Protein AF-A0A7S3THS6-F1 (afdb_monomer_lite)

Organism: Emiliania huxleyi (NCBI:txid2903)

InterPro domains:
  IPR011989 Armadillo-like helical [G3DSA:1.25.10.10] (5-386)
  IPR016024 Armadillo-type fold [SSF48371] (37-385)
  IPR051345 Importin beta-like nuclear transport receptors [PTHR12363] (35-373)

Foldseek 3Di:
DLVVLQVVQDDPVLVVCVVVLLVLLVVLLPQDPPDDLVSVLVSLVSLLVCLSNCLHPVNVVSLVSNLVSLLVCCLPLSRNLSSLSSLLSNLVRPSSLLVCLEPVNLVVNLVSLLVSLPRPSNVVVLVSSLSNLLSNLSSLLSHDLVCSLVSLCVQLVVLLVVQQVLLVQLVPDDDPVSVAVSLQVLLSSLSSLLSNLQCQLVHDFHADPPGDTHRVLLSSCVVNPVRLLSSLQSNLSYLSNNLSSLSSLLSSLVSVVLVNCVVVVVSSLVSVLVSCVVVVNLQLLLQLCVLLVVLVVVLVVCCVPPNLVVSPPPSLCVSLVSSLVVSLVSSCVRVVHDSVVRNSVSSSVSSVSSSLSSSLSVCVVPPDPVVSVVSVVSVVVSSPDD

Radius of gyration: 23.61 Å; chains: 1; bounding box: 52×50×62 Å

Structure (mmCIF, N/CA/C/O backbone):
data_AF-A0A7S3THS6-F1
#
_entry.id   AF-A0A7S3THS6-F1
#
loop_
_atom_site.group_PDB
_atom_site.id
_atom_site.type_symbol
_atom_site.label_atom_id
_atom_site.label_alt_id
_atom_site.label_comp_id
_atom_site.label_asym_id
_atom_site.label_entity_id
_atom_site.label_seq_id
_atom_site.pdbx_PDB_ins_code
_atom_site.Cartn_x
_atom_site.Cartn_y
_atom_site.Cartn_z
_atom_site.occupancy
_atom_site.B_iso_or_equiv
_atom_site.auth_seq_id
_atom_site.auth_comp_id
_atom_site.auth_asym_id
_atom_site.auth_atom_id
_atom_site.pdbx_PDB_model_num
ATOM 1 N N . ALA A 1 1 ? -12.840 18.775 11.635 1.00 40.59 1 ALA A N 1
ATOM 2 C CA . ALA A 1 1 ? -12.818 17.427 11.023 1.00 40.59 1 ALA A CA 1
ATOM 3 C C . ALA A 1 1 ? -12.944 16.326 12.082 1.00 40.59 1 ALA A C 1
ATOM 5 O O . ALA A 1 1 ? -13.942 15.617 12.053 1.00 40.59 1 ALA A O 1
ATOM 6 N N . ALA A 1 2 ? -12.011 16.213 13.040 1.00 41.16 2 ALA A N 1
ATOM 7 C CA . ALA A 1 2 ? -12.152 15.304 14.190 1.00 41.16 2 ALA A CA 1
ATOM 8 C C . ALA A 1 2 ? -13.335 15.698 15.102 1.00 41.16 2 ALA A C 1
ATOM 10 O O . ALA A 1 2 ? -14.251 14.906 15.268 1.00 41.16 2 ALA A O 1
ATOM 11 N N . GLU A 1 3 ? -13.424 16.966 15.523 1.00 40.19 3 GLU A N 1
ATOM 12 C CA . GLU A 1 3 ? -14.548 17.475 16.342 1.00 40.19 3 GLU A CA 1
ATOM 13 C C . GLU A 1 3 ? -15.926 17.320 15.665 1.00 40.19 3 GLU A C 1
ATOM 15 O O . GLU A 1 3 ? -16.939 17.060 16.306 1.00 40.19 3 GLU A O 1
ATOM 20 N N . THR A 1 4 ? -15.970 17.424 14.334 1.00 45.97 4 THR A N 1
ATOM 21 C CA . THR A 1 4 ? -17.179 17.197 13.524 1.00 45.97 4 THR A CA 1
ATOM 22 C C . THR A 1 4 ? -17.504 15.709 13.340 1.00 45.97 4 THR A C 1
ATOM 24 O O . THR A 1 4 ? -18.665 15.369 13.146 1.00 45.97 4 THR A O 1
ATOM 27 N N . SER A 1 5 ? -16.503 14.822 13.402 1.00 50.38 5 SER A N 1
ATOM 28 C CA . SER A 1 5 ? -16.689 13.362 13.414 1.00 50.38 5 SER A CA 1
ATOM 29 C C . SER A 1 5 ? -17.219 12.891 14.767 1.00 50.38 5 SER A C 1
ATOM 31 O O . SER A 1 5 ? -18.053 11.991 14.803 1.00 50.38 5 SER A O 1
ATOM 33 N N . ASP A 1 6 ? -16.767 13.510 15.858 1.00 46.94 6 ASP A N 1
ATOM 34 C CA . ASP A 1 6 ? -17.224 13.213 17.218 1.00 46.94 6 ASP A CA 1
ATOM 35 C C . ASP A 1 6 ? -18.694 13.622 17.415 1.00 46.94 6 ASP A C 1
ATOM 37 O O . ASP A 1 6 ? -19.483 12.857 17.965 1.00 46.94 6 ASP A O 1
ATOM 41 N N . ALA A 1 7 ? -19.112 14.764 16.854 1.00 49.19 7 ALA A N 1
ATOM 42 C CA . ALA A 1 7 ? -20.495 15.243 16.940 1.00 49.19 7 ALA A CA 1
ATOM 43 C C . ALA A 1 7 ? -21.532 14.352 16.216 1.00 49.19 7 ALA A C 1
ATOM 45 O O . ALA A 1 7 ? -22.700 14.339 16.601 1.00 49.19 7 ALA A O 1
ATOM 46 N N . PHE A 1 8 ? -21.130 13.596 15.186 1.00 50.94 8 PHE A N 1
ATOM 47 C CA . PHE A 1 8 ? -22.009 12.655 14.471 1.00 50.94 8 PHE A CA 1
ATOM 48 C C . PHE A 1 8 ? -21.995 11.228 15.059 1.00 50.94 8 PHE A C 1
ATOM 50 O O . PHE A 1 8 ? -22.830 10.411 14.669 1.00 50.94 8 PHE A O 1
ATOM 57 N N . ALA A 1 9 ? -21.068 10.917 15.975 1.00 55.44 9 ALA A N 1
ATOM 58 C CA . ALA A 1 9 ? -20.796 9.559 16.465 1.00 55.44 9 ALA A CA 1
ATOM 59 C C . ALA A 1 9 ? -21.159 9.311 17.948 1.00 55.44 9 ALA A C 1
ATOM 61 O O . ALA A 1 9 ? -20.878 8.223 18.472 1.00 55.44 9 ALA A O 1
ATOM 62 N N . ASP A 1 10 ? -21.815 10.276 18.603 1.00 66.62 10 ASP A N 1
ATOM 63 C CA . ASP A 1 10 ? -22.411 10.109 19.936 1.00 66.62 10 ASP A CA 1
ATOM 64 C C . ASP A 1 10 ? -23.907 10.481 19.982 1.00 66.62 10 ASP A C 1
ATOM 66 O O . ASP A 1 10 ? -24.370 11.351 20.730 1.00 66.62 10 ASP A O 1
ATOM 70 N N . THR A 1 11 ? -24.701 9.809 19.149 1.00 76.31 11 THR A N 1
ATOM 71 C CA . THR A 1 11 ? -26.162 9.937 19.195 1.00 76.31 11 THR A CA 1
ATOM 72 C C . THR A 1 11 ? -26.748 9.237 20.429 1.00 76.31 11 THR A C 1
ATOM 74 O O . THR A 1 11 ? -26.160 8.311 20.995 1.00 76.31 11 THR A O 1
ATOM 77 N N . ALA A 1 12 ? -27.956 9.633 20.847 1.00 77.69 12 ALA A N 1
ATOM 78 C CA . ALA A 1 12 ? -28.661 8.973 21.952 1.00 77.69 12 ALA A CA 1
ATOM 79 C C . ALA A 1 12 ? -28.869 7.462 21.704 1.00 77.69 12 ALA A C 1
ATOM 81 O O . ALA A 1 12 ? -28.775 6.662 22.635 1.00 77.69 12 ALA A O 1
ATOM 82 N N . GLU A 1 13 ? -29.084 7.064 20.446 1.00 79.06 13 GLU A N 1
ATOM 83 C CA . GLU A 1 13 ? -29.181 5.658 20.035 1.00 79.06 13 GLU A CA 1
ATOM 84 C C . GLU A 1 13 ? -27.852 4.909 20.216 1.00 79.06 13 GLU A C 1
ATOM 86 O O . GLU A 1 13 ? -27.835 3.786 20.719 1.00 79.06 13 GLU A O 1
ATOM 91 N N . GLN A 1 14 ? -26.719 5.534 19.882 1.00 79.00 14 GLN A N 1
ATOM 92 C CA . GLN A 1 14 ? -25.398 4.929 20.081 1.00 79.00 14 GLN A CA 1
ATOM 93 C C . GLN A 1 14 ? -25.047 4.762 21.561 1.00 79.00 14 GLN A C 1
ATOM 95 O O . GLN A 1 14 ? -24.420 3.763 21.917 1.00 79.00 14 GLN A O 1
ATOM 100 N N . ARG A 1 15 ? -25.486 5.682 22.431 1.00 79.56 15 ARG A N 1
ATOM 101 C CA . ARG A 1 15 ? -25.347 5.521 23.888 1.00 79.56 15 ARG A CA 1
ATOM 102 C C . ARG A 1 15 ? -26.207 4.385 24.430 1.00 79.56 15 ARG A C 1
ATOM 104 O O . ARG A 1 15 ? -25.739 3.633 25.277 1.00 79.56 15 ARG A O 1
ATOM 111 N N . ALA A 1 16 ? -27.426 4.217 23.919 1.00 84.06 16 ALA A N 1
ATOM 112 C CA . ALA A 1 16 ? -28.295 3.110 24.316 1.00 84.06 16 ALA A CA 1
ATOM 113 C C . ALA A 1 16 ? -27.714 1.738 23.921 1.00 84.06 16 ALA A C 1
ATOM 115 O O . ALA A 1 16 ? -27.847 0.773 24.671 1.00 84.06 16 ALA A O 1
ATOM 116 N N . LEU A 1 17 ? -27.037 1.656 22.770 1.00 85.38 17 LEU A N 1
ATOM 117 C CA . LEU A 1 17 ? -26.396 0.430 22.278 1.00 85.38 17 LEU A CA 1
ATOM 118 C C . LEU A 1 17 ? -25.001 0.172 22.870 1.00 85.38 17 LEU A C 1
ATOM 120 O O . LEU A 1 17 ? -24.489 -0.941 22.735 1.00 85.38 17 LEU A O 1
ATOM 124 N N . ALA A 1 18 ? -24.386 1.162 23.528 1.00 86.12 18 ALA A N 1
ATOM 125 C CA . ALA A 1 18 ? -23.007 1.088 24.012 1.00 86.12 18 ALA A CA 1
ATOM 126 C C . ALA A 1 18 ? -22.696 -0.171 24.846 1.00 86.12 18 ALA A C 1
ATOM 128 O O . ALA A 1 18 ? -21.722 -0.839 24.507 1.00 86.12 18 ALA A O 1
ATOM 129 N N . PRO A 1 19 ? -23.523 -0.600 25.826 1.00 88.81 19 PRO A N 1
ATOM 130 C CA . PRO A 1 19 ? -23.210 -1.784 26.631 1.00 88.81 19 PRO A CA 1
ATOM 131 C C . PRO A 1 19 ? -23.114 -3.067 25.796 1.00 88.81 19 PRO A C 1
ATOM 133 O O . PRO A 1 19 ? -22.255 -3.917 26.030 1.00 88.81 19 PRO A O 1
ATOM 136 N N . SER A 1 20 ? -23.987 -3.214 24.795 1.00 90.75 20 SER A N 1
ATOM 137 C CA . SER A 1 20 ? -23.994 -4.378 23.905 1.00 90.75 20 SER A CA 1
ATOM 138 C C . SER A 1 20 ? -22.802 -4.369 22.951 1.00 90.75 20 SER A C 1
ATOM 140 O O . SER A 1 20 ? -22.197 -5.415 22.719 1.00 90.75 20 SER A O 1
ATOM 142 N N . VAL A 1 21 ? -22.445 -3.196 22.420 1.00 91.38 21 VAL A N 1
ATOM 143 C CA . VAL A 1 21 ? -21.286 -3.044 21.530 1.00 91.38 21 VAL A CA 1
ATOM 144 C C . VAL A 1 21 ? -19.980 -3.264 22.293 1.00 91.38 21 VAL A C 1
ATOM 146 O O . VAL A 1 21 ? -19.114 -3.994 21.817 1.00 91.38 21 VAL A O 1
ATOM 149 N N . GLU A 1 22 ? -19.854 -2.720 23.503 1.00 91.62 22 GLU A N 1
ATOM 150 C CA . GLU A 1 22 ? -18.695 -2.931 24.377 1.00 91.62 22 GLU A CA 1
ATOM 151 C C . GLU A 1 22 ? -18.517 -4.401 24.740 1.00 91.62 22 GLU A C 1
ATOM 153 O O . GLU A 1 22 ? -17.405 -4.921 24.648 1.00 91.62 22 GLU A O 1
ATOM 158 N N . ALA A 1 23 ? -19.602 -5.099 25.084 1.00 91.81 23 ALA A N 1
ATOM 159 C CA . ALA A 1 23 ? -19.555 -6.531 25.354 1.00 91.81 23 ALA A CA 1
ATOM 160 C C . ALA A 1 23 ? -19.104 -7.328 24.118 1.00 91.81 23 ALA A C 1
ATOM 162 O O . ALA A 1 23 ? -18.249 -8.208 24.230 1.00 91.81 23 ALA A O 1
ATOM 163 N N . ALA A 1 24 ? -19.628 -6.998 22.932 1.00 93.44 24 ALA A N 1
ATOM 164 C CA . ALA A 1 24 ? -19.246 -7.653 21.683 1.00 93.44 24 ALA A CA 1
ATOM 165 C C . ALA A 1 24 ? -17.771 -7.407 21.320 1.00 93.44 24 ALA A C 1
ATOM 167 O O . ALA A 1 24 ? -17.065 -8.343 20.941 1.00 93.44 24 ALA A O 1
ATOM 168 N N . LEU A 1 25 ? -17.287 -6.172 21.473 1.00 94.62 25 LEU A N 1
ATOM 169 C CA . LEU A 1 25 ? -15.891 -5.810 21.227 1.00 94.62 25 LEU A CA 1
ATOM 170 C C . LEU A 1 25 ? -14.947 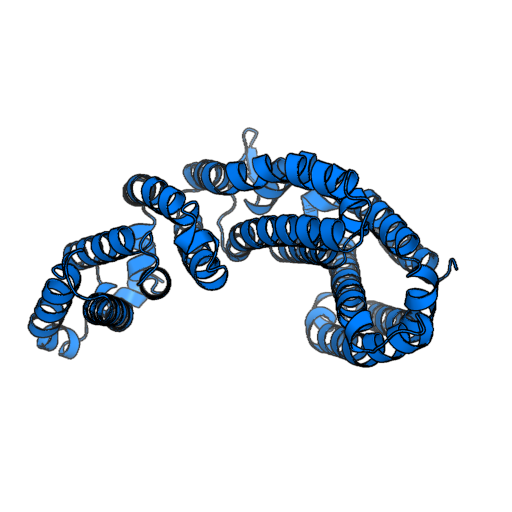-6.427 22.258 1.00 94.62 25 LEU A C 1
ATOM 172 O O . LEU A 1 25 ? -13.895 -6.937 21.889 1.00 94.62 25 LEU A O 1
ATOM 176 N N . SER A 1 26 ? -15.328 -6.439 23.535 1.00 94.25 26 SER A N 1
ATOM 177 C CA . SER A 1 26 ? -14.565 -7.103 24.593 1.00 94.25 26 SER A CA 1
ATOM 178 C C . SER A 1 26 ? -14.428 -8.601 24.310 1.00 94.25 26 SER A C 1
ATOM 180 O O . SER A 1 26 ? -13.318 -9.134 24.342 1.00 94.25 26 SER A O 1
ATOM 182 N N . ALA A 1 27 ? -15.524 -9.262 23.919 1.00 93.94 27 ALA A N 1
ATOM 183 C CA . ALA A 1 27 ? -15.505 -10.662 23.512 1.00 93.94 27 ALA A CA 1
ATOM 184 C C . ALA A 1 27 ? -14.618 -10.892 22.278 1.00 93.94 27 ALA A C 1
ATOM 186 O O . ALA A 1 27 ? -13.822 -11.828 22.271 1.00 93.94 27 ALA A O 1
ATOM 187 N N . ALA A 1 28 ? -14.708 -10.026 21.262 1.00 94.50 28 ALA A N 1
ATOM 188 C CA . ALA A 1 28 ? -13.880 -10.108 20.060 1.00 94.50 28 ALA A CA 1
ATOM 189 C C . ALA A 1 28 ? -12.380 -9.943 20.372 1.00 94.50 28 ALA A C 1
ATOM 191 O O . ALA A 1 28 ? -11.566 -10.748 19.925 1.00 94.50 28 ALA A O 1
ATOM 192 N N . CYS A 1 29 ? -12.010 -8.951 21.184 1.00 94.19 29 CYS A N 1
ATOM 193 C CA . CYS A 1 29 ? -10.630 -8.721 21.624 1.00 94.19 29 CYS A CA 1
ATOM 194 C C . CYS A 1 29 ? -10.094 -9.841 22.532 1.00 94.19 29 CYS A C 1
ATOM 196 O O . CYS A 1 29 ? -8.884 -10.089 22.569 1.00 94.19 29 CYS A O 1
ATOM 198 N N . GLY A 1 30 ? -10.994 -10.503 23.265 1.00 92.88 30 GLY A N 1
ATOM 199 C CA . GLY A 1 30 ? -10.707 -11.624 24.156 1.00 92.88 30 GLY A CA 1
ATOM 200 C C . GLY A 1 30 ? -10.529 -12.970 23.451 1.00 92.88 30 GLY A C 1
ATOM 201 O O . GLY A 1 30 ? -10.118 -13.931 24.102 1.00 92.88 30 GLY A O 1
ATOM 202 N N . VAL A 1 31 ? -10.797 -13.068 22.142 1.00 92.50 31 VAL A N 1
ATOM 203 C CA . VAL A 1 31 ? -10.511 -14.291 21.380 1.00 92.50 31 VAL A CA 1
ATOM 204 C C . VAL A 1 31 ? -8.995 -14.491 21.323 1.00 92.50 31 VAL A C 1
ATOM 206 O O . VAL A 1 31 ? -8.281 -13.782 20.617 1.00 92.50 31 VAL A O 1
ATOM 209 N N . GLY A 1 32 ? -8.503 -15.445 22.113 1.00 86.81 32 GLY A N 1
ATOM 210 C CA . GLY A 1 32 ? -7.079 -15.753 22.216 1.00 86.81 32 GLY A CA 1
ATOM 211 C C . GLY A 1 32 ? -6.513 -16.469 20.989 1.00 86.81 32 GLY A C 1
ATOM 212 O O . GLY A 1 32 ? -7.247 -17.007 20.159 1.00 86.81 32 GLY A O 1
ATOM 213 N N . ASP A 1 33 ? -5.184 -16.536 20.924 1.00 85.19 33 ASP A N 1
ATOM 214 C CA . ASP A 1 33 ? -4.453 -17.078 19.771 1.00 85.19 33 ASP A CA 1
ATOM 215 C C . ASP A 1 33 ? -4.710 -18.579 19.548 1.00 85.19 33 ASP A C 1
ATOM 217 O O . ASP A 1 33 ? -4.661 -19.054 18.416 1.00 85.19 3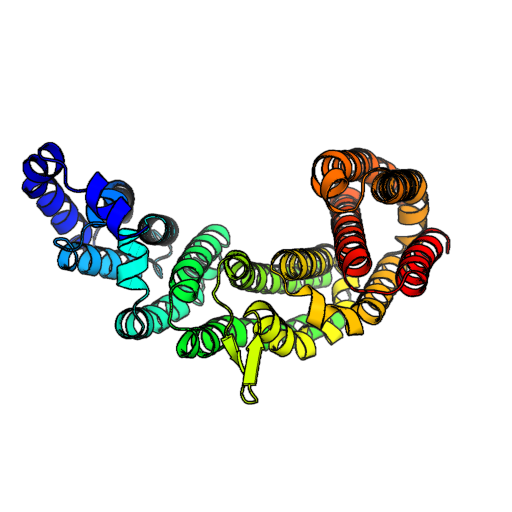3 ASP A O 1
ATOM 221 N N . GLY A 1 34 ? -5.070 -19.311 20.611 1.00 86.31 34 GLY A N 1
ATOM 222 C CA . GLY A 1 34 ? -5.443 -20.730 20.559 1.00 86.31 34 GLY A CA 1
ATOM 223 C C . GLY A 1 34 ? -6.867 -21.015 20.068 1.00 86.31 34 GLY A C 1
ATOM 224 O O . GLY A 1 34 ? -7.260 -22.178 19.994 1.00 86.31 34 GLY A O 1
ATOM 225 N N . ALA A 1 35 ? -7.667 -19.988 19.765 1.00 92.19 35 ALA A N 1
ATOM 226 C CA . ALA A 1 35 ? -9.011 -20.190 19.240 1.00 92.19 35 ALA A CA 1
ATOM 227 C C . ALA A 1 35 ? -8.984 -20.571 17.744 1.00 92.19 35 ALA A C 1
ATOM 229 O O . ALA A 1 35 ? -8.046 -20.208 17.028 1.00 92.19 35 ALA A O 1
ATOM 230 N N . PRO A 1 36 ? -10.026 -21.250 17.226 1.00 95.12 36 PRO A N 1
ATOM 231 C CA . PRO A 1 36 ? -10.078 -21.627 15.819 1.00 95.12 36 PRO A CA 1
ATOM 232 C C . PRO A 1 36 ? -9.969 -20.413 14.873 1.00 95.12 36 PRO A C 1
ATOM 234 O O . PRO A 1 36 ? -10.588 -19.376 15.149 1.00 95.12 36 PRO A O 1
ATOM 237 N N . PRO A 1 37 ? -9.288 -20.535 13.714 1.00 93.88 37 PRO A N 1
ATOM 238 C CA . PRO A 1 37 ? -9.085 -19.418 12.786 1.00 93.88 37 PRO A CA 1
ATOM 239 C C . PRO A 1 37 ? -10.376 -18.728 12.334 1.00 93.88 37 PRO A C 1
ATOM 241 O O . PRO A 1 37 ? -10.422 -17.506 12.232 1.00 93.88 37 PRO A O 1
ATOM 244 N N . TYR A 1 38 ? -11.463 -19.482 12.124 1.00 95.19 38 TYR A N 1
ATOM 245 C CA . TYR A 1 38 ? -12.753 -18.909 11.720 1.00 95.19 38 TYR A CA 1
ATOM 246 C C . TYR A 1 38 ? -13.350 -17.981 12.790 1.00 95.19 38 TYR A C 1
ATOM 248 O O . TYR A 1 38 ? -13.991 -16.984 12.451 1.00 95.19 38 TYR A O 1
ATOM 256 N N . LEU A 1 39 ? -13.132 -18.287 14.075 1.00 95.88 39 LEU A N 1
ATOM 257 C CA . LEU A 1 39 ? -13.627 -17.488 15.192 1.00 95.88 39 LEU A CA 1
ATOM 258 C C . LEU A 1 39 ? -12.802 -16.209 15.334 1.00 95.88 39 LEU A C 1
ATOM 260 O O . LEU A 1 39 ? -13.368 -15.129 15.479 1.00 95.88 39 LEU A O 1
ATOM 264 N N . ARG A 1 40 ? -11.475 -16.312 15.199 1.00 95.69 40 ARG A N 1
ATOM 265 C CA . ARG A 1 40 ? -10.568 -15.154 15.163 1.00 95.69 40 ARG A CA 1
ATOM 266 C C . ARG A 1 40 ? -10.864 -14.242 13.969 1.00 95.69 40 ARG A C 1
ATOM 268 O O . ARG A 1 40 ? -10.987 -13.033 14.136 1.00 95.69 40 ARG A O 1
ATOM 275 N N . ALA A 1 41 ? -11.099 -14.806 12.785 1.00 96.06 41 ALA A N 1
ATOM 276 C CA . ALA A 1 41 ? -11.528 -14.046 11.610 1.00 96.06 41 ALA A CA 1
ATOM 277 C C . ALA A 1 41 ? -12.888 -13.351 11.823 1.00 96.06 41 ALA A C 1
ATOM 279 O O . ALA A 1 41 ? -13.077 -12.209 11.405 1.00 96.06 41 ALA A O 1
ATOM 280 N N . ALA A 1 42 ? -13.848 -14.008 12.484 1.00 96.88 42 ALA A N 1
ATOM 281 C CA . ALA A 1 42 ? -15.126 -13.392 12.843 1.00 96.88 42 ALA A CA 1
ATOM 282 C C . ALA A 1 42 ? -14.952 -12.237 13.844 1.00 96.88 42 ALA A C 1
ATOM 284 O O . ALA A 1 42 ? -15.548 -11.179 13.646 1.00 96.88 42 ALA A O 1
ATOM 285 N N . ALA A 1 43 ? -14.093 -12.401 14.853 1.00 96.56 43 ALA A N 1
ATOM 286 C CA . ALA A 1 43 ? -13.758 -11.349 15.809 1.00 96.56 43 ALA A CA 1
ATOM 287 C C . ALA A 1 43 ? -13.129 -10.124 15.126 1.00 96.56 43 ALA A C 1
ATOM 289 O O . ALA A 1 43 ? -13.557 -8.999 15.365 1.00 96.56 43 ALA A O 1
ATOM 290 N N . LEU A 1 44 ? -12.185 -10.327 14.203 1.00 97.62 44 LEU A N 1
ATOM 291 C CA . LEU A 1 44 ? -11.557 -9.235 13.450 1.00 97.62 44 LEU A CA 1
ATOM 292 C C . LEU A 1 44 ? -12.556 -8.509 12.536 1.00 97.62 44 LEU A C 1
ATOM 294 O O . LEU A 1 44 ? -12.548 -7.282 12.469 1.00 97.62 44 LEU A O 1
ATOM 298 N N . ARG A 1 45 ? -13.472 -9.238 11.884 1.00 97.25 45 ARG A N 1
ATOM 299 C CA . ARG A 1 45 ? -14.565 -8.622 11.106 1.00 97.25 45 ARG A CA 1
ATOM 300 C C . ARG A 1 45 ? -15.534 -7.833 11.985 1.00 97.25 45 ARG A C 1
ATOM 302 O O . ARG A 1 45 ? -15.991 -6.775 11.568 1.00 97.25 45 ARG A O 1
ATOM 309 N N . CYS A 1 46 ? -15.816 -8.320 13.194 1.00 96.81 46 CYS A N 1
ATOM 310 C CA . CYS A 1 46 ? -16.605 -7.598 14.192 1.00 96.81 46 CYS A CA 1
ATOM 311 C C . CYS A 1 46 ? -15.924 -6.271 14.566 1.00 96.81 46 CYS A C 1
ATOM 313 O O . CYS A 1 46 ? -16.543 -5.214 14.465 1.00 96.81 46 CYS A O 1
ATOM 315 N N . ILE A 1 47 ? -14.624 -6.307 14.883 1.00 96.88 47 ILE A N 1
ATOM 316 C CA . ILE A 1 47 ? -13.823 -5.106 15.166 1.00 96.88 47 ILE A CA 1
ATOM 317 C C . ILE A 1 47 ? -13.872 -4.123 13.986 1.00 96.88 47 ILE A C 1
ATOM 319 O O . ILE A 1 47 ? -14.120 -2.936 14.188 1.00 96.88 47 ILE A O 1
ATOM 323 N N . ALA A 1 48 ? -13.692 -4.610 12.754 1.00 96.06 48 ALA A N 1
ATOM 324 C CA . ALA A 1 48 ? -13.754 -3.780 11.552 1.00 96.06 48 ALA A CA 1
ATOM 325 C C . ALA A 1 48 ? -15.121 -3.088 11.390 1.00 96.06 48 ALA A C 1
ATOM 327 O O . ALA A 1 48 ? -15.179 -1.894 11.102 1.00 96.06 48 ALA A O 1
ATOM 328 N N . ALA A 1 49 ? -16.218 -3.819 11.614 1.00 94.50 49 ALA A N 1
ATOM 329 C CA . ALA A 1 49 ? -17.581 -3.300 11.491 1.00 94.50 49 ALA A CA 1
ATOM 330 C C . ALA A 1 49 ? -17.911 -2.223 12.539 1.00 94.50 49 ALA A C 1
ATOM 332 O O . ALA A 1 49 ? -18.672 -1.300 12.256 1.00 94.50 49 ALA A O 1
ATOM 333 N N . PHE A 1 50 ? -17.315 -2.312 13.730 1.00 94.00 50 PHE A N 1
ATOM 334 C CA . PHE A 1 50 ? -17.506 -1.346 14.814 1.00 94.00 50 PHE A CA 1
ATOM 335 C C . PHE A 1 50 ? -16.453 -0.228 14.853 1.00 94.00 50 PHE A C 1
ATOM 337 O O . PHE A 1 50 ? -16.497 0.620 15.743 1.00 94.00 50 PHE A O 1
ATOM 344 N N . ALA A 1 51 ? -15.561 -0.142 13.862 1.00 91.81 51 ALA A N 1
ATOM 345 C CA . ALA A 1 51 ? -14.605 0.956 13.737 1.00 91.81 51 ALA A CA 1
ATOM 346 C C . ALA A 1 51 ? -15.225 2.378 13.798 1.00 91.81 51 ALA A C 1
ATOM 348 O O . ALA A 1 51 ? -14.638 3.220 14.482 1.00 91.81 51 ALA A O 1
ATOM 349 N N . PRO A 1 52 ? -16.403 2.679 13.198 1.00 89.00 52 PRO A N 1
ATOM 350 C CA . PRO A 1 52 ? -17.032 3.989 13.382 1.00 89.00 52 PRO A CA 1
ATOM 351 C C . PRO A 1 52 ? -17.527 4.219 14.813 1.00 89.00 52 PRO A C 1
ATOM 353 O O . PRO A 1 52 ? -17.441 5.335 15.318 1.00 89.00 52 PRO A O 1
ATOM 356 N N . TRP A 1 53 ? -18.012 3.172 15.492 1.00 89.75 53 TRP A N 1
ATOM 357 C CA . TRP A 1 53 ? -18.417 3.277 16.896 1.00 89.75 53 TRP A CA 1
ATOM 358 C C . TRP A 1 53 ? -17.212 3.546 17.796 1.00 89.75 53 TRP A C 1
ATOM 360 O O . TRP A 1 53 ? -17.346 4.244 18.789 1.00 89.75 53 TRP A O 1
ATOM 370 N N . LEU A 1 54 ? -16.017 3.071 17.449 1.00 90.94 54 LEU A N 1
ATOM 371 C CA . LEU A 1 54 ? -14.819 3.350 18.235 1.00 90.94 54 LEU A CA 1
ATOM 372 C C . LEU A 1 54 ? -14.400 4.824 18.204 1.00 90.94 54 LEU A C 1
ATOM 374 O O . LEU A 1 54 ? -13.691 5.219 19.120 1.00 90.94 54 LEU A O 1
ATOM 378 N N . ALA A 1 55 ? -14.814 5.623 17.208 1.00 86.94 55 ALA A N 1
ATOM 379 C CA . ALA A 1 55 ? -14.286 6.964 16.914 1.00 86.94 55 ALA A CA 1
ATOM 380 C C . ALA A 1 55 ? -14.338 8.012 18.055 1.00 86.94 55 ALA A C 1
ATOM 382 O O . ALA A 1 55 ? -13.341 8.724 18.183 1.00 86.94 55 ALA A O 1
ATOM 383 N N . PRO A 1 56 ? -15.389 8.089 18.896 1.00 85.38 56 PRO A N 1
ATOM 384 C CA . PRO A 1 56 ? -15.466 9.049 20.004 1.00 85.38 56 PRO A CA 1
ATOM 385 C C . PRO A 1 56 ? -14.415 8.832 21.098 1.00 85.38 56 PRO A C 1
ATOM 387 O O . PRO A 1 56 ? -14.031 7.692 21.391 1.00 85.38 56 PRO A O 1
ATOM 390 N N . ALA A 1 57 ? -13.971 9.920 21.734 1.00 82.94 57 ALA A N 1
ATOM 391 C CA . ALA A 1 57 ? -12.871 9.945 22.703 1.00 82.94 57 ALA A CA 1
ATOM 392 C C . ALA A 1 57 ? -13.099 9.051 23.935 1.00 82.94 57 ALA A C 1
ATOM 394 O O . ALA A 1 57 ? -12.165 8.390 24.390 1.00 82.94 57 ALA A O 1
ATOM 395 N N . GLU A 1 58 ? -14.337 8.955 24.416 1.00 85.31 58 GLU A N 1
ATOM 396 C CA . GLU A 1 58 ? -14.754 8.168 25.583 1.00 85.31 58 GLU A CA 1
ATOM 397 C C . GLU A 1 58 ? -14.438 6.674 25.417 1.00 85.31 58 GLU A C 1
ATOM 399 O O . GLU A 1 58 ? -14.261 5.948 26.392 1.00 85.31 58 GLU A O 1
ATOM 404 N N . ARG A 1 59 ? -14.312 6.212 24.167 1.00 88.88 59 ARG A N 1
ATOM 405 C CA . ARG A 1 59 ? -14.083 4.807 23.800 1.00 88.88 59 ARG A CA 1
ATOM 406 C C . ARG A 1 59 ? -12.602 4.490 23.556 1.00 88.88 59 ARG A C 1
ATOM 408 O O . ARG A 1 59 ? -12.278 3.460 22.965 1.00 88.88 59 ARG A O 1
ATOM 415 N N . ALA A 1 60 ? -11.682 5.347 24.012 1.00 87.38 60 ALA A N 1
ATOM 416 C CA . ALA A 1 60 ? -10.240 5.190 23.790 1.00 87.38 60 ALA A CA 1
ATOM 417 C C . ALA A 1 60 ? -9.684 3.847 24.299 1.00 87.38 60 ALA A C 1
ATOM 419 O O . ALA A 1 60 ? -8.873 3.218 23.620 1.00 87.38 60 ALA A O 1
ATOM 420 N N . GLN A 1 61 ? -10.155 3.366 25.453 1.00 89.12 61 GLN A N 1
ATOM 421 C CA . GLN A 1 61 ? -9.718 2.079 25.999 1.00 89.12 61 GLN A CA 1
ATOM 422 C C . GLN A 1 61 ? -10.178 0.899 25.127 1.00 89.12 61 GLN A C 1
ATOM 424 O O . GLN A 1 61 ? -9.402 -0.024 24.870 1.00 89.12 61 GLN A O 1
ATOM 429 N N . ALA A 1 62 ? -11.412 0.949 24.614 1.00 91.94 62 ALA A N 1
ATOM 430 C CA . ALA A 1 62 ? -11.929 -0.054 23.685 1.00 91.94 62 ALA A CA 1
ATOM 431 C C . ALA A 1 62 ? -11.142 -0.046 22.365 1.00 91.94 62 ALA A C 1
ATOM 433 O O . ALA A 1 62 ? -10.772 -1.109 21.864 1.00 91.94 62 ALA A O 1
ATOM 434 N N . LEU A 1 63 ? -10.814 1.143 21.843 1.00 93.44 63 LEU A N 1
ATOM 435 C CA . LEU A 1 63 ? -9.966 1.296 20.660 1.00 93.44 63 LEU A CA 1
ATOM 436 C C . LEU A 1 63 ? -8.586 0.661 20.878 1.00 93.44 63 LEU A C 1
ATOM 438 O O . LEU A 1 63 ? -8.130 -0.106 20.031 1.00 93.44 63 LEU A O 1
ATOM 442 N N . GLN A 1 64 ? -7.939 0.927 22.016 1.00 91.44 64 GLN A N 1
ATOM 443 C CA . GLN A 1 64 ? -6.627 0.360 22.329 1.00 91.44 64 GLN A CA 1
ATOM 444 C C . GLN A 1 64 ? -6.668 -1.175 22.385 1.00 91.44 64 GLN A C 1
ATOM 446 O O . GLN A 1 64 ? -5.806 -1.830 21.797 1.00 91.44 64 GLN A O 1
ATOM 451 N N . GLY A 1 65 ? -7.695 -1.753 23.019 1.00 92.75 65 GLY A N 1
ATOM 452 C CA . GLY A 1 65 ? -7.903 -3.205 23.040 1.00 92.75 65 GLY A CA 1
ATOM 453 C C . GLY A 1 65 ? -8.091 -3.798 21.638 1.00 92.75 65 GLY A C 1
ATOM 454 O O . GLY A 1 65 ? -7.471 -4.810 21.307 1.00 92.75 65 GLY A O 1
ATOM 455 N N . CYS A 1 66 ? -8.874 -3.128 20.785 1.00 95.56 66 CYS A N 1
ATOM 456 C CA . CYS A 1 66 ? -9.086 -3.538 19.394 1.00 95.56 66 CYS A CA 1
ATOM 457 C C . CYS A 1 66 ? -7.786 -3.510 18.585 1.00 95.56 66 CYS A C 1
ATOM 459 O O . CYS A 1 66 ? -7.469 -4.476 17.895 1.00 95.56 66 CYS A O 1
ATOM 461 N N . VAL A 1 67 ? -6.999 -2.436 18.700 1.00 93.94 67 VAL A N 1
ATOM 462 C CA . VAL A 1 67 ? -5.715 -2.310 17.997 1.00 93.94 67 VAL A CA 1
ATOM 463 C C . VAL A 1 67 ? -4.733 -3.389 18.451 1.00 93.94 67 VAL A C 1
ATOM 465 O O . VAL A 1 67 ? -4.096 -4.017 17.611 1.00 93.94 67 VAL A O 1
ATOM 468 N N . GLN A 1 68 ? -4.651 -3.684 19.750 1.00 92.00 68 GLN A N 1
ATOM 469 C CA . GLN A 1 68 ? -3.800 -4.768 20.253 1.00 92.00 68 GLN A CA 1
ATOM 470 C C . GLN A 1 68 ? -4.236 -6.149 19.741 1.00 92.00 68 GLN A C 1
ATOM 472 O O . GLN A 1 68 ? -3.389 -6.967 19.384 1.00 92.00 68 GLN A O 1
ATOM 477 N N . ALA A 1 69 ? -5.542 -6.431 19.685 1.00 93.31 69 ALA A N 1
ATOM 478 C CA . ALA A 1 69 ? -6.060 -7.684 19.127 1.00 93.31 69 ALA A CA 1
ATOM 479 C C . ALA A 1 69 ? -5.737 -7.827 17.628 1.00 93.31 69 ALA A C 1
ATOM 481 O O . ALA A 1 69 ? -5.338 -8.902 17.169 1.00 93.31 69 ALA A O 1
ATOM 482 N N . VAL A 1 70 ? -5.850 -6.726 16.884 1.00 94.88 70 VAL A N 1
ATOM 483 C CA . VAL A 1 70 ? -5.496 -6.654 15.466 1.00 94.88 70 VAL A CA 1
ATOM 484 C C . VAL A 1 70 ? -3.996 -6.869 15.256 1.00 94.88 70 VAL A C 1
ATOM 486 O O . VAL A 1 70 ? -3.624 -7.733 14.466 1.00 94.88 70 VAL A O 1
ATOM 489 N N . LEU A 1 71 ? -3.133 -6.161 15.995 1.00 90.62 71 LEU A N 1
ATOM 490 C CA . LEU A 1 71 ? -1.676 -6.285 15.868 1.00 90.62 71 LEU A CA 1
ATOM 491 C C . LEU A 1 71 ? -1.181 -7.705 16.163 1.00 90.62 71 LEU A C 1
ATOM 493 O O . LEU A 1 71 ? -0.365 -8.229 15.409 1.00 90.62 71 LEU A O 1
ATOM 497 N N . ARG A 1 72 ? -1.718 -8.360 17.201 1.00 90.31 72 ARG A N 1
ATOM 498 C CA . ARG A 1 72 ? -1.400 -9.768 17.508 1.00 90.31 72 ARG A CA 1
ATOM 499 C C . ARG A 1 72 ? -1.764 -10.724 16.370 1.00 90.31 72 ARG A C 1
ATOM 501 O O . ARG A 1 72 ? -1.117 -11.749 16.203 1.00 90.31 72 ARG A O 1
ATOM 508 N N . SER A 1 73 ? -2.783 -10.384 15.583 1.00 92.44 73 SER A N 1
ATOM 509 C CA . SER A 1 73 ? -3.299 -11.236 14.509 1.00 92.44 73 SER A CA 1
ATOM 510 C C . SER A 1 73 ? -2.693 -10.946 13.133 1.00 92.44 73 SER A C 1
ATOM 512 O O . SER A 1 73 ? -2.927 -11.722 12.210 1.00 92.44 73 SER A O 1
ATOM 514 N N . LEU A 1 74 ? -1.933 -9.857 12.963 1.00 89.50 74 LEU A N 1
ATOM 515 C CA . LEU A 1 74 ? -1.360 -9.478 11.663 1.00 89.50 74 LEU A CA 1
ATOM 516 C C . LEU A 1 74 ? -0.318 -10.477 11.152 1.00 89.50 74 LEU A C 1
ATOM 518 O O . LEU A 1 74 ? -0.292 -10.757 9.958 1.00 89.50 74 LEU A O 1
ATOM 522 N N . GLY A 1 75 ? 0.506 -11.023 12.048 1.00 84.69 75 GLY A N 1
ATOM 523 C CA . GLY A 1 75 ? 1.545 -12.000 11.708 1.00 84.69 75 GLY A CA 1
ATOM 524 C C . GLY A 1 75 ? 1.035 -13.424 11.468 1.00 84.69 75 GLY A C 1
ATOM 525 O O . GLY A 1 75 ? 1.804 -14.310 11.101 1.00 84.69 75 GLY A O 1
ATOM 526 N N . ASP A 1 76 ? -0.255 -13.676 11.695 1.00 88.00 76 ASP A N 1
ATOM 527 C CA . ASP A 1 76 ? -0.823 -15.015 11.591 1.00 88.00 76 ASP A CA 1
ATOM 528 C C . ASP A 1 76 ? -1.277 -15.312 10.149 1.00 88.00 76 ASP A C 1
ATOM 530 O O . ASP A 1 76 ? -2.189 -14.640 9.658 1.00 88.00 76 ASP A O 1
ATOM 534 N N . PRO A 1 77 ? -0.736 -16.342 9.470 1.00 86.81 77 PRO A N 1
ATOM 535 C CA . PRO A 1 77 ? -1.116 -16.672 8.092 1.00 86.81 77 PRO A CA 1
ATOM 536 C C . PRO A 1 77 ? -2.606 -16.982 7.919 1.00 86.81 77 PRO A C 1
ATOM 538 O O . PRO A 1 77 ? -3.162 -16.789 6.842 1.00 86.81 77 PRO A O 1
ATOM 541 N N . SER A 1 78 ? -3.273 -17.473 8.964 1.00 89.75 78 SER A N 1
ATOM 542 C CA . SER A 1 78 ? -4.669 -17.906 8.884 1.00 89.75 78 SER A CA 1
ATOM 543 C C . SER A 1 78 ? -5.670 -16.750 8.959 1.00 89.75 78 SER A C 1
ATOM 545 O O . SER A 1 78 ? -6.798 -16.873 8.474 1.00 89.75 78 SER A O 1
ATOM 547 N N . VAL A 1 79 ? -5.278 -15.617 9.555 1.00 92.81 79 VAL A N 1
ATOM 548 C CA . VAL A 1 79 ? -6.173 -14.473 9.804 1.00 92.81 79 VAL A CA 1
ATOM 549 C C . VAL A 1 79 ? -5.580 -13.109 9.442 1.00 92.81 79 VAL A C 1
ATOM 551 O O . VAL A 1 79 ? -6.302 -12.113 9.507 1.00 92.81 79 VAL A O 1
ATOM 554 N N . GLY A 1 80 ? -4.328 -13.043 8.985 1.00 90.94 80 GLY A N 1
ATOM 555 C CA . GLY A 1 80 ? -3.596 -11.806 8.695 1.00 90.94 80 GLY A CA 1
ATOM 556 C C . GLY A 1 80 ? -4.329 -10.865 7.740 1.00 90.94 80 GLY A C 1
ATOM 557 O O . GLY A 1 80 ? -4.402 -9.665 7.994 1.00 90.94 80 GLY A O 1
ATOM 558 N N . ARG A 1 81 ? -5.008 -11.395 6.713 1.00 92.25 81 ARG A N 1
ATOM 559 C CA . ARG A 1 81 ? -5.862 -10.595 5.814 1.00 92.25 81 ARG A CA 1
ATOM 560 C C . ARG A 1 81 ? -7.021 -9.907 6.539 1.00 92.25 81 ARG A C 1
ATOM 562 O O . ARG A 1 81 ? -7.299 -8.732 6.304 1.00 92.25 81 ARG A O 1
ATOM 569 N N . HIS A 1 82 ? -7.690 -10.621 7.442 1.00 95.06 82 HIS A N 1
ATOM 570 C CA . HIS A 1 82 ? -8.773 -10.056 8.249 1.00 95.06 82 HIS A CA 1
ATOM 571 C C . HIS A 1 82 ? -8.233 -9.022 9.242 1.00 95.06 82 HIS A C 1
ATOM 573 O O . HIS A 1 82 ? -8.881 -8.004 9.470 1.00 95.06 82 HIS A O 1
ATOM 579 N N . ALA A 1 83 ? -7.035 -9.251 9.787 1.00 95.00 83 ALA A N 1
ATOM 580 C CA . ALA A 1 83 ? -6.367 -8.307 10.672 1.00 95.00 83 ALA A CA 1
ATOM 581 C C . ALA A 1 83 ? -5.974 -7.022 9.930 1.00 95.00 83 ALA A C 1
ATOM 583 O O . ALA A 1 83 ? -6.286 -5.933 10.400 1.00 95.00 83 ALA A O 1
ATOM 584 N N . ALA A 1 84 ? -5.392 -7.129 8.733 1.00 94.19 84 ALA A N 1
ATOM 585 C CA . ALA A 1 84 ? -5.066 -5.986 7.885 1.00 94.19 84 ALA A CA 1
ATOM 586 C C . ALA A 1 84 ? -6.316 -5.179 7.504 1.00 94.19 84 ALA A C 1
ATOM 588 O O . ALA A 1 84 ? -6.313 -3.951 7.593 1.00 94.19 84 ALA A O 1
ATOM 589 N N . SER A 1 85 ? -7.407 -5.862 7.145 1.00 94.94 85 SER A N 1
ATOM 590 C CA . SER A 1 85 ? -8.694 -5.225 6.851 1.00 94.94 85 SER A CA 1
ATOM 591 C C . SER A 1 85 ? -9.272 -4.500 8.073 1.00 94.94 85 SER A C 1
ATOM 593 O O . SER A 1 85 ? -9.669 -3.341 7.962 1.00 94.94 85 SER A O 1
ATOM 595 N N . ALA A 1 86 ? -9.251 -5.127 9.253 1.00 96.56 86 ALA A N 1
ATOM 596 C CA . ALA A 1 86 ? -9.701 -4.504 10.497 1.00 96.56 86 ALA A CA 1
ATOM 597 C C . ALA A 1 86 ? -8.835 -3.301 10.896 1.00 96.56 86 ALA A C 1
ATOM 599 O O . ALA A 1 86 ? -9.369 -2.255 11.264 1.00 96.56 86 ALA A O 1
ATOM 600 N N . PHE A 1 87 ? -7.510 -3.414 10.759 1.00 95.81 87 PHE A N 1
ATOM 601 C CA . PHE A 1 87 ? -6.585 -2.306 10.989 1.00 95.81 87 PHE A CA 1
ATOM 602 C C . PHE A 1 87 ? -6.889 -1.128 10.061 1.00 95.81 87 PHE A C 1
ATOM 604 O O . PHE A 1 87 ? -6.986 0.016 10.505 1.00 95.81 87 PHE A O 1
ATOM 611 N N . SER A 1 88 ? -7.095 -1.419 8.775 1.00 94.56 88 SER A N 1
ATOM 612 C CA . SER A 1 88 ? -7.457 -0.419 7.779 1.00 94.56 88 SER A CA 1
ATOM 613 C C . SER A 1 88 ? -8.788 0.245 8.097 1.00 94.56 88 SER A C 1
ATOM 615 O O . SER A 1 88 ? -8.854 1.471 8.085 1.00 94.56 88 SER A O 1
ATOM 617 N N . ALA A 1 89 ? -9.815 -0.523 8.472 1.00 94.12 89 ALA A N 1
ATOM 618 C CA . ALA A 1 89 ? -11.105 0.020 8.880 1.00 94.12 89 ALA A CA 1
ATOM 619 C C . ALA A 1 89 ? -10.949 1.008 10.045 1.00 94.12 89 ALA A C 1
ATOM 621 O O . ALA A 1 89 ? -11.415 2.138 9.939 1.00 94.12 89 ALA A O 1
ATOM 622 N N . ILE A 1 90 ? -10.211 0.640 11.100 1.00 94.69 90 ILE A N 1
ATOM 623 C CA . ILE A 1 90 ? -9.916 1.533 12.232 1.00 94.69 90 ILE A CA 1
ATOM 624 C C . ILE A 1 90 ? -9.220 2.816 11.756 1.00 94.69 90 ILE A C 1
ATOM 626 O O . ILE A 1 90 ? -9.652 3.912 12.104 1.00 94.69 90 ILE A O 1
ATOM 630 N N . CYS A 1 91 ? -8.183 2.704 10.923 1.00 92.06 91 CYS A N 1
ATOM 631 C CA . CYS A 1 91 ? -7.421 3.858 10.431 1.00 92.06 91 CYS A CA 1
ATOM 632 C C . CYS A 1 91 ? -8.175 4.704 9.387 1.00 92.06 91 CYS A C 1
ATOM 634 O O . CYS A 1 91 ? -7.758 5.820 9.085 1.00 92.06 91 CYS A O 1
ATOM 636 N N . CYS A 1 92 ? -9.266 4.201 8.802 1.00 89.31 92 CYS A N 1
ATOM 637 C CA . CYS A 1 92 ? -10.089 4.957 7.856 1.00 89.31 92 CYS A CA 1
ATOM 638 C C . CYS A 1 92 ? -11.032 5.949 8.545 1.00 89.31 92 CYS A C 1
ATOM 640 O O . CYS A 1 92 ? -11.419 6.936 7.919 1.00 89.31 92 CYS A O 1
ATOM 642 N N . TYR A 1 93 ? -11.398 5.719 9.808 1.00 87.94 93 TYR A N 1
ATOM 643 C CA . TYR A 1 93 ? -12.262 6.634 10.550 1.00 87.94 93 TYR A CA 1
ATOM 644 C C . TYR A 1 93 ? -11.436 7.715 11.244 1.00 87.94 93 TYR A C 1
ATOM 646 O O . TYR A 1 93 ? -10.598 7.419 12.094 1.00 87.94 93 TYR A O 1
ATOM 654 N N . GLY A 1 94 ? -11.710 8.980 10.910 1.00 80.62 94 GLY A N 1
ATOM 655 C CA . GLY A 1 94 ? -10.917 10.133 11.351 1.00 80.62 94 GLY A CA 1
ATOM 656 C C . GLY A 1 94 ? -10.718 10.224 12.868 1.00 80.62 94 GLY A C 1
ATOM 657 O O . GLY A 1 94 ? -9.597 10.461 13.304 1.00 80.62 94 GLY A O 1
ATOM 658 N N . GLY A 1 95 ? -11.754 9.968 13.679 1.00 84.25 95 GLY A N 1
ATOM 659 C CA . GLY A 1 95 ? -11.639 9.991 15.149 1.00 84.25 95 GLY A CA 1
ATOM 660 C C . GLY A 1 95 ? -10.755 8.875 15.729 1.00 84.25 95 GLY A C 1
ATOM 661 O O . GLY A 1 95 ? -10.058 9.066 16.727 1.00 84.25 95 GLY A O 1
ATOM 662 N N . CYS A 1 96 ? -10.716 7.703 15.089 1.00 88.81 96 CYS A N 1
ATOM 663 C CA . CYS A 1 96 ? -9.776 6.635 15.439 1.00 88.81 96 CYS A CA 1
ATOM 664 C C . CYS A 1 96 ? -8.356 6.991 14.988 1.00 88.81 96 CYS A C 1
ATOM 666 O O . CYS A 1 96 ? -7.431 6.966 15.797 1.00 88.81 96 CYS A O 1
ATOM 668 N N . ALA A 1 97 ? -8.195 7.381 13.721 1.00 87.25 97 ALA A N 1
ATOM 669 C CA . ALA A 1 97 ? -6.905 7.729 13.137 1.00 87.25 97 ALA A CA 1
ATOM 670 C C . ALA A 1 97 ? -6.215 8.877 13.888 1.00 87.25 97 ALA A C 1
ATOM 672 O O . ALA A 1 97 ? -5.032 8.778 14.188 1.00 87.25 97 ALA A O 1
ATOM 673 N N . TRP A 1 98 ? -6.958 9.918 14.271 1.00 84.81 98 TRP A N 1
ATOM 674 C CA . TRP A 1 98 ? -6.442 11.056 15.036 1.00 84.81 98 TRP A CA 1
ATOM 675 C C . TRP A 1 98 ? -5.846 10.644 16.387 1.00 84.81 98 TRP A C 1
ATOM 677 O O . TRP A 1 98 ? -4.762 11.088 16.753 1.00 84.81 98 TRP A O 1
ATOM 687 N N . ARG A 1 99 ? -6.520 9.752 17.122 1.00 86.38 99 ARG A N 1
ATOM 688 C CA . ARG A 1 99 ? -6.033 9.283 18.430 1.00 86.38 99 ARG A CA 1
ATOM 689 C C . ARG A 1 99 ? -4.834 8.351 18.309 1.00 86.38 99 ARG A C 1
ATOM 691 O O . ARG A 1 99 ? -3.923 8.419 19.130 1.00 86.38 99 ARG A O 1
ATOM 698 N N . LEU A 1 100 ? -4.820 7.502 17.283 1.00 86.56 100 LEU A N 1
ATOM 699 C CA . LEU A 1 100 ? -3.684 6.620 17.008 1.00 86.56 100 LEU A CA 1
ATOM 700 C C . LEU A 1 100 ? -2.485 7.377 16.419 1.00 86.56 100 LEU A C 1
ATOM 702 O O . LEU A 1 100 ? -1.350 6.965 16.632 1.00 86.56 100 LEU A O 1
ATOM 706 N N . GLY A 1 101 ? -2.735 8.484 15.717 1.00 78.75 101 GLY A N 1
ATOM 707 C CA . GLY A 1 101 ? -1.741 9.354 15.086 1.00 78.75 101 GLY A CA 1
ATOM 708 C C . GLY A 1 101 ? -1.050 10.332 16.039 1.00 78.75 101 GLY A C 1
ATOM 709 O O . GLY A 1 101 ? -0.371 11.245 15.577 1.00 78.75 101 GLY A O 1
ATOM 710 N N . THR A 1 102 ? -1.199 10.171 17.358 1.00 81.62 102 THR A N 1
ATOM 711 C CA . THR A 1 102 ? -0.360 10.905 18.314 1.00 81.62 102 THR A CA 1
ATOM 712 C C . THR A 1 102 ? 1.051 10.317 18.331 1.00 81.62 102 THR A C 1
ATOM 714 O O . THR A 1 102 ? 1.228 9.106 18.195 1.00 81.62 102 THR A O 1
ATOM 717 N N . ASP A 1 103 ? 2.064 11.165 18.524 1.00 75.44 103 ASP A N 1
ATOM 718 C CA . ASP A 1 103 ? 3.477 10.761 18.452 1.00 75.44 103 ASP A CA 1
ATOM 719 C C . ASP A 1 103 ? 3.800 9.596 19.409 1.00 75.44 103 ASP A C 1
ATOM 721 O O . ASP A 1 103 ? 4.378 8.590 19.007 1.00 75.44 103 ASP A O 1
ATOM 725 N N . ALA A 1 104 ? 3.313 9.663 20.653 1.00 81.81 104 ALA A N 1
ATOM 726 C CA . ALA A 1 104 ? 3.529 8.616 21.651 1.00 81.81 104 ALA A CA 1
ATOM 727 C C . ALA A 1 104 ? 2.856 7.281 21.288 1.00 81.81 104 ALA A C 1
ATOM 729 O O . ALA A 1 104 ? 3.453 6.218 21.461 1.00 81.81 104 ALA A O 1
ATOM 730 N N . THR A 1 105 ? 1.615 7.312 20.791 1.00 82.19 105 THR A N 1
ATOM 731 C CA . THR A 1 105 ? 0.895 6.089 20.420 1.00 82.19 105 THR A CA 1
ATOM 732 C C . THR A 1 105 ? 1.501 5.464 19.172 1.00 82.19 105 THR A C 1
ATOM 734 O O . THR A 1 105 ? 1.751 4.260 19.157 1.00 82.19 105 THR A O 1
ATOM 737 N N . LEU A 1 106 ? 1.816 6.256 18.148 1.00 80.75 106 LEU A N 1
ATOM 738 C CA . LEU A 1 106 ? 2.384 5.710 16.924 1.00 80.75 106 LEU A CA 1
ATOM 739 C C . LEU A 1 106 ? 3.797 5.158 17.137 1.00 80.75 106 LEU A C 1
ATOM 741 O O . LEU A 1 106 ? 4.102 4.103 16.593 1.00 80.75 106 LEU A O 1
ATOM 745 N N . GLN A 1 107 ? 4.631 5.778 17.979 1.00 80.38 107 GLN A N 1
ATOM 746 C CA . GLN A 1 107 ? 5.944 5.221 18.337 1.00 80.38 107 GLN A CA 1
ATOM 747 C C . GLN A 1 107 ? 5.845 3.835 18.996 1.00 80.38 107 GLN A C 1
ATOM 749 O O . GLN A 1 107 ? 6.738 3.009 18.822 1.00 80.38 107 GLN A O 1
ATOM 754 N N . GLN A 1 108 ? 4.754 3.547 19.712 1.00 84.69 108 GLN A N 1
ATOM 755 C CA . GLN A 1 108 ? 4.498 2.220 20.284 1.00 84.69 108 GLN A CA 1
ATOM 756 C C . GLN A 1 108 ? 3.929 1.231 19.257 1.00 84.69 108 GLN A C 1
ATOM 758 O O . GLN A 1 108 ? 4.204 0.035 19.338 1.00 84.69 108 GLN A O 1
ATOM 763 N N . LEU A 1 109 ? 3.129 1.711 18.299 1.00 85.50 109 LEU A N 1
ATOM 764 C CA . LEU A 1 109 ? 2.466 0.875 17.292 1.00 85.50 109 LEU A CA 1
ATOM 765 C C . LEU A 1 109 ? 3.353 0.560 16.084 1.00 85.50 109 LEU A C 1
ATOM 767 O O . LEU A 1 109 ? 3.209 -0.504 15.486 1.00 85.50 109 LEU A O 1
ATOM 771 N N . LEU A 1 110 ? 4.253 1.469 15.710 1.00 84.44 110 LEU A N 1
ATOM 772 C CA . LEU A 1 110 ? 5.027 1.374 14.479 1.00 84.44 110 LEU A CA 1
ATOM 773 C C . LEU A 1 110 ? 6.010 0.189 14.489 1.00 84.44 110 LEU A C 1
ATOM 775 O O . LEU A 1 110 ? 5.975 -0.578 13.529 1.00 84.44 110 LEU A O 1
ATOM 779 N N . PRO A 1 111 ? 6.818 -0.057 15.543 1.00 87.25 111 PRO A N 1
ATOM 780 C CA . PRO A 1 111 ? 7.720 -1.210 15.568 1.00 87.25 111 PRO A CA 1
ATOM 781 C C . PRO A 1 111 ? 7.020 -2.574 15.409 1.00 87.25 111 PRO A C 1
ATOM 783 O O . PRO A 1 111 ? 7.430 -3.331 14.528 1.00 87.25 111 PRO A O 1
ATOM 786 N N . PRO A 1 112 ? 5.959 -2.921 16.176 1.00 86.75 112 PRO A N 1
ATOM 787 C CA . PRO A 1 112 ? 5.288 -4.209 16.002 1.00 86.75 112 PRO A CA 1
ATOM 788 C C . PRO A 1 112 ? 4.555 -4.312 14.659 1.00 86.75 112 PRO A C 1
ATOM 790 O O . PRO A 1 112 ? 4.478 -5.400 14.092 1.00 86.75 112 PRO A O 1
ATOM 793 N N . LEU A 1 113 ? 4.048 -3.198 14.123 1.00 86.62 113 LEU A N 1
ATOM 794 C CA . LEU A 1 113 ? 3.412 -3.172 12.809 1.00 86.62 113 LEU A CA 1
ATOM 795 C C . LEU A 1 113 ? 4.421 -3.416 11.682 1.00 86.62 113 LEU A C 1
ATOM 797 O O . LEU A 1 113 ? 4.142 -4.206 10.783 1.00 86.62 113 LEU A O 1
ATOM 801 N N . LEU A 1 114 ? 5.594 -2.777 11.735 1.00 84.44 114 LEU A N 1
ATOM 802 C CA . LEU A 1 114 ? 6.661 -3.001 10.758 1.00 84.44 114 LEU A CA 1
ATOM 803 C C . LEU A 1 114 ? 7.194 -4.427 10.838 1.00 84.44 114 LEU A C 1
ATOM 805 O O . LEU A 1 114 ? 7.292 -5.086 9.808 1.00 84.44 114 LEU A O 1
ATOM 809 N N . ALA A 1 115 ? 7.410 -4.940 12.051 1.00 85.31 115 ALA A N 1
ATOM 810 C CA . ALA A 1 115 ? 7.796 -6.331 12.248 1.00 85.31 115 ALA A CA 1
ATOM 811 C C . ALA A 1 115 ? 6.769 -7.299 11.635 1.00 85.31 115 ALA A C 1
ATOM 813 O O . ALA A 1 115 ? 7.154 -8.255 10.971 1.00 85.31 115 ALA A O 1
ATOM 814 N N . ALA A 1 116 ? 5.466 -7.046 11.798 1.00 84.25 116 ALA A N 1
ATOM 815 C CA . ALA A 1 116 ? 4.424 -7.875 11.191 1.00 84.25 116 ALA A CA 1
ATOM 816 C C . ALA A 1 116 ? 4.384 -7.761 9.655 1.00 84.25 116 ALA A C 1
ATOM 818 O O . ALA A 1 116 ? 4.163 -8.758 8.975 1.00 84.25 116 ALA A O 1
ATOM 819 N N . LEU A 1 117 ? 4.625 -6.569 9.094 1.00 81.19 117 LEU A N 1
ATOM 820 C CA . LEU A 1 117 ? 4.693 -6.339 7.643 1.00 81.19 117 LEU A CA 1
ATOM 821 C C . LEU A 1 117 ? 5.890 -7.022 6.967 1.00 81.19 117 LEU A C 1
ATOM 823 O O . LEU A 1 117 ? 5.856 -7.225 5.751 1.00 81.19 117 LEU A O 1
ATOM 827 N N . GLU A 1 118 ? 6.937 -7.336 7.728 1.00 79.88 118 GLU A N 1
ATOM 828 C CA . GLU A 1 118 ? 8.131 -8.048 7.261 1.00 79.88 118 GLU A CA 1
ATOM 829 C C . GLU A 1 118 ? 8.033 -9.571 7.432 1.00 79.88 118 GLU A C 1
ATOM 831 O O . GLU A 1 118 ? 8.837 -10.303 6.860 1.00 79.88 118 GLU A O 1
ATOM 836 N N . GLN A 1 119 ? 7.039 -10.077 8.167 1.00 80.50 119 GLN A N 1
ATOM 837 C CA . GLN A 1 119 ? 6.840 -11.516 8.324 1.00 80.50 119 GLN A CA 1
ATOM 838 C C . GLN A 1 119 ? 6.328 -12.154 7.023 1.00 80.50 119 GLN A C 1
ATOM 840 O O . GLN A 1 119 ? 5.282 -11.769 6.501 1.00 80.50 119 GLN A O 1
ATOM 845 N N . GLU A 1 120 ? 7.030 -13.192 6.556 1.00 68.25 120 GLU A N 1
ATOM 846 C CA . GLU A 1 120 ? 6.724 -14.039 5.383 1.00 68.25 120 GLU A CA 1
ATOM 847 C C . GLU A 1 120 ? 5.227 -14.318 5.110 1.00 68.25 120 GLU A C 1
ATOM 849 O O . GLU A 1 120 ? 4.785 -14.126 3.973 1.00 68.25 120 GLU A O 1
ATOM 854 N N . PRO A 1 121 ? 4.393 -14.727 6.090 1.00 70.00 121 PRO A N 1
ATOM 855 C CA . PRO A 1 121 ? 2.982 -15.016 5.825 1.00 70.00 121 PRO A CA 1
ATOM 856 C C . PRO A 1 121 ? 2.165 -13.791 5.398 1.00 70.00 121 PRO A C 1
ATOM 858 O O . PRO A 1 121 ? 1.276 -13.915 4.561 1.00 70.00 121 PRO A O 1
ATOM 861 N N . LEU A 1 122 ? 2.464 -12.607 5.939 1.00 74.56 122 LEU A N 1
ATOM 862 C CA . LEU A 1 122 ? 1.799 -11.373 5.524 1.00 74.56 122 LEU A CA 1
ATOM 863 C C . LEU A 1 122 ? 2.491 -10.769 4.298 1.00 74.56 122 LEU A C 1
ATOM 865 O O . LEU A 1 122 ? 1.818 -10.257 3.412 1.00 74.56 122 LEU A O 1
ATOM 869 N N . ALA A 1 123 ? 3.819 -10.865 4.217 1.00 70.00 123 ALA A N 1
ATOM 870 C CA . ALA A 1 123 ? 4.606 -10.371 3.091 1.00 70.00 123 ALA A CA 1
ATOM 871 C C . ALA A 1 123 ? 4.260 -11.075 1.764 1.00 70.00 123 ALA A C 1
ATOM 873 O O . ALA A 1 123 ? 4.303 -10.435 0.712 1.00 70.00 123 ALA A O 1
ATOM 874 N N . SER A 1 124 ? 3.887 -12.359 1.815 1.00 73.56 124 SER A N 1
ATOM 875 C CA . SER A 1 124 ? 3.429 -13.135 0.654 1.00 73.56 124 SER A CA 1
ATOM 876 C C . SER A 1 124 ? 1.978 -12.837 0.245 1.00 73.56 124 SER A C 1
ATOM 878 O O . SER A 1 124 ? 1.663 -12.896 -0.945 1.00 73.56 124 SER A O 1
ATOM 880 N N . ASP A 1 125 ? 1.101 -12.437 1.178 1.00 79.31 125 ASP A N 1
ATOM 881 C CA . ASP A 1 125 ? -0.229 -11.892 0.864 1.00 79.31 125 ASP A CA 1
ATOM 882 C C . ASP A 1 125 ? -0.117 -10.390 0.545 1.00 79.31 125 ASP A C 1
ATOM 884 O O . ASP A 1 125 ? -0.374 -9.510 1.374 1.00 79.31 125 ASP A O 1
ATOM 888 N N . GLY A 1 126 ? 0.296 -10.097 -0.692 1.00 77.38 126 GLY A N 1
ATOM 889 C CA . GLY A 1 126 ? 0.567 -8.735 -1.158 1.00 77.38 126 GLY A CA 1
ATOM 890 C C . GLY A 1 126 ? -0.590 -7.749 -0.945 1.00 77.38 126 GLY A C 1
ATOM 891 O O . GLY A 1 126 ? -0.340 -6.585 -0.630 1.00 77.38 126 GLY A O 1
ATOM 892 N N . GLU A 1 127 ? -1.844 -8.203 -1.038 1.00 85.19 127 GLU A N 1
ATOM 893 C CA . GLU A 1 127 ? -3.027 -7.361 -0.815 1.00 85.19 127 GLU A CA 1
ATOM 894 C C . GLU A 1 127 ? -3.188 -7.003 0.669 1.00 85.19 127 GLU A C 1
ATOM 896 O O . GLU A 1 127 ? -3.424 -5.839 1.017 1.00 85.19 127 GLU A O 1
ATOM 901 N N . ALA A 1 128 ? -3.017 -7.981 1.564 1.00 86.62 128 ALA A N 1
ATOM 902 C CA . ALA A 1 128 ? -3.093 -7.759 3.004 1.00 86.62 128 ALA A CA 1
ATOM 903 C C . ALA A 1 128 ? -1.953 -6.851 3.497 1.00 86.62 128 ALA A C 1
ATOM 905 O O . ALA A 1 128 ? -2.199 -5.891 4.236 1.00 86.62 128 ALA A O 1
ATOM 906 N N . ALA A 1 129 ? -0.721 -7.088 3.037 1.00 86.25 129 ALA A N 1
ATOM 907 C CA . ALA A 1 129 ? 0.423 -6.237 3.353 1.00 86.25 129 ALA A CA 1
ATOM 908 C C . ALA A 1 129 ? 0.260 -4.809 2.810 1.00 86.25 129 ALA A C 1
ATOM 910 O O . ALA A 1 129 ? 0.606 -3.846 3.500 1.00 86.25 129 ALA A O 1
ATOM 911 N N . GLU A 1 130 ? -0.263 -4.637 1.589 1.00 86.19 130 GLU A N 1
ATOM 912 C CA . GLU A 1 130 ? -0.570 -3.310 1.039 1.00 86.19 130 GLU A CA 1
ATOM 913 C C . GLU A 1 130 ? -1.650 -2.608 1.867 1.00 86.19 130 GLU A C 1
ATOM 915 O O . GLU A 1 130 ? -1.493 -1.440 2.224 1.00 86.19 130 GLU A O 1
ATOM 920 N N . THR A 1 131 ? -2.712 -3.322 2.239 1.00 90.25 131 THR A N 1
ATOM 921 C CA . THR A 1 131 ? -3.810 -2.787 3.054 1.00 90.25 131 THR A CA 1
ATOM 922 C C . THR A 1 131 ? -3.314 -2.288 4.413 1.00 90.25 131 THR A C 1
ATOM 924 O O . THR A 1 131 ? -3.623 -1.159 4.806 1.00 90.25 131 THR A O 1
ATOM 927 N N . ALA A 1 132 ? -2.494 -3.082 5.107 1.00 90.56 132 ALA A N 1
ATOM 928 C CA . ALA A 1 132 ? -1.923 -2.708 6.399 1.00 90.56 132 ALA A CA 1
ATOM 929 C C . ALA A 1 132 ? -0.914 -1.548 6.286 1.00 90.56 132 ALA A C 1
ATOM 931 O O . ALA A 1 132 ? -0.959 -0.613 7.088 1.00 90.56 132 ALA A O 1
ATOM 932 N N . ARG A 1 133 ? -0.049 -1.539 5.262 1.00 90.06 133 ARG A N 1
ATOM 933 C CA . ARG A 1 133 ? 0.907 -0.441 5.021 1.00 90.06 133 ARG A CA 1
ATOM 934 C C . ARG A 1 133 ? 0.205 0.864 4.646 1.00 90.06 133 ARG A C 1
ATOM 936 O O . ARG A 1 133 ? 0.565 1.923 5.149 1.00 90.06 133 ARG A O 1
ATOM 943 N N . SER A 1 134 ? -0.830 0.791 3.817 1.00 89.06 134 SER A N 1
ATOM 944 C CA . SER A 1 134 ? -1.689 1.925 3.468 1.00 89.06 134 SER A CA 1
ATOM 945 C C . SER A 1 134 ? -2.360 2.519 4.713 1.00 89.06 134 SER A C 1
ATOM 947 O O . SER A 1 134 ? -2.362 3.735 4.891 1.00 89.06 134 SER A O 1
ATOM 949 N N . ALA A 1 135 ? -2.863 1.673 5.617 1.00 90.75 135 ALA A N 1
ATOM 950 C CA . ALA A 1 135 ? -3.418 2.103 6.899 1.00 90.75 135 ALA A CA 1
ATOM 951 C C . ALA A 1 135 ? -2.363 2.760 7.808 1.00 90.75 135 ALA A C 1
ATOM 953 O O . ALA A 1 135 ? -2.623 3.820 8.369 1.00 90.75 135 ALA A O 1
ATOM 954 N N . CYS A 1 136 ? -1.153 2.191 7.884 1.00 90.88 136 CYS A N 1
ATOM 955 C CA . CYS A 1 136 ? -0.021 2.780 8.606 1.00 90.88 136 CYS A CA 1
ATOM 956 C C . CYS A 1 136 ? 0.289 4.196 8.113 1.00 90.8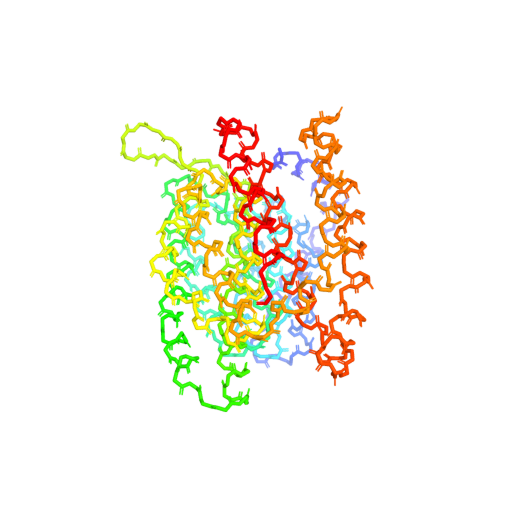8 136 CYS A C 1
ATOM 958 O O . CYS A 1 136 ? 0.403 5.126 8.906 1.00 90.88 136 CYS A O 1
ATOM 960 N N . MET A 1 137 ? 0.392 4.371 6.795 1.00 90.38 137 MET A N 1
ATOM 961 C CA . MET A 1 137 ? 0.718 5.663 6.200 1.00 90.38 137 MET A CA 1
ATOM 962 C C . MET A 1 137 ? -0.324 6.738 6.495 1.00 90.38 137 MET A C 1
ATOM 964 O O . MET A 1 137 ? 0.046 7.890 6.699 1.00 90.38 137 MET A O 1
ATOM 968 N N . ARG A 1 138 ? -1.607 6.372 6.599 1.00 88.56 138 ARG A N 1
ATOM 969 C CA . ARG A 1 138 ? -2.662 7.300 7.033 1.00 88.56 138 ARG A CA 1
ATOM 970 C C . ARG A 1 138 ? -2.459 7.809 8.457 1.00 88.56 138 ARG A C 1
ATOM 972 O O . ARG A 1 138 ? -2.851 8.930 8.741 1.00 88.56 138 ARG A O 1
ATOM 979 N N . LEU A 1 139 ? -1.858 7.011 9.339 1.00 89.25 139 LEU A N 1
ATOM 980 C CA . LEU A 1 139 ? -1.500 7.463 10.685 1.00 89.25 139 LEU A CA 1
ATOM 981 C C . LEU A 1 139 ? -0.247 8.343 10.663 1.00 89.25 139 LEU A C 1
ATOM 983 O O . LEU A 1 139 ? -0.201 9.354 11.354 1.00 89.25 139 LEU A O 1
ATOM 987 N N . VAL A 1 140 ? 0.747 7.989 9.840 1.00 89.00 140 VAL A N 1
ATOM 988 C CA . VAL A 1 140 ? 2.007 8.744 9.722 1.00 89.00 140 VAL A CA 1
ATOM 989 C C . VAL A 1 140 ? 1.761 10.185 9.286 1.00 89.00 140 VAL A C 1
ATOM 991 O O . VAL A 1 140 ? 2.356 11.092 9.853 1.00 89.00 140 VAL A O 1
ATOM 994 N N . VAL A 1 141 ? 0.861 10.426 8.329 1.00 87.31 141 VAL A N 1
ATOM 995 C CA . VAL A 1 141 ? 0.574 11.792 7.844 1.00 87.31 141 VAL A CA 1
ATOM 996 C C . VAL A 1 141 ? -0.169 12.672 8.854 1.00 87.31 141 VAL A C 1
ATOM 998 O O . VAL A 1 141 ? -0.269 13.879 8.648 1.00 87.31 141 VAL A O 1
ATOM 1001 N N . LEU A 1 142 ? -0.670 12.090 9.950 1.00 85.25 142 LEU A N 1
ATOM 1002 C CA . LEU A 1 142 ? -1.291 12.819 11.061 1.00 85.25 142 LEU A CA 1
ATOM 1003 C C . LEU A 1 142 ? -0.284 13.222 12.147 1.00 85.25 142 LEU A C 1
ATOM 1005 O O . LEU A 1 142 ? -0.644 13.967 13.058 1.00 85.25 142 LEU A O 1
ATOM 1009 N N . LEU A 1 143 ? 0.963 12.746 12.065 1.00 84.81 143 LEU A N 1
ATOM 1010 C CA . LEU A 1 143 ? 2.004 13.093 13.024 1.00 84.81 143 LEU A CA 1
ATOM 1011 C C . LEU A 1 143 ? 2.389 14.578 12.950 1.00 84.81 143 LEU A C 1
ATOM 1013 O O . LEU A 1 143 ? 2.266 15.221 11.903 1.00 84.81 143 LEU A O 1
ATOM 1017 N N . PRO A 1 144 ? 2.985 15.115 14.029 1.00 82.25 144 PRO A N 1
ATOM 1018 C CA . PRO A 1 144 ? 3.716 16.368 13.953 1.00 82.25 144 PRO A CA 1
ATOM 1019 C C . PRO A 1 144 ? 4.811 16.304 12.871 1.00 82.25 144 PRO A C 1
ATOM 1021 O O . PRO A 1 144 ? 5.500 15.283 12.769 1.00 82.25 144 PRO A O 1
ATOM 1024 N N . PRO A 1 145 ? 5.068 17.395 12.123 1.00 80.19 145 PRO A N 1
ATOM 1025 C CA . PRO A 1 145 ? 6.082 17.421 11.064 1.00 80.19 145 PRO A CA 1
ATOM 1026 C C . PRO A 1 145 ? 7.472 16.925 11.491 1.00 80.19 145 PRO A C 1
ATOM 1028 O O . PRO A 1 145 ? 8.172 1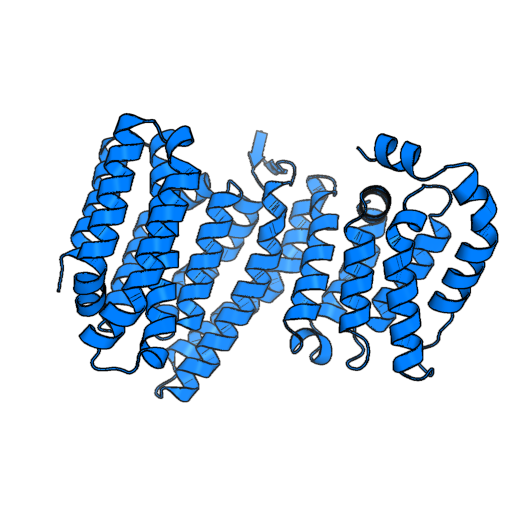6.292 10.708 1.00 80.19 145 PRO A O 1
ATOM 1031 N N . ALA A 1 146 ? 7.868 17.158 12.746 1.00 77.88 146 ALA A N 1
ATOM 1032 C CA . ALA A 1 146 ? 9.147 16.686 13.277 1.00 77.88 146 ALA A CA 1
ATOM 1033 C C . ALA A 1 146 ? 9.273 15.146 13.300 1.00 77.88 146 ALA A C 1
ATOM 1035 O O . ALA A 1 146 ? 10.373 14.627 13.129 1.00 77.88 146 ALA A O 1
ATOM 1036 N N . SER A 1 147 ? 8.161 14.422 13.464 1.00 85.75 147 SER A N 1
ATOM 1037 C CA . SER A 1 147 ? 8.134 12.957 13.576 1.00 85.75 147 SER A CA 1
ATOM 1038 C C . SER A 1 147 ? 7.874 12.253 12.241 1.00 85.75 147 SER A C 1
ATOM 1040 O O . SER A 1 147 ? 8.266 11.099 12.073 1.00 85.75 147 SER A O 1
ATOM 1042 N N . ILE A 1 148 ? 7.256 12.938 11.268 1.00 86.88 148 ILE A N 1
ATOM 1043 C CA . ILE A 1 148 ? 6.957 12.373 9.939 1.00 86.88 148 ILE A CA 1
ATOM 1044 C C . ILE A 1 148 ? 8.233 11.884 9.250 1.00 86.88 148 ILE A C 1
ATOM 1046 O O . ILE A 1 148 ? 8.250 10.780 8.715 1.00 86.88 148 ILE A O 1
ATOM 1050 N N . ALA A 1 149 ? 9.312 12.673 9.279 1.00 85.94 149 ALA A N 1
ATOM 1051 C CA . ALA A 1 149 ? 10.565 12.307 8.617 1.00 85.94 149 ALA A CA 1
ATOM 1052 C C . ALA A 1 149 ? 11.169 11.011 9.187 1.00 85.94 149 ALA A C 1
ATOM 1054 O O . ALA A 1 149 ? 11.549 10.128 8.422 1.00 85.94 149 ALA A O 1
ATOM 1055 N N . ALA A 1 150 ? 11.196 10.869 10.517 1.00 86.44 150 ALA A N 1
ATOM 1056 C CA . ALA A 1 150 ? 11.713 9.675 11.184 1.00 86.44 150 ALA A CA 1
ATOM 1057 C C . ALA A 1 150 ? 10.841 8.438 10.915 1.00 86.44 150 ALA A C 1
ATOM 1059 O O . ALA A 1 150 ? 11.361 7.356 10.652 1.00 86.44 150 ALA A O 1
ATOM 1060 N N . ALA A 1 151 ? 9.513 8.596 10.930 1.00 88.12 151 ALA A N 1
ATOM 1061 C CA . ALA A 1 151 ? 8.593 7.510 10.601 1.00 88.12 151 ALA A CA 1
ATOM 1062 C C . ALA A 1 151 ? 8.721 7.078 9.131 1.00 88.12 151 ALA A C 1
ATOM 1064 O O . ALA A 1 151 ? 8.729 5.885 8.840 1.00 88.12 151 ALA A O 1
ATOM 1065 N N . LEU A 1 152 ? 8.859 8.031 8.203 1.00 89.56 152 LEU A N 1
ATOM 1066 C CA . LEU A 1 152 ? 9.076 7.727 6.789 1.00 89.56 152 LEU A CA 1
ATOM 1067 C C . LEU A 1 152 ? 10.384 6.988 6.554 1.00 89.56 152 LEU A C 1
ATOM 1069 O O . LEU A 1 152 ? 10.382 6.013 5.807 1.00 89.56 152 LEU A O 1
ATOM 1073 N N . ASP A 1 153 ? 11.465 7.419 7.199 1.00 89.25 153 ASP A N 1
ATOM 1074 C CA . ASP A 1 153 ? 12.751 6.735 7.122 1.00 89.25 153 ASP A CA 1
ATOM 1075 C C . ASP A 1 153 ? 12.642 5.294 7.639 1.00 89.25 153 ASP A C 1
ATOM 1077 O O . ASP A 1 153 ? 12.978 4.357 6.918 1.00 89.25 153 ASP A O 1
ATOM 1081 N N . ALA A 1 154 ? 12.046 5.091 8.819 1.00 88.31 154 ALA A N 1
ATOM 1082 C CA . ALA A 1 154 ? 11.860 3.761 9.400 1.00 88.31 154 ALA A CA 1
ATOM 1083 C C . ALA A 1 154 ? 11.065 2.801 8.491 1.00 88.31 154 ALA A C 1
ATOM 1085 O O . ALA A 1 154 ? 11.344 1.604 8.462 1.00 88.31 154 ALA A O 1
ATOM 1086 N N . ILE A 1 155 ? 10.084 3.313 7.739 1.00 89.69 155 ILE A N 1
ATOM 1087 C CA . ILE A 1 155 ? 9.245 2.506 6.839 1.00 89.69 155 ILE A CA 1
ATOM 1088 C C . ILE A 1 155 ? 9.920 2.286 5.476 1.00 89.69 155 ILE A C 1
ATOM 1090 O O . ILE A 1 155 ? 9.823 1.200 4.901 1.00 89.69 155 ILE A O 1
ATOM 1094 N N . ALA A 1 156 ? 10.559 3.317 4.919 1.00 91.44 156 ALA A N 1
ATOM 1095 C CA . ALA A 1 156 ? 11.108 3.284 3.566 1.00 91.44 156 ALA A CA 1
ATOM 1096 C C . ALA A 1 156 ? 12.498 2.640 3.506 1.00 91.44 156 ALA A C 1
ATOM 1098 O O . ALA A 1 156 ? 12.781 1.909 2.556 1.00 91.44 156 ALA A O 1
ATOM 1099 N N . SER A 1 157 ? 13.353 2.866 4.506 1.00 91.75 157 SER A N 1
ATOM 1100 C CA . SER A 1 157 ? 14.753 2.428 4.487 1.00 91.75 157 SER A CA 1
ATOM 1101 C C . SER A 1 157 ? 14.944 0.917 4.307 1.00 91.75 157 SER A C 1
ATOM 1103 O O . SER A 1 157 ? 15.756 0.543 3.458 1.00 91.75 157 SER A O 1
ATOM 1105 N N . PRO A 1 158 ? 14.177 0.019 4.960 1.00 90.19 158 PRO A N 1
ATOM 1106 C CA . PRO A 1 158 ? 14.279 -1.423 4.703 1.00 90.19 158 PRO A CA 1
ATOM 1107 C C . PRO A 1 158 ? 13.936 -1.805 3.254 1.00 90.19 158 PRO A C 1
ATOM 1109 O O . PRO A 1 158 ? 14.586 -2.660 2.648 1.00 90.19 158 PRO A O 1
ATOM 1112 N N . ILE A 1 159 ? 12.941 -1.136 2.657 1.00 91.44 159 ILE A N 1
ATOM 1113 C CA . ILE A 1 159 ? 12.548 -1.358 1.259 1.00 91.44 159 ILE A CA 1
ATOM 1114 C C . ILE A 1 159 ? 13.685 -0.911 0.337 1.00 91.44 159 ILE A C 1
ATOM 1116 O O . ILE A 1 159 ? 14.107 -1.675 -0.533 1.00 91.44 159 ILE A O 1
ATOM 1120 N N . LEU A 1 160 ? 14.209 0.296 0.559 1.00 93.75 160 LEU A N 1
ATOM 1121 C CA . LEU A 1 160 ? 15.299 0.866 -0.231 1.00 93.75 160 LEU A CA 1
ATOM 1122 C C . LEU A 1 160 ? 16.587 0.046 -0.110 1.00 93.75 160 LEU A C 1
ATOM 1124 O O . LEU A 1 160 ? 17.248 -0.181 -1.116 1.00 93.75 160 LEU A O 1
ATOM 1128 N N . ALA A 1 161 ? 16.906 -0.475 1.074 1.00 93.44 161 ALA A N 1
ATOM 1129 C CA . ALA A 1 161 ? 18.078 -1.321 1.294 1.00 93.44 161 ALA A CA 1
ATOM 1130 C C . ALA A 1 161 ? 18.014 -2.655 0.526 1.00 93.44 161 ALA A C 1
ATOM 1132 O O . ALA A 1 161 ? 19.053 -3.192 0.144 1.00 93.44 161 ALA A O 1
ATOM 1133 N N . SER A 1 162 ? 16.812 -3.183 0.263 1.00 92.25 162 SER A N 1
ATOM 1134 C CA . SER A 1 162 ? 16.639 -4.446 -0.475 1.00 92.25 162 SER A CA 1
ATOM 1135 C C . SER A 1 162 ? 16.846 -4.310 -1.989 1.00 92.25 162 SER A C 1
ATOM 1137 O O . SER A 1 162 ? 17.259 -5.255 -2.661 1.00 92.25 162 SER A O 1
ATOM 1139 N N . LEU A 1 163 ? 16.571 -3.127 -2.538 1.00 94.38 163 LEU A N 1
ATOM 1140 C CA . LEU A 1 163 ? 16.502 -2.905 -3.977 1.00 94.38 163 LEU A CA 1
ATOM 1141 C C . LEU A 1 163 ? 17.847 -3.081 -4.720 1.00 94.38 163 LEU A C 1
ATOM 1143 O O . LEU A 1 163 ? 17.825 -3.711 -5.776 1.00 94.38 163 LEU A O 1
ATOM 1147 N N . PRO A 1 164 ? 19.016 -2.615 -4.224 1.00 94.75 164 PRO A N 1
ATOM 1148 C CA . PRO A 1 164 ? 20.292 -2.800 -4.919 1.00 94.75 164 PRO A CA 1
ATOM 1149 C C . PRO A 1 164 ? 20.649 -4.269 -5.159 1.00 94.75 164 PRO A C 1
ATOM 1151 O O . PRO A 1 164 ? 21.104 -4.623 -6.246 1.00 94.75 164 PRO A O 1
ATOM 1154 N N . ALA A 1 165 ? 20.403 -5.133 -4.168 1.00 94.56 165 ALA A N 1
ATOM 1155 C CA . ALA A 1 165 ? 20.652 -6.567 -4.290 1.00 94.56 165 ALA A CA 1
ATOM 1156 C C . ALA A 1 165 ? 19.754 -7.193 -5.367 1.00 94.56 165 ALA A C 1
ATOM 1158 O O . ALA A 1 165 ? 20.249 -7.907 -6.235 1.00 94.56 165 ALA A O 1
ATOM 1159 N N . LEU A 1 166 ? 18.461 -6.846 -5.373 1.00 94.12 166 LEU A N 1
ATOM 1160 C CA . LEU A 1 166 ? 17.520 -7.290 -6.406 1.00 94.12 166 LEU A CA 1
ATOM 1161 C C . LEU A 1 166 ? 17.919 -6.793 -7.805 1.00 94.12 166 LEU A C 1
ATOM 1163 O O . LEU A 1 166 ? 17.821 -7.536 -8.780 1.00 94.12 166 LEU A O 1
ATOM 1167 N N . GLY A 1 167 ? 18.412 -5.556 -7.901 1.00 92.44 167 GLY A N 1
ATOM 1168 C CA . GLY A 1 167 ? 18.956 -4.986 -9.132 1.00 92.44 167 GLY A CA 1
ATOM 1169 C C . GLY A 1 167 ? 20.144 -5.772 -9.676 1.00 92.44 167 GLY A C 1
ATOM 1170 O O . GLY A 1 167 ? 20.190 -6.064 -10.870 1.00 92.44 167 GLY A O 1
ATOM 1171 N N . ALA A 1 168 ? 21.076 -6.161 -8.802 1.00 93.38 168 ALA A N 1
ATOM 1172 C CA . ALA A 1 168 ? 22.207 -7.007 -9.169 1.00 93.38 168 ALA A CA 1
ATOM 1173 C C . ALA A 1 168 ? 21.751 -8.403 -9.625 1.00 93.38 168 ALA A C 1
ATOM 1175 O O . ALA A 1 168 ? 22.263 -8.910 -10.620 1.00 93.38 168 ALA A O 1
ATOM 1176 N N . THR A 1 169 ? 20.749 -8.994 -8.962 1.00 94.25 169 THR A N 1
ATOM 1177 C CA . THR A 1 169 ? 20.144 -10.265 -9.391 1.00 94.25 169 THR A CA 1
ATOM 1178 C C . THR A 1 169 ? 19.525 -10.156 -10.784 1.00 94.25 169 THR A C 1
ATOM 1180 O O . THR A 1 169 ? 19.773 -11.013 -11.625 1.00 94.25 169 THR A O 1
ATOM 1183 N N . LEU A 1 170 ? 18.772 -9.087 -11.069 1.00 90.94 170 LEU A N 1
ATOM 1184 C CA . LEU A 1 170 ? 18.188 -8.865 -12.396 1.00 90.94 170 LEU A CA 1
ATOM 1185 C C . LEU A 1 170 ? 19.258 -8.592 -13.466 1.00 90.94 170 LEU A C 1
ATOM 1187 O O . LEU A 1 170 ? 19.107 -9.002 -14.615 1.00 90.94 170 LEU A O 1
ATOM 1191 N N . ALA A 1 171 ? 20.349 -7.913 -13.110 1.00 88.88 171 ALA A N 1
ATOM 1192 C CA . ALA A 1 171 ? 21.469 -7.685 -14.018 1.00 88.88 171 ALA A CA 1
ATOM 1193 C C . ALA A 1 171 ? 22.220 -8.986 -14.356 1.00 88.88 171 ALA A C 1
ATOM 1195 O O . ALA A 1 171 ? 22.619 -9.164 -15.502 1.00 88.88 171 ALA A O 1
ATOM 1196 N N . ALA A 1 172 ? 22.367 -9.895 -13.390 1.00 91.94 172 ALA A N 1
ATOM 1197 C CA . ALA A 1 172 ? 23.055 -11.177 -13.557 1.00 91.94 172 ALA A CA 1
ATOM 1198 C C . ALA A 1 172 ? 22.173 -12.303 -14.129 1.00 91.94 172 ALA A C 1
ATOM 1200 O O . ALA A 1 172 ? 22.683 -13.378 -14.425 1.00 91.94 172 ALA A O 1
ATOM 1201 N N . ALA A 1 173 ? 20.859 -12.097 -14.248 1.00 91.00 173 ALA A N 1
ATOM 1202 C CA . ALA A 1 173 ? 19.956 -13.088 -14.822 1.00 91.00 173 ALA A CA 1
ATOM 1203 C C . ALA A 1 173 ? 20.197 -13.238 -16.335 1.00 91.00 173 ALA A C 1
ATOM 1205 O O . ALA A 1 173 ? 20.182 -12.240 -17.062 1.00 91.00 173 ALA A O 1
ATOM 1206 N N . ASP A 1 174 ? 20.364 -14.475 -16.805 1.00 89.25 174 ASP A N 1
ATOM 1207 C CA . ASP A 1 174 ? 20.712 -14.780 -18.204 1.00 89.25 174 ASP A CA 1
ATOM 1208 C C . ASP A 1 174 ? 19.560 -15.410 -19.002 1.00 89.25 174 ASP A C 1
ATOM 1210 O O . ASP A 1 174 ? 19.562 -15.384 -20.233 1.00 89.25 174 ASP A O 1
ATOM 1214 N N . ASP A 1 175 ? 18.546 -15.937 -18.317 1.00 88.38 175 ASP A N 1
ATOM 1215 C CA . ASP A 1 175 ? 17.375 -16.568 -18.919 1.00 88.38 175 ASP A CA 1
ATOM 1216 C C . ASP A 1 175 ? 16.071 -15.820 -18.584 1.00 88.38 175 ASP A C 1
ATOM 1218 O O . ASP A 1 175 ? 15.985 -15.038 -17.633 1.00 88.38 175 ASP A O 1
ATOM 1222 N N . ALA A 1 176 ? 15.033 -16.056 -19.390 1.00 77.56 176 ALA A N 1
ATOM 1223 C CA . ALA A 1 176 ? 13.756 -15.355 -19.280 1.00 77.56 176 ALA A CA 1
ATOM 1224 C C . ALA A 1 176 ? 13.017 -15.612 -17.953 1.00 77.56 176 ALA A C 1
ATOM 1226 O O . ALA A 1 176 ? 12.320 -14.717 -17.472 1.00 77.56 176 ALA A O 1
ATOM 1227 N N . GLU A 1 177 ? 13.165 -16.797 -17.353 1.00 86.00 177 GLU A N 1
ATOM 1228 C CA . GLU A 1 177 ? 12.502 -17.157 -16.096 1.00 86.00 177 GLU A CA 1
ATOM 1229 C C . GLU A 1 177 ? 13.153 -16.421 -14.920 1.00 86.00 177 GLU A C 1
ATOM 1231 O O . GLU A 1 177 ? 12.463 -15.755 -14.143 1.00 86.00 177 GLU A O 1
ATOM 1236 N N . SER A 1 178 ? 14.485 -16.429 -14.856 1.00 89.50 178 SER A N 1
ATOM 1237 C CA . SER A 1 178 ? 15.262 -15.678 -13.866 1.00 89.50 178 SER A CA 1
ATOM 1238 C C . SER A 1 178 ? 15.028 -14.165 -13.974 1.00 89.50 178 SER A C 1
ATOM 1240 O O . SER A 1 178 ? 14.861 -13.488 -12.956 1.00 89.50 178 SER A O 1
ATOM 1242 N N . ILE A 1 179 ? 14.951 -13.622 -15.197 1.00 83.38 179 ILE A N 1
ATOM 1243 C CA . ILE A 1 179 ? 14.623 -12.206 -15.447 1.00 83.38 179 ILE A CA 1
ATOM 1244 C C . ILE A 1 179 ? 13.206 -11.876 -14.955 1.00 83.38 179 ILE A C 1
ATOM 1246 O O . ILE A 1 179 ? 12.993 -10.839 -14.318 1.00 83.38 179 ILE A O 1
ATOM 1250 N N . ALA A 1 180 ? 12.230 -12.747 -15.225 1.00 81.62 180 ALA A N 1
ATOM 1251 C CA . ALA A 1 180 ? 10.853 -12.556 -14.781 1.00 81.62 180 ALA A CA 1
ATOM 1252 C C . ALA A 1 180 ? 10.745 -12.589 -13.248 1.00 81.62 180 ALA A C 1
ATOM 1254 O O . ALA A 1 180 ? 10.129 -11.695 -12.665 1.00 81.62 180 ALA A O 1
ATOM 1255 N N . ALA A 1 181 ? 11.392 -13.556 -12.592 1.00 88.69 181 ALA A N 1
ATOM 1256 C CA . ALA A 1 181 ? 11.393 -13.694 -11.137 1.00 88.69 181 ALA A CA 1
ATOM 1257 C C . ALA A 1 181 ? 12.074 -12.503 -10.439 1.00 88.69 181 ALA A C 1
ATOM 1259 O O . ALA A 1 181 ? 11.489 -11.889 -9.542 1.00 88.69 181 ALA A O 1
ATOM 1260 N N . ALA A 1 182 ? 13.275 -12.118 -10.885 1.00 91.12 182 ALA A N 1
ATOM 1261 C CA . ALA A 1 182 ? 13.990 -10.967 -10.335 1.00 91.12 182 ALA A CA 1
ATOM 1262 C C . ALA A 1 182 ? 13.223 -9.655 -10.577 1.00 91.12 182 ALA A C 1
ATOM 1264 O O . ALA A 1 182 ? 13.092 -8.824 -9.675 1.00 91.12 182 ALA A O 1
ATOM 1265 N N . GLY A 1 183 ? 12.641 -9.489 -11.769 1.00 88.12 183 GLY A N 1
ATOM 1266 C CA . GLY A 1 183 ? 11.803 -8.337 -12.092 1.00 88.12 183 GLY A CA 1
ATOM 1267 C C . GLY A 1 183 ? 10.528 -8.257 -11.245 1.00 88.12 183 GLY A C 1
ATOM 1268 O O . GLY A 1 183 ? 10.167 -7.171 -10.791 1.00 88.12 183 GLY A O 1
ATOM 1269 N N . ALA A 1 184 ? 9.875 -9.389 -10.965 1.00 89.06 184 ALA A N 1
ATOM 1270 C CA . ALA A 1 184 ? 8.717 -9.450 -10.074 1.00 89.06 184 ALA A CA 1
ATOM 1271 C C . ALA A 1 184 ? 9.080 -9.072 -8.627 1.00 89.06 184 ALA A C 1
ATOM 1273 O O . ALA A 1 184 ? 8.329 -8.344 -7.976 1.00 89.06 184 ALA A O 1
ATOM 1274 N N . ALA A 1 185 ? 10.252 -9.489 -8.138 1.00 91.38 185 ALA A N 1
ATOM 1275 C CA . ALA A 1 185 ? 10.737 -9.113 -6.811 1.00 91.38 185 ALA A CA 1
ATOM 1276 C C . ALA A 1 185 ? 10.997 -7.598 -6.693 1.00 91.38 185 ALA A C 1
ATOM 1278 O O . ALA A 1 185 ? 10.584 -6.968 -5.713 1.00 91.38 185 ALA A O 1
ATOM 1279 N N . ILE A 1 186 ? 11.610 -6.984 -7.715 1.00 92.38 186 ILE A N 1
ATOM 1280 C CA . ILE A 1 186 ? 11.766 -5.521 -7.792 1.00 92.38 186 ILE A CA 1
ATOM 1281 C C . ILE A 1 186 ? 10.394 -4.841 -7.847 1.00 92.38 186 ILE A C 1
ATOM 1283 O O . ILE A 1 186 ? 10.154 -3.891 -7.102 1.00 92.38 186 ILE A O 1
ATOM 1287 N N . ALA A 1 187 ? 9.470 -5.337 -8.674 1.00 88.50 187 ALA A N 1
ATOM 1288 C CA . ALA A 1 187 ? 8.122 -4.785 -8.779 1.00 88.50 187 ALA A CA 1
ATOM 1289 C C . ALA A 1 187 ? 7.377 -4.823 -7.434 1.00 88.50 187 ALA A C 1
ATOM 1291 O O . ALA A 1 187 ? 6.751 -3.835 -7.052 1.00 88.50 187 ALA A O 1
ATOM 1292 N N . ALA A 1 188 ? 7.506 -5.910 -6.669 1.00 88.62 188 ALA A N 1
ATOM 1293 C CA . ALA A 1 188 ? 6.944 -6.024 -5.326 1.00 88.62 188 ALA A CA 1
ATOM 1294 C C . ALA A 1 188 ? 7.583 -5.027 -4.340 1.00 88.62 188 ALA A C 1
ATOM 1296 O O . ALA A 1 188 ? 6.886 -4.396 -3.544 1.00 88.62 188 ALA A O 1
ATOM 1297 N N . ALA A 1 189 ? 8.904 -4.826 -4.394 1.00 91.19 189 ALA A N 1
ATOM 1298 C CA . ALA A 1 189 ? 9.587 -3.805 -3.595 1.00 91.19 189 ALA A CA 1
ATOM 1299 C C . ALA A 1 189 ? 9.119 -2.379 -3.940 1.00 91.19 189 ALA A C 1
ATOM 1301 O O . ALA A 1 189 ? 8.781 -1.604 -3.044 1.00 91.19 189 ALA A O 1
ATOM 1302 N N . LEU A 1 190 ? 8.997 -2.059 -5.227 1.00 91.31 190 LEU A N 1
ATOM 1303 C CA . LEU A 1 190 ? 8.495 -0.767 -5.695 1.00 91.31 190 LEU A CA 1
ATOM 1304 C C . LEU A 1 190 ? 7.009 -0.566 -5.374 1.00 91.31 190 LEU A C 1
ATOM 1306 O O . LEU A 1 190 ? 6.611 0.540 -5.018 1.00 91.31 190 LEU A O 1
ATOM 1310 N N . ALA A 1 191 ? 6.186 -1.617 -5.400 1.00 87.88 191 ALA A N 1
ATOM 1311 C CA . ALA A 1 191 ? 4.793 -1.553 -4.960 1.00 87.88 191 ALA A CA 1
ATOM 1312 C C . ALA A 1 191 ? 4.682 -1.218 -3.462 1.00 87.88 191 ALA A C 1
ATOM 1314 O O . ALA A 1 191 ? 3.849 -0.391 -3.076 1.00 87.88 191 ALA A O 1
ATOM 1315 N N . ARG A 1 192 ? 5.563 -1.789 -2.623 1.00 89.44 192 ARG A N 1
ATOM 1316 C CA . ARG A 1 192 ? 5.666 -1.425 -1.199 1.00 89.44 192 ARG A CA 1
ATOM 1317 C C . ARG A 1 192 ? 6.034 0.050 -1.038 1.00 89.44 192 ARG A C 1
ATOM 1319 O O . ARG A 1 192 ? 5.350 0.754 -0.298 1.00 89.44 192 ARG A O 1
ATOM 1326 N N . LEU A 1 193 ? 7.033 0.536 -1.776 1.00 91.00 193 LEU A N 1
ATOM 1327 C CA . LEU A 1 193 ? 7.443 1.947 -1.756 1.00 91.00 193 LEU A CA 1
ATOM 1328 C C . LEU A 1 193 ? 6.328 2.885 -2.257 1.00 91.00 193 LEU A C 1
ATOM 1330 O O . LEU A 1 193 ? 6.069 3.935 -1.674 1.00 91.00 193 LEU A O 1
ATOM 1334 N N . ARG A 1 194 ? 5.587 2.476 -3.290 1.00 89.12 194 ARG A N 1
ATOM 1335 C CA . ARG A 1 194 ? 4.415 3.192 -3.809 1.00 89.12 194 ARG A CA 1
ATOM 1336 C C . ARG A 1 194 ? 3.310 3.311 -2.758 1.00 89.12 194 ARG A C 1
ATOM 1338 O O . ARG A 1 194 ? 2.678 4.357 -2.650 1.00 89.12 194 ARG A O 1
ATOM 1345 N N . SER A 1 195 ? 3.087 2.270 -1.956 1.00 86.94 195 SER A N 1
ATOM 1346 C CA . SER A 1 195 ? 2.144 2.336 -0.834 1.00 86.94 195 SER A CA 1
ATOM 1347 C C . SER A 1 195 ? 2.584 3.329 0.246 1.00 86.94 195 SER A C 1
ATOM 1349 O O . SER A 1 195 ? 1.708 3.919 0.877 1.00 86.94 195 SER A O 1
ATOM 1351 N N . VAL A 1 196 ? 3.894 3.523 0.454 1.00 89.19 196 VAL A N 1
ATOM 1352 C CA . VAL A 1 196 ? 4.431 4.577 1.338 1.00 89.19 196 VAL A CA 1
ATOM 1353 C C . VAL A 1 196 ? 4.095 5.954 0.766 1.00 89.19 196 VAL A C 1
ATOM 1355 O O . VAL A 1 196 ? 3.546 6.808 1.452 1.00 89.19 196 VAL A O 1
ATOM 1358 N N . ALA A 1 197 ? 4.346 6.140 -0.529 1.00 88.06 197 ALA A N 1
ATOM 1359 C CA . ALA A 1 197 ? 4.135 7.403 -1.227 1.00 88.06 197 ALA A CA 1
ATOM 1360 C C . ALA A 1 197 ? 2.659 7.835 -1.348 1.00 88.06 197 ALA A C 1
ATOM 1362 O O . ALA A 1 197 ? 2.380 9.031 -1.392 1.00 88.06 197 ALA A O 1
ATOM 1363 N N . ARG A 1 198 ? 1.710 6.888 -1.409 1.00 85.81 198 ARG A N 1
ATOM 1364 C CA . ARG A 1 198 ? 0.315 7.144 -1.826 1.00 85.81 198 ARG A CA 1
ATOM 1365 C C . ARG A 1 198 ? -0.431 8.188 -0.996 1.00 85.81 198 ARG A C 1
ATOM 1367 O O . ARG A 1 198 ? -1.270 8.872 -1.560 1.00 85.81 198 ARG A O 1
ATOM 1374 N N . HIS A 1 199 ? -0.150 8.282 0.300 1.00 85.00 199 HIS A N 1
ATOM 1375 C CA . HIS A 1 199 ? -0.878 9.178 1.214 1.00 85.00 199 HIS A CA 1
ATOM 1376 C C . HIS A 1 199 ? -0.135 10.483 1.497 1.00 85.00 199 HIS A C 1
ATOM 1378 O O . HIS A 1 199 ? -0.632 11.323 2.240 1.00 85.00 199 HIS A O 1
ATOM 1384 N N . LEU A 1 200 ? 1.067 10.652 0.938 1.00 83.50 200 LEU A N 1
ATOM 1385 C CA . LEU A 1 200 ? 1.896 11.820 1.222 1.00 83.50 200 LEU A CA 1
ATOM 1386 C C . LEU A 1 200 ? 1.339 13.111 0.628 1.00 83.50 200 LEU A C 1
ATOM 1388 O O . LEU A 1 200 ? 1.703 14.169 1.120 1.00 83.50 200 LEU A O 1
ATOM 1392 N N . ASP A 1 201 ? 0.463 13.033 -0.375 1.00 77.62 201 ASP A N 1
ATOM 1393 C CA . ASP A 1 201 ? -0.248 14.182 -0.956 1.00 77.62 201 ASP A CA 1
ATOM 1394 C C . ASP A 1 201 ? -1.071 14.970 0.076 1.00 77.62 201 ASP A C 1
ATOM 1396 O O . ASP A 1 201 ? -1.252 16.178 -0.045 1.00 77.62 201 ASP A O 1
ATOM 1400 N N . SER A 1 202 ? -1.539 14.277 1.110 1.00 75.62 202 SER A N 1
ATOM 1401 C CA . SER A 1 202 ? -2.370 14.810 2.184 1.00 75.62 202 SER A CA 1
ATOM 1402 C C . SER A 1 202 ? -1.548 15.237 3.406 1.00 75.62 202 SER A C 1
ATOM 1404 O O . SER A 1 202 ? -2.114 15.630 4.426 1.00 75.62 202 SER A O 1
ATOM 1406 N N . SER A 1 203 ? -0.218 15.121 3.341 1.00 76.69 203 SER A N 1
ATOM 1407 C CA . SER A 1 203 ? 0.671 15.363 4.474 1.00 76.69 203 SER A CA 1
ATOM 1408 C C . SER A 1 203 ? 1.039 16.843 4.609 1.00 76.69 203 SER A C 1
ATOM 1410 O O . SER A 1 203 ? 1.293 17.510 3.604 1.00 76.69 203 SER A O 1
ATOM 1412 N N . PRO A 1 204 ? 1.172 17.372 5.840 1.00 76.00 204 PRO A N 1
ATOM 1413 C CA . PRO A 1 204 ? 1.681 18.721 6.033 1.00 76.00 204 PRO A CA 1
ATOM 1414 C C . PRO A 1 204 ? 3.147 18.836 5.575 1.00 76.00 204 PRO A C 1
ATOM 1416 O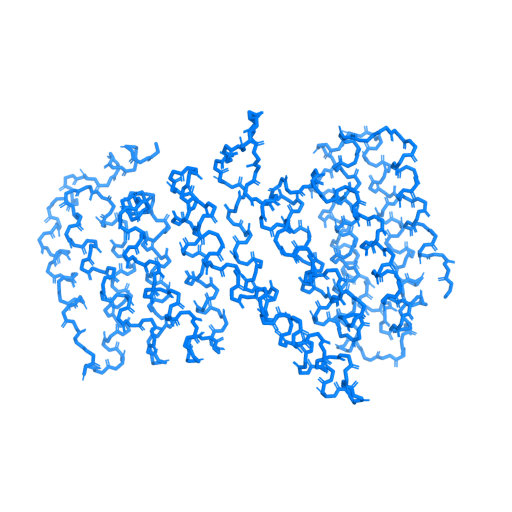 O . PRO A 1 204 ? 3.909 17.864 5.670 1.00 76.00 204 PRO A O 1
ATOM 1419 N N . PRO A 1 205 ? 3.572 20.023 5.108 1.00 78.06 205 PRO A N 1
ATOM 1420 C CA . PRO A 1 205 ? 4.963 20.273 4.765 1.00 78.06 205 PRO A CA 1
ATOM 1421 C C . PRO A 1 205 ? 5.873 20.214 5.999 1.00 78.06 205 PRO A C 1
ATOM 1423 O O . PRO A 1 205 ? 5.503 20.614 7.105 1.00 78.06 205 PRO A O 1
ATOM 1426 N N . LEU A 1 206 ? 7.097 19.736 5.790 1.00 78.94 206 LEU A N 1
ATOM 1427 C CA . LEU A 1 206 ? 8.095 19.508 6.828 1.00 78.94 206 LEU A CA 1
ATOM 1428 C C . LEU A 1 206 ? 9.044 20.703 6.948 1.00 78.94 206 LEU A C 1
ATOM 1430 O O . LEU A 1 206 ? 9.496 21.217 5.922 1.00 78.94 206 LEU A O 1
ATOM 1434 N N . PRO A 1 207 ? 9.389 21.142 8.169 1.00 76.69 207 PRO A N 1
ATOM 1435 C CA . PRO A 1 207 ? 10.363 22.208 8.366 1.00 76.69 207 PRO A CA 1
ATOM 1436 C C . PRO A 1 207 ? 11.764 21.758 7.927 1.00 76.69 207 PRO A C 1
ATOM 1438 O O . PRO A 1 207 ? 12.209 20.661 8.259 1.00 76.69 207 PRO A O 1
ATOM 1441 N N . GLN A 1 208 ? 12.468 22.619 7.192 1.00 73.69 208 GLN A N 1
ATOM 1442 C CA . GLN A 1 208 ? 13.838 22.380 6.729 1.00 73.69 208 GLN A CA 1
ATOM 1443 C C . GLN A 1 208 ? 14.877 23.088 7.620 1.00 73.69 208 GLN A C 1
ATOM 1445 O O . GLN A 1 208 ? 14.646 24.228 8.047 1.00 73.69 208 GLN A O 1
ATOM 1450 N N . PRO A 1 209 ? 16.049 22.465 7.864 1.00 59.62 209 PRO A N 1
ATOM 1451 C CA . PRO A 1 209 ? 17.176 23.114 8.527 1.00 59.62 209 PRO A CA 1
ATOM 1452 C C . PRO A 1 209 ? 17.748 24.204 7.607 1.00 59.62 209 PRO A C 1
ATOM 1454 O O . PRO A 1 209 ? 18.530 23.927 6.705 1.00 59.62 209 PRO A O 1
ATOM 1457 N N . GLY A 1 210 ? 17.303 25.447 7.797 1.00 68.00 210 GLY A N 1
ATOM 1458 C CA . GLY A 1 210 ? 17.666 26.583 6.937 1.00 68.00 210 GLY A CA 1
ATOM 1459 C C . GLY A 1 210 ? 16.560 27.621 6.734 1.00 68.00 210 GLY A C 1
ATOM 1460 O O . GLY A 1 210 ? 16.819 28.661 6.140 1.00 68.00 210 GLY A O 1
ATOM 1461 N N . GLY A 1 211 ? 15.351 27.375 7.252 1.00 63.00 211 GLY A N 1
ATOM 1462 C CA . GLY A 1 211 ? 14.207 28.263 7.047 1.00 63.00 211 GLY A CA 1
ATOM 1463 C C . GLY A 1 211 ? 13.536 27.950 5.715 1.00 63.00 211 GLY A C 1
ATOM 1464 O O . GLY A 1 211 ? 13.898 28.473 4.670 1.00 63.00 211 GLY A O 1
ATOM 1465 N N . GLY A 1 212 ? 12.568 27.042 5.752 1.00 74.75 212 GLY A N 1
ATOM 1466 C CA . GLY A 1 212 ? 11.858 26.580 4.569 1.00 74.75 212 GLY A CA 1
ATOM 1467 C C . GLY A 1 212 ? 10.956 25.404 4.904 1.00 74.75 212 GLY A C 1
ATOM 1468 O O . GLY A 1 212 ? 11.017 24.847 6.004 1.00 74.75 212 GLY A O 1
ATOM 1469 N N . GLN A 1 213 ? 10.115 25.036 3.948 1.00 77.75 213 GLN A N 1
ATOM 1470 C CA . GLN A 1 213 ? 9.191 23.919 4.051 1.00 77.75 213 GLN A CA 1
ATOM 1471 C C . GLN A 1 213 ? 9.401 22.987 2.859 1.00 77.75 213 GLN A C 1
ATOM 1473 O O . GLN A 1 213 ? 9.490 23.448 1.725 1.00 77.75 213 GLN A O 1
ATOM 1478 N N . ALA A 1 214 ? 9.491 21.684 3.112 1.00 77.38 214 ALA A N 1
ATOM 1479 C CA . ALA A 1 214 ? 9.605 20.671 2.072 1.00 77.38 214 ALA A CA 1
ATOM 1480 C C . ALA A 1 214 ? 8.473 19.660 2.191 1.00 77.38 214 ALA A C 1
ATOM 1482 O O . ALA A 1 214 ? 8.157 19.179 3.277 1.00 77.38 214 ALA A O 1
ATOM 1483 N N . HIS A 1 215 ? 7.878 19.307 1.058 1.00 81.62 215 HIS A N 1
ATOM 1484 C CA . HIS A 1 215 ? 6.883 18.250 1.027 1.00 81.62 215 HIS A CA 1
ATOM 1485 C C . HIS A 1 215 ? 7.542 16.900 1.391 1.00 81.62 215 HIS A C 1
ATOM 1487 O O . HIS A 1 215 ? 8.636 16.621 0.895 1.00 81.62 215 HIS A O 1
ATOM 1493 N N . PRO A 1 216 ? 6.923 16.026 2.205 1.00 85.06 216 PRO A N 1
ATOM 1494 C CA . PRO A 1 216 ? 7.518 14.737 2.584 1.00 85.06 216 PRO A CA 1
ATOM 1495 C C . PRO A 1 216 ? 7.883 13.836 1.399 1.00 85.06 216 PRO A C 1
ATOM 1497 O O . PRO A 1 216 ? 8.848 13.078 1.472 1.00 85.06 216 PRO A O 1
ATOM 1500 N N . MET A 1 217 ? 7.162 13.962 0.278 1.00 85.06 217 MET A N 1
ATOM 1501 C CA . MET A 1 217 ? 7.518 13.284 -0.975 1.00 85.06 217 MET A CA 1
ATOM 1502 C C . MET A 1 217 ? 8.931 13.648 -1.451 1.00 85.06 217 MET A C 1
ATOM 1504 O O . MET A 1 217 ? 9.636 12.794 -1.977 1.00 85.06 217 MET A O 1
ATOM 1508 N N . VAL A 1 218 ? 9.372 14.892 -1.234 1.00 81.00 218 VAL A N 1
ATOM 1509 C CA . VAL A 1 218 ? 10.732 15.336 -1.576 1.00 81.00 218 VAL A CA 1
ATOM 1510 C C . VAL A 1 218 ? 11.774 14.579 -0.761 1.00 81.00 218 VAL A C 1
ATOM 1512 O O . VAL A 1 218 ? 12.786 14.160 -1.315 1.00 81.00 218 VAL A O 1
ATOM 1515 N N . LEU A 1 219 ? 11.524 14.364 0.535 1.00 83.62 219 LEU A N 1
ATOM 1516 C CA . LEU A 1 219 ? 12.436 13.601 1.389 1.00 83.62 219 LEU A CA 1
ATOM 1517 C C . LEU A 1 219 ? 12.499 12.133 0.965 1.00 83.62 219 LEU A C 1
ATOM 1519 O O . LEU A 1 219 ? 13.591 11.588 0.815 1.00 83.62 219 LEU A O 1
ATOM 1523 N N . LEU A 1 220 ? 11.336 11.516 0.719 1.00 88.06 220 LEU A N 1
ATOM 1524 C CA . LEU A 1 220 ? 11.262 10.131 0.256 1.00 88.06 220 LEU A CA 1
ATOM 1525 C C . LEU A 1 220 ? 12.016 9.950 -1.066 1.00 88.06 220 LEU A C 1
ATOM 1527 O O . LEU A 1 220 ? 12.795 9.011 -1.204 1.00 88.06 220 LEU A O 1
ATOM 1531 N N . LEU A 1 221 ? 11.820 10.859 -2.022 1.00 84.94 221 LEU A N 1
ATOM 1532 C CA . LEU A 1 221 ? 12.528 10.837 -3.300 1.00 84.94 221 LEU A CA 1
ATOM 1533 C C . LEU A 1 221 ? 14.030 11.069 -3.143 1.00 84.94 221 LEU A C 1
ATOM 1535 O O . LEU A 1 221 ? 14.810 10.373 -3.787 1.00 84.94 221 LEU A O 1
ATOM 1539 N N . GLY A 1 222 ? 14.442 11.999 -2.278 1.00 83.19 222 GLY A N 1
ATOM 1540 C CA . GLY A 1 222 ? 15.854 12.254 -1.996 1.00 83.19 222 GLY A CA 1
ATOM 1541 C C . GLY A 1 222 ? 16.575 11.016 -1.455 1.00 83.19 222 GLY A C 1
ATOM 1542 O O . GLY A 1 222 ? 17.687 10.724 -1.887 1.00 83.19 222 GLY A O 1
ATOM 1543 N N . ALA A 1 223 ? 15.922 10.253 -0.573 1.00 87.00 223 ALA A N 1
ATOM 1544 C CA . ALA A 1 223 ? 16.455 8.999 -0.041 1.00 87.00 223 ALA A CA 1
ATOM 1545 C C . ALA A 1 223 ? 16.380 7.839 -1.049 1.00 87.00 223 ALA A C 1
ATOM 1547 O O . ALA A 1 223 ? 17.307 7.038 -1.149 1.00 87.00 223 ALA A O 1
ATOM 1548 N N . ALA A 1 224 ? 15.288 7.741 -1.812 1.00 88.94 224 ALA A N 1
ATOM 1549 C CA . ALA A 1 224 ? 15.088 6.662 -2.774 1.00 88.94 224 ALA A CA 1
ATOM 1550 C C . ALA A 1 224 ? 15.991 6.792 -4.005 1.00 88.94 224 ALA A C 1
ATOM 1552 O O . ALA A 1 224 ? 16.359 5.793 -4.622 1.00 88.94 224 ALA A O 1
ATOM 1553 N N . TRP A 1 225 ? 16.361 8.012 -4.380 1.00 84.12 225 TRP A N 1
ATOM 1554 C CA . TRP A 1 225 ? 17.021 8.270 -5.651 1.00 84.12 225 TRP A CA 1
ATOM 1555 C C . TRP A 1 225 ? 18.342 7.538 -5.892 1.00 84.12 225 TRP A C 1
ATOM 1557 O O . TRP A 1 225 ? 18.446 6.904 -6.946 1.00 84.12 225 TRP A O 1
ATOM 1567 N N . PRO A 1 226 ? 19.327 7.554 -4.968 1.00 86.19 226 PRO A N 1
ATOM 1568 C CA . PRO A 1 226 ? 20.607 6.877 -5.188 1.00 86.19 226 PRO A CA 1
ATOM 1569 C C . PRO A 1 226 ? 20.447 5.376 -5.457 1.00 86.19 226 PRO A C 1
ATOM 1571 O O . PRO A 1 226 ? 21.339 4.743 -6.014 1.00 86.19 226 PRO A O 1
ATOM 1574 N N . VAL A 1 227 ? 19.301 4.816 -5.063 1.00 89.88 227 VAL A N 1
ATOM 1575 C CA . VAL A 1 227 ? 18.929 3.420 -5.267 1.00 89.88 227 VAL A CA 1
ATOM 1576 C C . VAL A 1 227 ? 18.118 3.233 -6.552 1.00 89.88 227 VAL A C 1
ATOM 1578 O O . VAL A 1 227 ? 18.392 2.310 -7.311 1.00 89.88 227 VAL A O 1
ATOM 1581 N N . LEU A 1 228 ? 17.142 4.100 -6.836 1.00 86.56 228 LEU A N 1
ATOM 1582 C CA . LEU A 1 228 ? 16.271 3.975 -8.012 1.00 86.56 228 LEU A CA 1
ATOM 1583 C C . LEU A 1 228 ? 16.983 4.288 -9.332 1.00 86.56 228 LEU A C 1
ATOM 1585 O O . LEU A 1 228 ? 16.694 3.648 -10.342 1.00 86.56 228 LEU A O 1
ATOM 1589 N N . GLN A 1 229 ? 17.924 5.234 -9.331 1.00 80.31 229 GLN A N 1
ATOM 1590 C CA . GLN A 1 229 ? 18.677 5.607 -10.528 1.00 80.31 229 GLN A CA 1
ATOM 1591 C C . GLN A 1 229 ? 19.437 4.413 -11.147 1.00 80.31 229 GLN A C 1
ATOM 1593 O O . GLN A 1 229 ? 19.204 4.118 -12.321 1.00 80.31 229 GLN A O 1
ATOM 1598 N N . PRO A 1 230 ? 20.302 3.676 -10.417 1.00 84.06 230 PRO A N 1
ATOM 1599 C CA . PRO A 1 230 ? 21.021 2.536 -10.991 1.00 84.06 230 PRO A CA 1
ATOM 1600 C C . PRO A 1 230 ? 20.113 1.345 -11.332 1.00 84.06 230 PRO A C 1
ATOM 1602 O O . PRO A 1 230 ? 20.508 0.495 -12.127 1.00 84.06 230 PRO A O 1
ATOM 1605 N N . LEU A 1 231 ? 18.897 1.273 -10.776 1.00 85.31 231 LEU A N 1
ATOM 1606 C CA . LEU A 1 231 ? 17.933 0.209 -11.082 1.00 85.31 231 LEU A CA 1
ATOM 1607 C C . LEU A 1 231 ? 17.234 0.380 -12.420 1.00 85.31 231 LEU A C 1
ATOM 1609 O O . LEU A 1 231 ? 16.708 -0.601 -12.945 1.00 85.31 231 LEU A O 1
ATOM 1613 N N . ALA A 1 232 ? 17.199 1.592 -12.966 1.00 77.88 232 ALA A N 1
ATOM 1614 C CA . ALA A 1 232 ? 16.409 1.880 -14.150 1.00 77.88 232 ALA A CA 1
ATOM 1615 C C . ALA A 1 232 ? 16.897 1.091 -15.383 1.00 77.88 232 ALA A C 1
ATOM 1617 O O . ALA A 1 232 ? 16.073 0.524 -16.101 1.00 77.88 232 ALA A O 1
ATOM 1618 N N . ALA A 1 233 ? 18.215 0.951 -15.576 1.00 76.81 233 ALA A N 1
ATOM 1619 C CA . ALA A 1 233 ? 18.771 0.185 -16.696 1.00 76.81 233 ALA A CA 1
ATOM 1620 C C . ALA A 1 233 ? 18.519 -1.339 -16.581 1.00 76.81 233 ALA A C 1
ATOM 1622 O O . ALA A 1 233 ? 17.970 -1.909 -17.523 1.00 76.81 233 ALA A O 1
ATOM 1623 N N . PRO A 1 234 ? 18.816 -2.020 -15.451 1.00 80.38 234 PRO A N 1
ATOM 1624 C CA . PRO A 1 234 ? 18.443 -3.426 -15.265 1.00 80.38 234 PRO A CA 1
ATOM 1625 C C . PRO A 1 234 ? 16.934 -3.666 -15.351 1.00 80.38 234 PRO A C 1
ATOM 1627 O O . PRO A 1 234 ? 16.504 -4.651 -15.946 1.00 80.38 234 PRO A O 1
ATOM 1630 N N . SER A 1 235 ? 16.122 -2.759 -14.790 1.00 81.56 235 SER A N 1
ATOM 1631 C CA . SER A 1 235 ? 14.658 -2.887 -14.783 1.00 81.56 235 SER A CA 1
ATOM 1632 C C . SER A 1 235 ? 14.079 -2.930 -16.186 1.00 81.56 235 SER A C 1
ATOM 1634 O O . SER A 1 235 ? 13.066 -3.587 -16.390 1.00 81.56 235 SER A O 1
ATOM 1636 N N . ALA A 1 236 ? 14.739 -2.312 -17.161 1.00 73.50 236 ALA A N 1
ATOM 1637 C CA . ALA A 1 236 ? 14.354 -2.382 -18.559 1.00 73.50 236 ALA A CA 1
ATOM 1638 C C . ALA A 1 236 ? 14.676 -3.713 -19.258 1.00 73.50 236 ALA A C 1
ATOM 1640 O O . ALA A 1 236 ? 14.650 -3.795 -20.479 1.00 73.50 236 ALA A O 1
ATOM 1641 N N . ARG A 1 237 ? 15.024 -4.756 -18.504 1.00 75.81 237 ARG A N 1
ATOM 1642 C CA . ARG A 1 237 ? 15.016 -6.142 -18.981 1.00 75.81 237 ARG A CA 1
ATOM 1643 C C . ARG A 1 237 ? 13.731 -6.867 -18.585 1.00 75.81 237 ARG A C 1
ATOM 1645 O O . ARG A 1 237 ? 13.489 -7.965 -19.074 1.00 75.81 237 ARG A O 1
ATOM 1652 N N . SER A 1 238 ? 12.896 -6.272 -17.728 1.00 80.94 238 SER A N 1
ATOM 1653 C CA . SER A 1 238 ? 11.639 -6.858 -17.263 1.00 80.94 238 SER A CA 1
ATOM 1654 C C . SER A 1 238 ? 10.506 -5.831 -17.224 1.00 80.94 238 SER A C 1
ATOM 1656 O O . SER A 1 238 ? 10.533 -4.843 -16.487 1.00 80.94 238 SER A O 1
ATOM 1658 N N . ALA A 1 239 ? 9.440 -6.115 -17.976 1.00 71.81 239 ALA A N 1
ATOM 1659 C CA . ALA A 1 239 ? 8.261 -5.256 -18.052 1.00 71.81 239 ALA A CA 1
ATOM 1660 C C . ALA A 1 239 ? 7.634 -4.985 -16.671 1.00 71.81 239 ALA A C 1
ATOM 1662 O O . ALA A 1 239 ? 7.173 -3.874 -16.411 1.00 71.81 239 ALA A O 1
ATOM 1663 N N . ALA A 1 240 ? 7.651 -5.973 -15.768 1.00 79.06 240 ALA A N 1
ATOM 1664 C CA . ALA A 1 240 ? 7.078 -5.846 -14.430 1.00 79.06 240 ALA A CA 1
ATOM 1665 C C . ALA A 1 240 ? 7.842 -4.829 -13.568 1.00 79.06 240 ALA A C 1
ATOM 1667 O O . ALA A 1 240 ? 7.232 -3.908 -13.019 1.00 79.06 240 ALA A O 1
ATOM 1668 N N . SER A 1 241 ? 9.172 -4.960 -13.475 1.00 83.94 241 SER A N 1
ATOM 1669 C CA . SER A 1 241 ? 10.005 -4.018 -12.714 1.00 83.94 241 SER A CA 1
ATOM 1670 C C . SER A 1 241 ? 9.953 -2.621 -13.310 1.00 83.94 241 SER A C 1
ATOM 1672 O O . SER A 1 241 ? 9.835 -1.638 -12.580 1.00 83.94 241 SER A O 1
ATOM 1674 N N . PHE A 1 242 ? 9.994 -2.532 -14.638 1.00 78.12 242 PHE A N 1
ATOM 1675 C CA . PHE A 1 242 ? 9.990 -1.258 -15.335 1.00 78.12 242 PHE A CA 1
ATOM 1676 C C . PHE A 1 242 ? 8.667 -0.505 -15.160 1.00 78.12 242 PHE A C 1
ATOM 1678 O O . PHE A 1 242 ? 8.668 0.674 -14.809 1.00 78.12 242 PHE A O 1
ATOM 1685 N N . ARG A 1 243 ? 7.528 -1.194 -15.303 1.00 77.69 243 ARG A N 1
ATOM 1686 C CA . ARG A 1 243 ? 6.208 -0.613 -15.027 1.00 77.69 243 ARG A CA 1
ATOM 1687 C C . ARG A 1 243 ? 6.106 -0.099 -13.597 1.00 77.69 243 ARG A C 1
ATOM 1689 O O . ARG A 1 243 ? 5.669 1.027 -13.388 1.00 77.69 243 ARG A O 1
ATOM 1696 N N . ALA A 1 244 ? 6.517 -0.907 -12.620 1.00 83.50 244 ALA A N 1
ATOM 1697 C CA . ALA A 1 244 ? 6.443 -0.523 -11.215 1.00 83.50 244 ALA A CA 1
ATOM 1698 C C . ALA A 1 244 ? 7.292 0.725 -10.912 1.00 83.50 244 ALA A C 1
ATOM 1700 O O . ALA A 1 244 ? 6.894 1.563 -10.099 1.00 83.50 244 ALA A O 1
ATOM 1701 N N . LEU A 1 245 ? 8.429 0.875 -11.600 1.00 83.56 245 LEU A N 1
ATOM 1702 C CA . LEU A 1 245 ? 9.278 2.058 -11.518 1.00 83.56 245 LEU A CA 1
ATOM 1703 C C . LEU A 1 245 ? 8.559 3.294 -12.080 1.00 83.56 245 LEU A C 1
ATOM 1705 O O . LEU A 1 245 ? 8.487 4.318 -11.400 1.00 83.56 245 LEU A O 1
ATOM 1709 N N . CYS A 1 246 ? 7.961 3.191 -13.272 1.00 75.56 246 CYS A N 1
ATOM 1710 C CA . CYS A 1 246 ? 7.158 4.267 -13.859 1.00 75.56 246 CYS A CA 1
ATOM 1711 C C . CYS A 1 246 ? 5.978 4.666 -12.960 1.00 75.56 246 CYS A C 1
ATOM 1713 O O . CYS A 1 246 ? 5.800 5.851 -12.681 1.00 75.56 246 CYS A O 1
ATOM 1715 N N . ASP A 1 247 ? 5.213 3.693 -12.459 1.00 80.38 247 ASP A N 1
ATOM 1716 C CA . ASP A 1 247 ? 4.061 3.926 -11.581 1.00 80.38 247 ASP A CA 1
ATOM 1717 C C . ASP A 1 247 ? 4.456 4.679 -10.301 1.00 80.38 247 ASP A C 1
ATOM 1719 O O . ASP A 1 247 ? 3.717 5.552 -9.833 1.00 80.38 247 ASP A O 1
ATOM 1723 N N . PHE A 1 248 ? 5.623 4.362 -9.730 1.00 85.81 248 PHE A N 1
ATOM 1724 C CA . PHE A 1 248 ? 6.153 5.073 -8.569 1.00 85.81 248 PHE A CA 1
ATOM 1725 C C . PHE A 1 248 ? 6.452 6.542 -8.892 1.00 85.81 248 PHE A C 1
ATOM 1727 O O . PHE A 1 248 ? 6.015 7.429 -8.158 1.00 85.81 248 PHE A O 1
ATOM 1734 N N . PHE A 1 249 ? 7.135 6.821 -10.004 1.00 78.62 249 PHE A N 1
ATOM 1735 C CA . PHE A 1 249 ? 7.450 8.196 -10.402 1.00 78.62 249 PHE A CA 1
ATOM 1736 C C . PHE A 1 249 ? 6.209 9.008 -10.782 1.00 78.62 249 PHE A C 1
ATOM 1738 O O . PHE A 1 249 ? 6.105 10.175 -10.400 1.00 78.62 249 PHE A O 1
ATOM 1745 N N . VAL A 1 250 ? 5.237 8.392 -11.466 1.00 75.25 250 VAL A N 1
ATOM 1746 C CA . VAL A 1 250 ? 3.927 9.005 -11.734 1.00 75.25 250 VAL A CA 1
ATOM 1747 C C . VAL A 1 250 ? 3.297 9.443 -10.420 1.00 75.25 250 VAL A C 1
ATOM 1749 O O . VAL A 1 250 ? 2.930 10.609 -10.281 1.00 75.25 250 VAL A O 1
ATOM 1752 N N . LEU A 1 251 ? 3.209 8.540 -9.440 1.00 81.12 251 LEU A N 1
ATOM 1753 C CA . LEU A 1 251 ? 2.638 8.844 -8.131 1.00 81.12 251 LEU A CA 1
ATOM 1754 C C . LEU A 1 251 ? 3.400 9.963 -7.414 1.00 81.12 251 LEU A C 1
ATOM 1756 O O . LEU A 1 251 ? 2.774 10.874 -6.875 1.00 81.12 251 LEU A O 1
ATOM 1760 N N . ALA A 1 252 ? 4.730 9.916 -7.431 1.00 78.06 252 ALA A N 1
ATOM 1761 C CA . ALA A 1 252 ? 5.561 10.919 -6.784 1.00 78.06 252 ALA A CA 1
ATOM 1762 C C . ALA A 1 252 ? 5.330 12.324 -7.369 1.00 78.06 252 ALA A C 1
ATOM 1764 O O . ALA A 1 252 ? 5.232 13.291 -6.616 1.00 78.06 252 ALA A O 1
ATOM 1765 N N . MET A 1 253 ? 5.145 12.437 -8.690 1.00 71.88 253 MET A N 1
ATOM 1766 C CA . MET A 1 253 ? 4.756 13.701 -9.325 1.00 71.88 253 MET A CA 1
ATOM 1767 C C . MET A 1 253 ? 3.341 14.146 -8.943 1.00 71.88 253 MET A C 1
ATOM 1769 O O . MET A 1 253 ? 3.137 15.334 -8.712 1.00 71.88 253 MET A O 1
ATOM 1773 N N . ARG A 1 254 ? 2.368 13.221 -8.831 1.00 72.12 254 ARG A N 1
ATOM 1774 C CA . ARG A 1 254 ? 1.001 13.560 -8.376 1.00 72.12 254 ARG A CA 1
ATOM 1775 C C . ARG A 1 254 ? 0.997 14.143 -6.966 1.00 72.12 254 ARG A C 1
ATOM 1777 O O . ARG A 1 254 ? 0.265 15.085 -6.701 1.00 72.12 254 ARG A O 1
ATOM 1784 N N . ALA A 1 255 ? 1.822 13.591 -6.084 1.00 69.12 255 ALA A N 1
ATOM 1785 C CA . ALA A 1 255 ? 1.913 13.982 -4.683 1.00 69.12 255 ALA A CA 1
ATOM 1786 C C . ALA A 1 255 ? 2.829 15.201 -4.451 1.00 69.12 255 ALA A C 1
ATOM 1788 O O . ALA A 1 255 ? 3.485 15.286 -3.418 1.00 69.12 255 ALA A O 1
ATOM 1789 N N . GLY A 1 256 ? 2.967 16.106 -5.426 1.00 62.88 256 GLY A N 1
ATOM 1790 C CA . GLY A 1 256 ? 3.757 17.336 -5.272 1.00 62.88 256 GLY A CA 1
ATOM 1791 C C . GLY A 1 256 ? 5.280 17.141 -5.233 1.00 62.88 256 GLY A C 1
ATOM 1792 O O . GLY A 1 256 ? 6.018 18.089 -4.978 1.00 62.88 256 GLY A O 1
ATOM 1793 N N . GLY A 1 257 ? 5.786 15.936 -5.517 1.00 60.59 257 GLY A N 1
ATOM 1794 C CA . GLY A 1 257 ? 7.219 15.633 -5.606 1.00 60.59 257 GLY A CA 1
ATOM 1795 C C . GLY A 1 257 ? 7.878 16.076 -6.914 1.00 60.59 257 GLY A C 1
ATOM 1796 O O . GLY A 1 257 ? 8.999 15.673 -7.189 1.00 60.59 257 GLY A O 1
ATOM 1797 N N . ALA A 1 258 ? 7.211 16.870 -7.749 1.00 59.28 258 ALA A N 1
ATOM 1798 C CA . ALA A 1 258 ? 7.697 17.174 -9.091 1.00 59.28 258 ALA A CA 1
ATOM 1799 C C . ALA A 1 258 ? 8.859 18.195 -9.116 1.00 59.28 258 ALA A C 1
ATOM 1801 O O . ALA A 1 258 ? 9.779 18.051 -9.919 1.00 59.28 258 ALA A O 1
ATOM 1802 N N . ALA A 1 259 ? 8.895 19.157 -8.184 1.00 56.28 259 ALA A N 1
ATOM 1803 C CA . ALA A 1 259 ? 9.986 20.134 -8.070 1.00 56.28 259 ALA A CA 1
ATOM 1804 C C . ALA A 1 259 ? 11.386 19.497 -7.894 1.00 56.28 259 ALA A C 1
ATOM 1806 O O . ALA A 1 259 ? 12.297 19.874 -8.629 1.00 56.28 259 ALA A O 1
ATOM 1807 N N . PRO A 1 260 ? 11.599 18.515 -6.996 1.00 54.09 260 PRO A N 1
ATOM 1808 C CA . PRO A 1 260 ? 12.885 17.818 -6.898 1.00 54.09 260 PRO A CA 1
ATOM 1809 C C . PRO A 1 260 ? 13.145 16.815 -8.033 1.00 54.09 260 PRO A C 1
ATOM 1811 O O . PRO A 1 260 ? 14.293 16.427 -8.223 1.00 54.09 260 PRO A O 1
ATOM 1814 N N . LEU A 1 261 ? 12.123 16.391 -8.788 1.00 58.84 261 LEU A N 1
ATOM 1815 C CA . LEU A 1 261 ? 12.286 15.485 -9.936 1.00 58.84 261 LEU A CA 1
ATOM 1816 C C . LEU A 1 261 ? 12.724 16.214 -11.213 1.00 58.84 261 LEU A C 1
ATOM 1818 O O . LEU A 1 261 ? 13.317 15.590 -12.092 1.00 58.84 261 LEU A O 1
ATOM 1822 N N . LEU A 1 262 ? 12.466 17.522 -11.321 1.00 58.69 262 LEU A N 1
ATOM 1823 C CA . LEU A 1 262 ? 12.783 18.348 -12.495 1.00 58.69 262 LEU A CA 1
ATOM 1824 C C . LEU A 1 262 ? 14.227 18.203 -13.010 1.00 58.69 262 LEU A C 1
ATOM 1826 O O . LEU A 1 262 ? 14.394 17.987 -14.211 1.00 58.69 262 LEU A O 1
ATOM 1830 N N . PRO A 1 263 ? 15.276 18.273 -12.163 1.00 56.38 263 PRO A N 1
ATOM 1831 C CA . PRO A 1 263 ? 16.658 18.150 -12.633 1.00 56.38 263 PRO A CA 1
ATOM 1832 C C . PRO A 1 263 ? 16.986 16.767 -13.207 1.00 56.38 263 PRO A C 1
ATOM 1834 O O . PRO A 1 263 ? 17.975 16.611 -13.920 1.00 56.38 263 PRO A O 1
ATOM 1837 N N . TRP A 1 264 ? 16.187 15.754 -12.872 1.00 58.66 264 TRP A N 1
ATOM 1838 C CA . TRP A 1 264 ? 16.461 14.344 -13.158 1.00 58.66 264 TRP A CA 1
ATOM 1839 C C . TRP A 1 264 ? 15.529 13.740 -14.190 1.00 58.66 264 TRP A C 1
ATOM 1841 O O . TRP A 1 264 ? 15.806 12.656 -14.704 1.00 58.66 264 TRP A O 1
ATOM 1851 N N . LEU A 1 265 ? 14.467 14.467 -14.538 1.00 61.06 265 LEU A N 1
ATOM 1852 C CA . LEU A 1 265 ? 13.579 14.125 -15.631 1.00 61.06 265 LEU A CA 1
ATOM 1853 C C . LEU A 1 265 ? 14.368 13.716 -16.888 1.00 61.06 265 LEU A C 1
ATOM 1855 O O . LEU A 1 265 ? 14.084 12.644 -17.407 1.00 61.06 265 LEU A O 1
ATOM 1859 N N . PRO A 1 266 ? 15.413 14.446 -17.337 1.00 58.91 266 PRO A N 1
ATOM 1860 C CA . PRO A 1 266 ? 16.162 14.060 -18.534 1.00 58.91 266 PRO A CA 1
ATOM 1861 C C . PRO A 1 266 ? 16.831 12.682 -18.423 1.00 58.91 266 PRO A C 1
ATOM 1863 O O . PRO A 1 266 ? 16.669 11.857 -19.311 1.00 58.91 266 PRO A O 1
ATOM 1866 N N . GLN A 1 267 ? 17.508 12.387 -17.307 1.00 61.34 267 GLN A N 1
ATOM 1867 C CA . GLN A 1 267 ? 18.195 11.101 -17.099 1.00 61.34 267 GLN A CA 1
ATOM 1868 C C . GLN A 1 267 ? 17.218 9.929 -16.970 1.00 61.34 267 GLN A C 1
ATOM 1870 O O . GLN A 1 267 ? 17.488 8.817 -17.429 1.00 61.34 267 GLN A O 1
ATOM 1875 N N . LEU A 1 268 ? 16.075 10.177 -16.336 1.00 61.09 268 LEU A N 1
ATOM 1876 C CA . LEU A 1 268 ? 15.010 9.199 -16.197 1.00 61.09 268 LEU A CA 1
ATOM 1877 C C . LEU A 1 268 ? 14.384 8.879 -17.556 1.00 61.09 268 LEU A C 1
ATOM 1879 O O . LEU A 1 268 ? 14.187 7.710 -17.878 1.00 61.09 268 LEU A O 1
ATOM 1883 N N . LEU A 1 269 ? 14.153 9.906 -18.377 1.00 62.12 269 LEU A N 1
ATOM 1884 C CA . LEU A 1 269 ? 13.730 9.743 -19.763 1.00 62.12 269 LEU A CA 1
ATOM 1885 C C . LEU A 1 269 ? 14.776 8.981 -20.572 1.00 62.12 269 LEU A C 1
ATOM 1887 O O . LEU A 1 269 ? 14.422 7.981 -21.179 1.00 62.12 269 LEU A O 1
ATOM 1891 N N . ASP A 1 270 ? 16.051 9.357 -20.514 1.00 61.28 270 ASP A N 1
ATOM 1892 C CA . ASP A 1 270 ? 17.121 8.665 -21.241 1.00 61.28 270 ASP A CA 1
ATOM 1893 C C . ASP A 1 270 ? 17.206 7.179 -20.869 1.00 61.28 270 ASP A C 1
ATOM 1895 O O . ASP A 1 270 ? 17.341 6.325 -21.745 1.00 61.28 270 ASP A O 1
ATOM 1899 N N . THR A 1 271 ? 17.058 6.843 -19.584 1.00 58.47 271 THR A N 1
ATOM 1900 C CA . THR A 1 271 ? 17.100 5.442 -19.141 1.00 58.47 271 THR A CA 1
ATOM 1901 C C . THR A 1 271 ? 15.863 4.663 -19.580 1.00 58.47 271 THR A C 1
ATOM 1903 O O . THR A 1 271 ? 15.967 3.499 -19.966 1.00 58.47 271 THR A O 1
ATOM 1906 N N . ILE A 1 272 ? 14.693 5.304 -19.574 1.00 54.75 272 ILE A N 1
ATOM 1907 C CA . ILE A 1 272 ? 13.460 4.720 -20.105 1.00 54.75 272 ILE A CA 1
ATOM 1908 C C . ILE A 1 272 ? 13.592 4.472 -21.608 1.00 54.75 272 ILE A C 1
ATOM 1910 O O . ILE A 1 272 ? 13.252 3.392 -22.079 1.00 54.75 272 ILE A O 1
ATOM 1914 N N . LEU A 1 273 ? 14.129 5.431 -22.358 1.00 58.00 273 LEU A N 1
ATOM 1915 C CA . LEU A 1 273 ? 14.334 5.310 -23.799 1.00 58.00 273 LEU A CA 1
ATOM 1916 C C . LEU A 1 273 ? 15.350 4.227 -24.148 1.00 58.00 273 LEU A C 1
ATOM 1918 O O . LEU A 1 273 ? 15.085 3.407 -25.025 1.00 58.00 273 LEU A O 1
ATOM 1922 N N . ALA A 1 274 ? 16.466 4.166 -23.422 1.00 58.41 274 ALA A N 1
ATOM 1923 C CA . ALA A 1 274 ? 17.439 3.087 -23.548 1.00 58.41 274 ALA A CA 1
ATOM 1924 C C . ALA A 1 274 ? 16.813 1.724 -23.218 1.00 58.41 274 ALA A C 1
ATOM 1926 O O . ALA A 1 274 ? 17.090 0.728 -23.884 1.00 58.41 274 ALA A O 1
ATOM 1927 N N . GLY A 1 275 ? 15.925 1.687 -22.227 1.00 53.38 275 GLY A N 1
ATOM 1928 C CA . GLY A 1 275 ? 15.211 0.488 -21.835 1.00 53.38 275 GLY A CA 1
ATOM 1929 C C . GLY A 1 275 ? 14.189 -0.020 -22.851 1.00 53.38 275 GLY A C 1
ATOM 1930 O O . GLY A 1 275 ? 14.122 -1.209 -23.154 1.00 53.38 275 GLY A O 1
ATOM 1931 N N . LEU A 1 276 ? 13.424 0.898 -23.434 1.00 52.78 276 LEU A N 1
ATOM 1932 C CA . LEU A 1 276 ? 12.505 0.612 -24.531 1.00 52.78 276 LEU A CA 1
ATOM 1933 C C . LEU A 1 276 ? 13.272 0.162 -25.788 1.00 52.78 276 LEU A C 1
ATOM 1935 O O . LEU A 1 276 ? 12.848 -0.769 -26.472 1.00 52.78 276 LEU A O 1
ATOM 1939 N N . ALA A 1 277 ? 14.441 0.746 -26.059 1.00 53.97 277 ALA A N 1
ATOM 1940 C CA . ALA A 1 277 ? 15.322 0.287 -27.131 1.00 53.97 277 ALA A CA 1
ATOM 1941 C C . ALA A 1 277 ? 15.862 -1.137 -26.874 1.00 53.97 277 ALA A C 1
ATOM 1943 O O . ALA A 1 277 ? 15.844 -1.968 -27.780 1.00 53.97 277 ALA A O 1
ATOM 1944 N N . ALA A 1 278 ? 16.267 -1.456 -25.638 1.00 53.47 278 ALA A N 1
ATOM 1945 C CA . ALA A 1 278 ? 16.797 -2.771 -25.256 1.00 53.47 278 ALA A CA 1
ATOM 1946 C C . ALA A 1 278 ? 15.778 -3.918 -25.394 1.00 53.47 278 ALA A C 1
ATOM 1948 O O . ALA A 1 278 ? 16.157 -5.063 -25.637 1.00 53.47 278 ALA A O 1
ATOM 1949 N N . HIS A 1 279 ? 14.484 -3.620 -25.285 1.00 51.03 279 HIS A N 1
ATOM 1950 C CA . HIS A 1 279 ? 13.402 -4.587 -25.462 1.00 51.03 279 HIS A CA 1
ATOM 1951 C C . HIS A 1 279 ? 12.961 -4.792 -26.928 1.00 51.03 279 HIS A C 1
ATOM 1953 O O . HIS A 1 279 ? 11.925 -5.416 -27.159 1.00 51.03 279 HIS A O 1
ATOM 1959 N N . ASN A 1 280 ? 13.688 -4.258 -27.924 1.00 51.72 280 ASN A N 1
ATOM 1960 C CA . ASN A 1 280 ? 13.231 -4.174 -29.324 1.00 51.72 280 ASN A CA 1
ATOM 1961 C C . ASN A 1 280 ? 11.834 -3.522 -29.458 1.00 51.72 280 ASN A C 1
ATOM 1963 O O . ASN A 1 280 ? 11.113 -3.739 -30.433 1.00 51.72 280 ASN A O 1
ATOM 1967 N N . LEU A 1 281 ? 11.441 -2.701 -28.475 1.00 48.56 281 LEU A N 1
ATOM 1968 C CA . LEU A 1 281 ? 10.163 -1.996 -28.460 1.00 48.56 281 LEU A CA 1
ATOM 1969 C C . LEU A 1 281 ? 10.209 -0.710 -29.270 1.00 48.56 281 LEU A C 1
ATOM 1971 O O . LEU A 1 281 ? 9.147 -0.155 -29.484 1.00 48.56 281 LEU A O 1
ATOM 1975 N N . ALA A 1 282 ? 11.364 -0.234 -29.741 1.00 43.41 282 ALA A N 1
ATOM 1976 C CA . ALA A 1 282 ? 11.448 0.971 -30.571 1.00 43.41 282 ALA A CA 1
ATOM 1977 C C . ALA A 1 282 ? 10.543 0.873 -31.820 1.00 43.41 282 ALA A C 1
ATOM 1979 O O . ALA A 1 282 ? 9.753 1.778 -32.088 1.00 43.41 282 ALA A O 1
ATOM 1980 N N . HIS A 1 283 ? 10.515 -0.293 -32.478 1.00 40.25 283 HIS A N 1
ATOM 1981 C CA . HIS A 1 283 ? 9.635 -0.567 -33.620 1.00 40.25 283 HIS A CA 1
ATOM 1982 C C . HIS A 1 283 ? 8.147 -0.692 -33.234 1.00 40.25 283 HIS A C 1
ATOM 1984 O O . HIS A 1 283 ? 7.264 -0.197 -33.935 1.00 40.25 283 HIS A O 1
ATOM 1990 N N . ALA A 1 284 ? 7.843 -1.314 -32.091 1.00 40.50 284 ALA A N 1
ATOM 1991 C CA . ALA A 1 284 ? 6.468 -1.480 -31.613 1.00 40.50 284 ALA A CA 1
ATOM 1992 C C . ALA A 1 284 ? 5.889 -0.193 -30.995 1.00 40.50 284 ALA A C 1
ATOM 1994 O O . ALA A 1 284 ? 4.700 0.085 -31.137 1.00 40.50 284 ALA A O 1
ATOM 1995 N N . LEU A 1 285 ? 6.736 0.633 -30.380 1.00 44.34 285 LEU A N 1
ATOM 1996 C CA . LEU A 1 285 ? 6.448 2.003 -29.983 1.00 44.34 285 LEU A CA 1
ATOM 1997 C C . LEU A 1 285 ? 6.280 2.886 -31.198 1.00 44.34 285 LEU A C 1
ATOM 1999 O O . LEU A 1 285 ? 5.389 3.701 -31.133 1.00 44.34 285 LEU A O 1
ATOM 2003 N N . ALA A 1 286 ? 7.032 2.726 -32.289 1.00 43.00 286 ALA A N 1
ATOM 2004 C CA . ALA A 1 286 ? 6.802 3.469 -33.532 1.00 43.00 286 ALA A CA 1
ATOM 2005 C C . ALA A 1 286 ? 5.448 3.128 -34.197 1.00 43.00 286 ALA A C 1
ATOM 2007 O O . ALA A 1 286 ? 4.848 3.973 -34.848 1.00 43.00 286 ALA A O 1
ATOM 2008 N N . LEU A 1 287 ? 4.920 1.916 -33.996 1.00 38.62 287 LEU A N 1
ATOM 2009 C CA . LEU A 1 287 ? 3.582 1.518 -34.467 1.00 38.62 287 LEU A CA 1
ATOM 2010 C C . LEU A 1 287 ? 2.463 1.886 -33.475 1.00 38.62 287 LEU A C 1
ATOM 2012 O O . LEU A 1 287 ? 1.349 2.230 -33.872 1.00 38.62 287 LEU A O 1
ATOM 2016 N N . ALA A 1 288 ? 2.746 1.869 -32.171 1.00 39.31 288 ALA A N 1
ATOM 2017 C CA . ALA A 1 288 ? 1.880 2.460 -31.150 1.00 39.31 288 ALA A CA 1
ATOM 2018 C C . ALA A 1 288 ? 1.951 4.003 -31.153 1.00 39.31 288 ALA A C 1
ATOM 2020 O O . ALA A 1 288 ? 1.030 4.656 -30.655 1.00 39.31 288 ALA A O 1
ATOM 2021 N N . SER A 1 289 ? 3.006 4.592 -31.732 1.00 40.22 289 SER A N 1
ATOM 2022 C CA . SER A 1 289 ? 3.286 6.028 -31.743 1.00 40.22 289 SER A CA 1
ATOM 2023 C C . SER A 1 289 ? 2.342 6.759 -32.664 1.00 40.22 289 SER A C 1
ATOM 2025 O O . SER A 1 289 ? 1.971 7.858 -32.313 1.00 40.22 289 SER A O 1
ATOM 2027 N N . ASP A 1 290 ? 1.808 6.182 -33.736 1.00 40.94 290 ASP A N 1
ATOM 2028 C CA . ASP A 1 290 ? 0.769 6.894 -34.491 1.00 40.94 290 ASP A CA 1
ATOM 2029 C C . ASP A 1 290 ? -0.475 7.161 -33.621 1.00 40.94 290 ASP A C 1
ATOM 2031 O O . ASP A 1 290 ? -1.070 8.236 -33.682 1.00 40.94 290 ASP A O 1
ATOM 2035 N N . GLY A 1 291 ? -0.808 6.245 -32.703 1.00 39.28 291 GLY A N 1
ATOM 2036 C CA . GLY A 1 291 ? -1.847 6.448 -31.690 1.00 39.28 291 GLY A CA 1
ATOM 2037 C C . GLY A 1 291 ? -1.405 7.339 -30.522 1.00 39.28 291 GLY A C 1
ATOM 2038 O O . GLY A 1 291 ? -2.160 8.213 -30.094 1.00 39.28 291 GLY A O 1
ATOM 2039 N N . ALA A 1 292 ? -0.185 7.152 -30.012 1.00 41.84 292 ALA A N 1
ATOM 2040 C CA . ALA A 1 292 ? 0.348 7.869 -28.852 1.00 41.84 292 ALA A CA 1
ATOM 2041 C C . ALA A 1 292 ? 0.832 9.294 -29.175 1.00 41.84 292 ALA A C 1
ATOM 2043 O O . ALA A 1 292 ? 0.606 10.204 -28.392 1.00 41.84 292 ALA A O 1
ATOM 2044 N N . VAL A 1 293 ? 1.433 9.520 -30.339 1.00 42.19 293 VAL A N 1
ATOM 2045 C CA . VAL A 1 293 ? 1.759 10.829 -30.928 1.00 42.19 293 VAL A CA 1
ATOM 2046 C C . VAL A 1 293 ? 0.476 11.551 -31.289 1.00 42.19 293 VAL A C 1
ATOM 2048 O O . VAL A 1 293 ? 0.374 12.726 -30.971 1.00 42.19 293 VAL A O 1
ATOM 2051 N N . CYS A 1 294 ? -0.537 10.890 -31.861 1.00 44.25 294 CYS A N 1
ATOM 2052 C CA . CYS A 1 294 ? -1.837 11.534 -32.065 1.00 44.25 294 CYS A CA 1
ATOM 2053 C C . CYS A 1 294 ? -2.482 11.920 -30.722 1.00 44.25 294 CYS A C 1
ATOM 2055 O O . CYS A 1 294 ? -2.988 13.032 -30.584 1.00 44.25 294 CYS A O 1
ATOM 2057 N N . ALA A 1 295 ? -2.395 11.063 -29.698 1.00 41.62 295 ALA A N 1
ATOM 2058 C CA . ALA A 1 295 ? -2.856 11.357 -28.342 1.00 41.62 295 ALA A CA 1
ATOM 2059 C C . ALA A 1 295 ? -2.083 12.518 -27.689 1.00 41.62 295 ALA A C 1
ATOM 2061 O O . ALA A 1 295 ? -2.715 13.452 -27.201 1.00 41.62 295 ALA A O 1
ATOM 2062 N N . LEU A 1 296 ? -0.747 12.507 -27.738 1.00 42.56 296 LEU A N 1
ATOM 2063 C CA . LEU A 1 296 ? 0.137 13.550 -27.208 1.00 42.56 296 LEU A CA 1
ATOM 2064 C C . LEU A 1 296 ? 0.017 14.868 -27.984 1.00 42.56 296 LEU A C 1
ATOM 2066 O O . LEU A 1 296 ? 0.026 15.921 -27.365 1.00 42.56 296 LEU A O 1
ATOM 2070 N N . GLN A 1 297 ? -0.154 14.845 -29.309 1.00 47.03 297 GLN A N 1
ATOM 2071 C CA . GLN A 1 297 ? -0.412 16.037 -30.131 1.00 47.03 297 GLN A CA 1
ATOM 2072 C C . GLN A 1 297 ? -1.809 16.604 -29.881 1.00 47.03 297 GLN A C 1
ATOM 2074 O O . GLN A 1 297 ? -1.981 17.819 -29.844 1.00 47.03 297 GLN A O 1
ATOM 2079 N N . THR A 1 298 ? -2.814 15.743 -29.696 1.00 42.88 298 THR A N 1
ATOM 2080 C CA . THR A 1 298 ? -4.170 16.167 -29.319 1.00 42.88 298 THR A CA 1
ATOM 2081 C C . THR A 1 298 ? -4.170 16.783 -27.920 1.00 42.88 298 THR A C 1
ATOM 2083 O O . THR A 1 298 ? -4.825 17.798 -27.709 1.00 42.88 298 THR A O 1
ATOM 2086 N N . LEU A 1 299 ? -3.397 16.216 -26.989 1.00 40.84 299 LEU A N 1
ATOM 2087 C CA . LEU A 1 299 ? -3.174 16.762 -25.650 1.00 40.84 299 LEU A CA 1
ATOM 2088 C C . LEU A 1 299 ? -2.390 18.073 -25.676 1.00 40.84 299 LEU A C 1
ATOM 2090 O O . LEU A 1 299 ? -2.829 19.022 -25.043 1.00 40.84 299 LEU A O 1
ATOM 2094 N N . ALA A 1 300 ? -1.298 18.168 -26.438 1.00 43.69 300 ALA A N 1
ATOM 2095 C CA . ALA A 1 300 ? -0.519 19.397 -26.592 1.00 43.69 300 ALA A CA 1
ATOM 2096 C C . ALA A 1 300 ? -1.388 20.533 -27.152 1.00 43.69 300 ALA A C 1
ATOM 2098 O O . ALA A 1 300 ? -1.450 21.607 -26.565 1.00 43.69 300 ALA A O 1
ATOM 2099 N N . ARG A 1 301 ? -2.175 20.256 -28.200 1.00 44.69 301 ARG A N 1
ATOM 2100 C CA . ARG A 1 301 ? -3.141 21.213 -28.766 1.00 44.69 301 ARG A CA 1
ATOM 2101 C C . ARG A 1 301 ? -4.279 21.569 -27.809 1.00 44.69 301 ARG A C 1
ATOM 2103 O O . ARG A 1 301 ? -4.834 22.657 -27.907 1.00 44.69 301 ARG A O 1
ATOM 2110 N N . ALA A 1 302 ? -4.679 20.655 -26.926 1.00 38.38 302 ALA A N 1
ATOM 2111 C CA . ALA A 1 302 ? -5.693 20.928 -25.913 1.00 38.38 302 ALA A CA 1
ATOM 2112 C C . ALA A 1 302 ? -5.136 21.793 -24.774 1.00 38.38 302 ALA A C 1
ATOM 2114 O O . ALA A 1 302 ? -5.796 22.745 -24.375 1.00 38.38 302 ALA A O 1
ATOM 2115 N N . VAL A 1 303 ? -3.917 21.520 -24.305 1.00 39.97 303 VAL A N 1
ATOM 2116 C CA . VAL A 1 303 ? -3.217 22.338 -23.302 1.00 39.97 303 VAL A CA 1
ATOM 2117 C C . VAL A 1 303 ? -2.948 23.745 -23.844 1.00 39.97 303 VAL A C 1
ATOM 2119 O O . VAL A 1 303 ? -3.211 24.717 -23.146 1.00 39.97 303 VAL A O 1
ATOM 2122 N N . GLU A 1 304 ? -2.533 23.879 -25.109 1.00 44.16 304 GLU A N 1
ATOM 2123 C CA . GLU A 1 304 ? -2.378 25.180 -25.784 1.00 44.16 304 GLU A CA 1
ATOM 2124 C C . GLU A 1 304 ? -3.691 25.973 -25.883 1.00 44.16 304 GLU A C 1
ATOM 2126 O O . GLU A 1 304 ? -3.673 27.202 -25.906 1.00 44.16 304 GLU A O 1
ATOM 2131 N N . ARG A 1 305 ? -4.836 25.284 -25.974 1.00 40.94 305 ARG A N 1
ATOM 2132 C CA . ARG A 1 305 ? -6.139 25.904 -26.256 1.00 40.94 305 ARG A CA 1
ATOM 2133 C C . ARG A 1 305 ? -6.986 26.179 -25.015 1.00 40.94 305 ARG A C 1
ATOM 2135 O O . ARG A 1 305 ? -7.769 27.123 -25.037 1.00 40.94 305 ARG A O 1
ATOM 2142 N N . PHE A 1 306 ? -6.858 25.353 -23.982 1.00 41.56 306 PHE A N 1
ATOM 2143 C CA . PHE A 1 306 ? -7.698 25.384 -22.779 1.00 41.56 306 PHE A CA 1
ATOM 2144 C C . PHE A 1 306 ? -6.882 25.600 -21.493 1.00 41.56 306 PHE A C 1
ATOM 2146 O O . PHE A 1 306 ? -7.444 25.781 -20.421 1.00 41.56 306 PHE A O 1
ATOM 2153 N N . GLY A 1 307 ? -5.550 25.617 -21.583 1.00 41.66 307 GLY A N 1
ATOM 2154 C CA . GLY A 1 307 ? -4.673 25.671 -20.419 1.00 41.66 307 GLY A CA 1
ATOM 2155 C C . GLY A 1 307 ? -4.496 24.305 -19.735 1.00 41.66 307 GLY A C 1
ATOM 2156 O O . GLY A 1 307 ? -5.255 23.361 -19.986 1.00 41.66 307 GLY A O 1
ATOM 2157 N N . PRO A 1 308 ? -3.460 24.166 -18.888 1.00 45.75 308 PRO A N 1
ATOM 2158 C CA . PRO A 1 308 ? -3.099 22.900 -18.252 1.00 45.75 308 PRO A CA 1
ATOM 2159 C C . PRO A 1 308 ? -4.192 22.360 -17.314 1.00 45.75 308 PRO A C 1
ATOM 2161 O O . PRO A 1 308 ? -4.436 21.155 -17.322 1.00 45.75 308 PRO A O 1
ATOM 2164 N N . GLU A 1 309 ? -4.904 23.224 -16.582 1.00 43.91 309 GLU A N 1
ATOM 2165 C CA . GLU A 1 309 ? -5.930 22.821 -15.606 1.00 43.91 309 GLU A CA 1
ATOM 2166 C C . GLU A 1 309 ? -7.215 22.264 -16.251 1.00 43.91 309 GLU A C 1
ATOM 2168 O O . GLU A 1 309 ? -7.714 21.223 -15.820 1.00 43.91 309 GLU A O 1
ATOM 2173 N N . GLU A 1 310 ? -7.737 22.883 -17.320 1.00 44.53 310 GLU A N 1
ATOM 2174 C CA . GLU A 1 310 ? -8.978 22.430 -17.982 1.00 44.53 310 GLU A CA 1
ATOM 2175 C C . GLU A 1 310 ? -8.766 21.186 -18.870 1.00 44.53 310 GLU A C 1
ATOM 2177 O O . GLU A 1 310 ? -9.696 20.408 -19.107 1.00 44.53 310 GLU A O 1
ATOM 2182 N N . ALA A 1 311 ? -7.533 20.943 -19.333 1.00 47.19 311 ALA A N 1
ATOM 2183 C CA . ALA A 1 311 ? -7.176 19.774 -20.141 1.00 47.19 311 ALA A CA 1
ATOM 2184 C C . ALA A 1 311 ? -6.847 18.508 -19.310 1.00 47.19 311 ALA A C 1
ATOM 2186 O O . ALA A 1 311 ? -6.880 17.395 -19.850 1.00 47.19 311 ALA A O 1
ATOM 2187 N N . ALA A 1 312 ? -6.551 18.656 -18.010 1.00 48.00 312 ALA A N 1
ATOM 2188 C CA . ALA A 1 312 ? -5.824 17.676 -17.192 1.00 48.00 312 ALA A CA 1
ATOM 2189 C C . ALA A 1 312 ? -6.509 16.321 -16.954 1.00 48.00 312 ALA A C 1
ATOM 2191 O O . ALA A 1 312 ? -5.818 15.321 -16.753 1.00 48.00 312 ALA A O 1
ATOM 2192 N N . THR A 1 313 ? -7.843 16.247 -16.934 1.00 51.12 313 THR A N 1
ATOM 2193 C CA . THR A 1 313 ? -8.535 15.037 -16.437 1.00 51.12 313 THR A CA 1
ATOM 2194 C C . THR A 1 313 ? -9.352 14.291 -17.494 1.00 51.12 313 THR A C 1
ATOM 2196 O O . THR A 1 313 ? -9.078 13.108 -17.706 1.00 51.12 313 THR A O 1
ATOM 2199 N N . PRO A 1 314 ? -10.318 14.907 -18.206 1.00 48.81 314 PRO A N 1
ATOM 2200 C CA . PRO A 1 314 ? -11.167 14.166 -19.141 1.00 48.81 314 PRO A CA 1
ATOM 2201 C C . PRO A 1 314 ? -10.458 13.842 -20.464 1.00 48.81 314 PRO A C 1
ATOM 2203 O O . PRO A 1 314 ? -10.631 12.749 -21.004 1.00 48.81 314 PRO A O 1
ATOM 2206 N N . LEU A 1 315 ? -9.619 14.751 -20.976 1.00 52.28 315 LEU A N 1
ATOM 2207 C CA . LEU A 1 315 ? -8.895 14.551 -22.235 1.00 52.28 315 LEU A CA 1
ATOM 2208 C C . LEU A 1 315 ? -7.686 13.630 -22.068 1.00 52.28 315 LEU A C 1
ATOM 2210 O O . LEU A 1 315 ? -7.479 12.775 -22.928 1.00 52.28 315 LEU A O 1
ATOM 2214 N N . LEU A 1 316 ? -6.953 13.730 -20.951 1.00 52.38 316 LEU A N 1
ATOM 2215 C CA . LEU A 1 316 ? -5.906 12.768 -20.595 1.00 52.38 316 LEU A CA 1
ATOM 2216 C C . LEU A 1 316 ? -6.487 11.364 -20.402 1.00 52.38 316 LEU A C 1
ATOM 2218 O O . LEU A 1 316 ? -5.983 10.415 -20.991 1.00 52.38 316 LEU A O 1
ATOM 2222 N N . SER A 1 317 ? -7.574 11.232 -19.637 1.00 54.19 317 SER A N 1
ATOM 2223 C CA . SER A 1 317 ? -8.292 9.963 -19.455 1.00 54.19 317 SER A CA 1
ATOM 2224 C C . SER A 1 317 ? -8.725 9.358 -20.794 1.00 54.19 317 SER A C 1
ATOM 2226 O O . SER A 1 317 ? -8.452 8.190 -21.072 1.00 54.19 317 SER A O 1
ATOM 2228 N N . ALA A 1 318 ? -9.320 10.160 -21.682 1.00 58.03 318 ALA A N 1
ATOM 2229 C CA . ALA A 1 318 ? -9.739 9.701 -23.004 1.00 58.03 318 ALA A CA 1
ATOM 2230 C C . ALA A 1 318 ? -8.553 9.349 -23.923 1.00 58.03 318 ALA A C 1
ATOM 2232 O O . ALA A 1 318 ? -8.642 8.425 -24.732 1.00 58.03 318 ALA A O 1
ATOM 2233 N N . ALA A 1 319 ? -7.444 10.082 -23.832 1.00 54.84 319 ALA A N 1
ATOM 2234 C CA . ALA A 1 319 ? -6.226 9.838 -24.598 1.00 54.84 319 ALA A CA 1
ATOM 2235 C C . ALA A 1 319 ? -5.481 8.582 -24.120 1.00 54.84 319 ALA A C 1
ATOM 2237 O O . ALA A 1 319 ? -5.170 7.730 -24.948 1.00 54.84 319 ALA A O 1
ATOM 2238 N N . LEU A 1 320 ? -5.284 8.419 -22.807 1.00 54.31 320 LEU A N 1
ATOM 2239 C CA . LEU A 1 320 ? -4.720 7.214 -22.193 1.00 54.31 320 LEU A CA 1
ATOM 2240 C C . LEU A 1 320 ? -5.632 6.002 -22.412 1.00 54.31 320 LEU A C 1
ATOM 2242 O O . LEU A 1 320 ? -5.141 4.929 -22.737 1.00 54.31 320 LEU A O 1
ATOM 2246 N N . GLY A 1 321 ? -6.955 6.172 -22.332 1.00 55.94 321 GLY A N 1
ATOM 2247 C CA . GLY A 1 321 ? -7.924 5.112 -22.621 1.00 55.94 321 GLY A CA 1
ATOM 2248 C C . GLY A 1 321 ? -7.889 4.654 -24.082 1.00 55.94 321 GLY A C 1
ATOM 2249 O O . GLY A 1 321 ? -7.988 3.460 -24.364 1.00 55.94 321 GLY A O 1
ATOM 2250 N N . ARG A 1 322 ? -7.685 5.578 -25.031 1.00 60.03 322 ARG A N 1
ATOM 2251 C CA . ARG A 1 322 ? -7.451 5.232 -26.443 1.00 60.03 322 ARG A CA 1
ATOM 2252 C C . ARG A 1 322 ? -6.085 4.582 -26.651 1.00 60.03 322 ARG A C 1
ATOM 2254 O O . ARG A 1 322 ? -6.019 3.575 -27.347 1.00 60.03 322 ARG A O 1
ATOM 2261 N N . ALA A 1 323 ? -5.029 5.108 -26.032 1.00 54.53 323 ALA A N 1
ATOM 2262 C CA . ALA A 1 323 ? -3.695 4.519 -26.092 1.00 54.53 323 ALA A CA 1
ATOM 2263 C C . ALA A 1 323 ? -3.712 3.076 -25.567 1.00 54.53 323 ALA A C 1
ATOM 2265 O O . ALA A 1 323 ? -3.279 2.178 -26.275 1.00 54.53 323 ALA A O 1
ATOM 2266 N N . ALA A 1 324 ? -4.328 2.823 -24.410 1.00 56.50 324 ALA A N 1
ATOM 2267 C CA . ALA A 1 324 ? -4.486 1.484 -23.844 1.00 56.50 324 ALA A CA 1
ATOM 2268 C C . ALA A 1 324 ? -5.290 0.544 -24.760 1.00 56.50 324 ALA A C 1
ATOM 2270 O O . ALA A 1 324 ? -4.900 -0.603 -24.969 1.00 56.50 324 ALA A O 1
ATOM 2271 N N . LYS A 1 325 ? -6.381 1.037 -25.366 1.00 62.28 325 LYS A N 1
ATOM 2272 C CA . LYS A 1 325 ? -7.240 0.244 -26.262 1.00 62.28 325 LYS A CA 1
ATOM 2273 C C . LYS A 1 325 ? -6.521 -0.236 -27.528 1.00 62.28 325 LYS A C 1
ATOM 2275 O O . LYS A 1 325 ? -6.823 -1.325 -28.011 1.00 62.28 325 LYS A O 1
ATOM 2280 N N . TYR A 1 326 ? -5.615 0.569 -28.082 1.00 59.62 326 TYR A N 1
ATOM 2281 C CA . TYR A 1 326 ? -4.936 0.256 -29.346 1.00 59.62 326 TYR A CA 1
ATOM 2282 C C . TYR A 1 326 ? -3.492 -0.229 -29.170 1.00 59.62 326 TYR A C 1
ATOM 2284 O O . TYR A 1 326 ? -2.957 -0.849 -30.084 1.00 59.62 326 TYR A O 1
ATOM 2292 N N . ALA A 1 327 ? -2.871 -0.011 -28.008 1.00 55.03 327 ALA A N 1
ATOM 2293 C CA . ALA A 1 327 ? -1.490 -0.412 -27.759 1.00 55.03 327 ALA A CA 1
ATOM 2294 C C . ALA A 1 327 ? -1.311 -1.934 -27.833 1.00 55.03 327 ALA A C 1
ATOM 2296 O O . ALA A 1 327 ? -0.454 -2.389 -28.579 1.00 55.03 327 ALA A O 1
ATOM 2297 N N . VAL A 1 328 ? -2.144 -2.727 -27.148 1.00 54.16 328 VAL A N 1
ATOM 2298 C CA . VAL A 1 328 ? -2.029 -4.202 -27.126 1.00 54.16 328 VAL A CA 1
ATOM 2299 C C . VAL A 1 328 ? -2.097 -4.837 -28.527 1.00 54.16 328 VAL A C 1
ATOM 2301 O O . VAL A 1 328 ? -1.167 -5.564 -28.880 1.00 54.16 328 VAL A O 1
ATOM 2304 N N . PRO A 1 329 ? -3.130 -4.587 -29.361 1.00 54.69 329 PRO A N 1
ATOM 2305 C CA . PRO A 1 329 ? -3.202 -5.193 -30.691 1.00 54.69 329 PRO A CA 1
ATOM 2306 C C . PRO A 1 329 ? -2.092 -4.706 -31.633 1.00 54.69 329 PRO A C 1
ATOM 2308 O O . PRO A 1 329 ? -1.580 -5.505 -32.415 1.00 54.69 329 PRO A O 1
ATOM 2311 N N . ASN A 1 330 ? -1.672 -3.439 -31.532 1.00 54.62 330 ASN A N 1
ATOM 2312 C CA . ASN A 1 330 ? -0.597 -2.900 -32.368 1.00 54.62 330 ASN A CA 1
ATOM 2313 C C . ASN A 1 330 ? 0.775 -3.464 -31.969 1.00 54.62 330 ASN A C 1
ATOM 2315 O O . ASN A 1 330 ? 1.561 -3.821 -32.843 1.00 54.62 330 ASN A O 1
ATOM 2319 N N . LEU A 1 331 ? 1.045 -3.608 -30.668 1.00 52.97 331 LEU A N 1
ATOM 2320 C CA . LEU A 1 331 ? 2.260 -4.248 -30.157 1.00 52.97 331 LEU A CA 1
ATOM 2321 C C . LEU A 1 331 ? 2.305 -5.740 -30.495 1.00 52.97 331 LEU A C 1
ATOM 2323 O O . LEU A 1 331 ? 3.351 -6.226 -30.908 1.00 52.97 331 LEU A O 1
ATOM 2327 N N . ALA A 1 332 ? 1.186 -6.460 -30.383 1.00 54.19 332 ALA A N 1
ATOM 2328 C CA . ALA A 1 332 ? 1.115 -7.874 -30.756 1.00 54.19 332 ALA A CA 1
ATOM 2329 C C . ALA A 1 332 ? 1.435 -8.085 -32.243 1.00 54.19 332 ALA A C 1
ATOM 2331 O O . ALA A 1 332 ? 2.241 -8.948 -32.593 1.00 54.19 332 ALA A O 1
ATOM 2332 N N . ALA A 1 333 ? 0.860 -7.245 -33.110 1.00 57.12 333 ALA A N 1
ATOM 2333 C CA . ALA A 1 333 ? 1.135 -7.262 -34.542 1.00 57.12 333 ALA A CA 1
ATOM 2334 C C . ALA A 1 333 ? 2.596 -6.896 -34.862 1.00 57.12 333 ALA A C 1
ATOM 2336 O O . ALA A 1 333 ? 3.216 -7.551 -35.695 1.00 57.12 333 ALA A O 1
ATOM 2337 N N . ALA A 1 334 ? 3.155 -5.891 -34.181 1.00 50.62 334 ALA A N 1
ATOM 2338 C CA . ALA A 1 334 ? 4.532 -5.435 -34.376 1.00 50.62 334 ALA A CA 1
ATOM 2339 C C . ALA A 1 334 ? 5.583 -6.457 -33.916 1.00 50.62 334 ALA A C 1
ATOM 2341 O O . ALA A 1 334 ? 6.624 -6.607 -34.548 1.00 50.62 334 ALA A O 1
ATOM 2342 N N . LEU A 1 335 ? 5.313 -7.153 -32.811 1.00 48.81 335 LEU A N 1
ATOM 2343 C CA . LEU A 1 335 ? 6.225 -8.123 -32.204 1.00 48.81 335 LEU A CA 1
ATOM 2344 C C . LEU A 1 335 ? 6.064 -9.538 -32.784 1.00 48.81 335 LEU A C 1
ATOM 2346 O O . LEU A 1 335 ? 6.815 -10.433 -32.403 1.00 48.81 335 LEU A O 1
ATOM 2350 N N . GLY A 1 336 ? 5.077 -9.766 -33.661 1.00 57.69 336 GLY A N 1
ATOM 2351 C CA . GLY A 1 336 ? 4.723 -11.110 -34.131 1.00 57.69 336 GLY A CA 1
ATOM 2352 C C . GLY A 1 336 ? 4.337 -12.052 -32.984 1.00 57.69 336 GLY A C 1
ATOM 2353 O O . GLY A 1 336 ? 4.568 -13.257 -33.066 1.00 57.69 336 GLY A O 1
ATOM 2354 N N . ALA A 1 337 ? 3.798 -11.497 -31.898 1.00 62.03 337 ALA A N 1
ATOM 2355 C CA . ALA A 1 337 ? 3.535 -12.190 -30.643 1.00 62.03 337 ALA A CA 1
ATOM 2356 C C . ALA A 1 337 ? 2.028 -12.300 -30.375 1.00 62.03 337 ALA A C 1
ATOM 2358 O O . ALA A 1 337 ? 1.208 -11.620 -30.997 1.00 62.03 337 ALA A O 1
ATOM 2359 N N . SER A 1 338 ? 1.640 -13.152 -29.423 1.00 71.44 338 SER A N 1
ATOM 2360 C CA . SER A 1 338 ? 0.255 -13.176 -28.946 1.00 71.44 338 SER A CA 1
ATOM 2361 C C . SER A 1 338 ? -0.096 -11.863 -28.236 1.00 71.44 338 SER A C 1
ATOM 2363 O O . SER A 1 338 ? 0.767 -11.179 -27.680 1.00 71.44 338 SER A O 1
ATOM 2365 N N . GLN A 1 339 ? -1.385 -11.516 -28.212 1.00 68.19 339 GLN A N 1
ATOM 2366 C CA . GLN A 1 339 ? -1.861 -10.345 -27.465 1.00 68.19 339 GLN A CA 1
ATOM 2367 C C . GLN A 1 339 ? -1.546 -10.451 -25.967 1.00 68.19 339 GLN A C 1
ATOM 2369 O O . GLN A 1 339 ? -1.206 -9.444 -25.351 1.00 68.19 339 GLN A O 1
ATOM 2374 N N . ASP A 1 340 ? -1.553 -11.665 -25.414 1.00 63.19 340 ASP A N 1
ATOM 2375 C CA . ASP A 1 340 ? -1.195 -11.920 -24.016 1.00 63.19 340 ASP A CA 1
ATOM 2376 C C . ASP A 1 340 ? 0.277 -11.589 -23.719 1.00 63.19 340 ASP A C 1
ATOM 2378 O O . ASP A 1 340 ? 0.589 -11.049 -22.660 1.00 63.19 340 ASP A O 1
ATOM 2382 N N . ALA A 1 341 ? 1.185 -11.840 -24.669 1.00 53.59 341 ALA A N 1
ATOM 2383 C CA . ALA A 1 341 ? 2.599 -11.482 -24.539 1.00 53.59 341 ALA A CA 1
ATOM 2384 C C . ALA A 1 341 ? 2.850 -9.970 -24.724 1.00 53.59 341 ALA A C 1
ATOM 2386 O O . ALA A 1 341 ? 3.794 -9.421 -24.158 1.00 53.59 341 ALA A O 1
ATOM 2387 N N . ALA A 1 342 ? 1.998 -9.285 -25.492 1.00 54.62 342 ALA A N 1
ATOM 2388 C CA . ALA A 1 342 ? 2.103 -7.853 -25.780 1.00 54.62 342 ALA A CA 1
ATOM 2389 C C . ALA A 1 342 ? 1.432 -6.948 -24.728 1.00 54.62 342 ALA A C 1
ATOM 2391 O O . ALA A 1 342 ? 1.824 -5.790 -24.566 1.00 54.62 342 ALA A O 1
ATOM 2392 N N . ALA A 1 343 ? 0.439 -7.462 -23.998 1.00 61.81 343 ALA A N 1
ATOM 2393 C CA . ALA A 1 343 ? -0.286 -6.753 -22.943 1.00 61.81 343 ALA A CA 1
ATOM 2394 C C . ALA A 1 343 ? 0.609 -6.047 -21.898 1.00 61.81 343 ALA A C 1
ATOM 2396 O O . ALA A 1 343 ? 0.442 -4.840 -21.701 1.00 61.81 343 ALA A O 1
ATOM 2397 N N . PRO A 1 344 ? 1.597 -6.711 -21.262 1.00 54.44 344 PRO A N 1
ATOM 2398 C CA . PRO A 1 344 ? 2.437 -6.056 -20.256 1.00 54.44 344 PRO A CA 1
ATOM 2399 C C . PRO A 1 344 ? 3.293 -4.914 -20.830 1.00 54.44 344 PRO A C 1
ATOM 2401 O O . PRO A 1 344 ? 3.593 -3.953 -20.124 1.00 54.44 344 PRO A O 1
ATOM 2404 N N . LEU A 1 345 ? 3.654 -4.985 -22.113 1.00 54.34 345 LEU A N 1
ATOM 2405 C CA . LEU A 1 345 ? 4.434 -3.960 -22.812 1.00 54.34 345 LEU A CA 1
ATOM 2406 C C . LEU A 1 345 ? 3.579 -2.743 -23.190 1.00 54.34 345 LEU A C 1
ATOM 2408 O O . LEU A 1 345 ? 4.030 -1.601 -23.087 1.00 54.34 345 LEU A O 1
ATOM 2412 N N . ALA A 1 346 ? 2.324 -2.973 -23.575 1.00 58.94 346 ALA A N 1
ATOM 2413 C CA . ALA A 1 346 ? 1.349 -1.911 -23.803 1.00 58.94 346 ALA A CA 1
ATOM 2414 C C . ALA A 1 346 ? 1.090 -1.100 -22.528 1.00 58.94 346 ALA A C 1
ATOM 2416 O O . ALA A 1 346 ? 1.085 0.130 -22.564 1.00 58.94 346 ALA A O 1
ATOM 2417 N N . ASP A 1 347 ? 0.951 -1.784 -21.395 1.00 59.91 347 ASP A N 1
ATOM 2418 C CA . ASP A 1 347 ? 0.757 -1.146 -20.096 1.00 59.91 347 ASP A CA 1
ATOM 2419 C C . ASP A 1 347 ? 1.951 -0.270 -19.684 1.00 59.91 347 ASP A C 1
ATOM 2421 O O . ASP A 1 347 ? 1.761 0.840 -19.182 1.00 59.91 347 ASP A O 1
ATOM 2425 N N . VAL A 1 348 ? 3.179 -0.730 -19.948 1.00 56.19 348 VAL A N 1
ATOM 2426 C CA . VAL A 1 348 ? 4.407 0.064 -19.769 1.00 56.19 348 VAL A CA 1
ATOM 2427 C C . VAL A 1 348 ? 4.358 1.352 -20.596 1.00 56.19 348 VAL A C 1
ATOM 2429 O O . VAL A 1 348 ? 4.654 2.432 -20.082 1.00 56.19 348 VAL A O 1
ATOM 2432 N N . CYS A 1 349 ? 3.950 1.263 -21.865 1.00 56.22 349 CYS A N 1
ATOM 2433 C CA . CYS A 1 349 ? 3.857 2.425 -22.748 1.00 56.22 349 CYS A CA 1
ATOM 2434 C C . CYS A 1 349 ? 2.826 3.444 -22.239 1.00 56.22 349 CYS A C 1
ATOM 2436 O O . CYS A 1 349 ? 3.084 4.646 -22.258 1.00 56.22 349 CYS A O 1
ATOM 2438 N N . VAL A 1 350 ? 1.672 2.982 -21.750 1.00 61.25 350 VAL A N 1
ATOM 2439 C CA . VAL A 1 350 ? 0.629 3.853 -21.183 1.00 61.25 350 VAL A CA 1
ATOM 2440 C C . VAL A 1 350 ? 1.123 4.556 -19.917 1.00 61.25 350 VAL A C 1
ATOM 2442 O O . VAL A 1 350 ? 0.959 5.771 -19.800 1.00 61.25 350 VAL A O 1
ATOM 2445 N N . ALA A 1 351 ? 1.774 3.828 -19.003 1.00 57.91 351 ALA A N 1
ATOM 2446 C CA . ALA A 1 351 ? 2.353 4.409 -17.789 1.00 57.91 351 ALA A CA 1
ATOM 2447 C C . ALA A 1 351 ? 3.419 5.470 -18.117 1.00 57.91 351 ALA A C 1
ATOM 2449 O O . ALA A 1 351 ? 3.466 6.531 -17.494 1.00 57.91 351 ALA A O 1
ATOM 2450 N N . PHE A 1 352 ? 4.235 5.225 -19.145 1.00 59.59 352 PHE A N 1
ATOM 2451 C CA . PHE A 1 352 ? 5.230 6.180 -19.624 1.00 59.59 352 PHE A CA 1
ATOM 2452 C C . PHE A 1 352 ? 4.609 7.438 -20.244 1.00 59.59 352 PHE A C 1
ATOM 2454 O O . PHE A 1 352 ? 5.039 8.550 -19.947 1.00 59.59 352 PHE A O 1
ATOM 2461 N N . LEU A 1 353 ? 3.574 7.296 -21.073 1.00 59.97 353 LEU A N 1
ATOM 2462 C CA . LEU A 1 353 ? 2.861 8.445 -21.639 1.00 59.97 353 LEU A CA 1
ATOM 2463 C C . LEU A 1 353 ? 2.213 9.299 -20.550 1.00 59.97 353 LEU A C 1
ATOM 2465 O O . LEU A 1 353 ? 2.232 10.527 -20.633 1.00 59.97 353 LEU A O 1
ATOM 2469 N N . GLU A 1 354 ? 1.673 8.662 -19.511 1.00 63.66 354 GLU A N 1
ATOM 2470 C CA . GLU A 1 354 ? 1.156 9.385 -18.357 1.00 63.66 354 GLU A CA 1
ATOM 2471 C C . GLU A 1 354 ? 2.269 10.136 -17.611 1.00 63.66 354 GLU A C 1
ATOM 2473 O O . GLU A 1 354 ? 2.091 11.305 -17.259 1.00 63.66 354 GLU A O 1
ATOM 2478 N N . LEU A 1 355 ? 3.418 9.491 -17.394 1.00 62.84 355 LEU A N 1
ATOM 2479 C CA . LEU A 1 355 ? 4.593 10.110 -16.784 1.00 62.84 355 LEU A CA 1
ATOM 2480 C C . LEU A 1 355 ? 5.028 11.359 -17.563 1.00 62.84 355 LEU A C 1
ATOM 2482 O O . LEU A 1 355 ? 5.161 12.433 -16.979 1.00 62.84 355 LEU A O 1
ATOM 2486 N N . LEU A 1 356 ? 5.191 11.227 -18.880 1.00 58.66 356 LEU A N 1
ATOM 2487 C CA . LEU A 1 356 ? 5.554 12.320 -19.779 1.00 58.66 356 LEU A CA 1
ATOM 2488 C C . LEU A 1 356 ? 4.568 13.476 -19.717 1.00 58.66 356 LEU A C 1
ATOM 2490 O O . LEU A 1 356 ? 4.972 14.634 -19.651 1.00 58.66 356 LEU A O 1
ATOM 2494 N N . TYR A 1 357 ? 3.276 13.165 -19.720 1.00 61.50 357 TYR A N 1
ATOM 2495 C CA . TYR A 1 357 ? 2.247 14.184 -19.647 1.00 61.50 357 TYR A CA 1
ATOM 2496 C C . TYR A 1 357 ? 2.270 14.933 -18.314 1.00 61.50 357 TYR A C 1
ATOM 2498 O O . TYR A 1 357 ? 2.214 16.159 -18.297 1.00 61.50 357 TYR A O 1
ATOM 2506 N N . ARG A 1 358 ? 2.378 14.214 -17.192 1.00 61.44 358 ARG A N 1
ATOM 2507 C CA . ARG A 1 358 ? 2.435 14.844 -15.866 1.00 61.44 358 ARG A CA 1
ATOM 2508 C C . ARG A 1 358 ? 3.688 15.682 -15.687 1.00 61.44 358 ARG A C 1
ATOM 2510 O O . ARG A 1 358 ? 3.605 16.764 -15.114 1.00 61.44 358 ARG A O 1
ATOM 2517 N N . ALA A 1 359 ? 4.811 15.213 -16.217 1.00 56.75 359 ALA A N 1
ATOM 2518 C CA . ALA A 1 359 ? 6.020 16.007 -16.287 1.00 56.75 359 ALA A CA 1
ATOM 2519 C C . ALA A 1 359 ? 5.783 17.279 -17.110 1.00 56.75 359 ALA A C 1
ATOM 2521 O O . ALA A 1 359 ? 6.045 18.364 -16.617 1.00 56.75 359 ALA A O 1
ATOM 2522 N N . ALA A 1 360 ? 5.210 17.172 -18.313 1.00 54.66 360 ALA A N 1
ATOM 2523 C CA . ALA A 1 360 ? 4.918 18.317 -19.173 1.00 54.66 360 ALA A CA 1
ATOM 2524 C C . ALA A 1 360 ? 3.949 19.331 -18.535 1.00 54.66 360 ALA A C 1
ATOM 2526 O O . ALA A 1 360 ? 4.193 20.528 -18.643 1.00 54.66 360 ALA A O 1
ATOM 2527 N N . LEU A 1 361 ? 2.899 18.876 -17.839 1.00 56.47 361 LEU A N 1
ATOM 2528 C CA . LEU A 1 361 ? 1.991 19.738 -17.071 1.00 56.47 361 LEU A CA 1
ATOM 2529 C C . LEU A 1 361 ? 2.747 20.522 -15.999 1.00 56.47 361 LEU A C 1
ATOM 2531 O O . LEU A 1 361 ? 2.686 21.748 -15.973 1.00 56.47 361 LEU A O 1
ATOM 2535 N N . PHE A 1 362 ? 3.520 19.825 -15.168 1.00 54.41 362 PHE A N 1
ATOM 2536 C CA . PHE A 1 362 ? 4.314 20.470 -14.129 1.00 54.41 362 PHE A CA 1
ATOM 2537 C C . PHE A 1 362 ? 5.345 21.444 -14.718 1.00 54.41 362 PHE A C 1
ATOM 2539 O O . PHE A 1 362 ? 5.519 22.560 -14.236 1.00 54.41 362 PHE A O 1
ATOM 2546 N N . CYS A 1 363 ? 5.993 21.056 -15.817 1.00 49.44 363 CYS A N 1
ATOM 2547 C CA . CYS A 1 363 ? 6.900 21.911 -16.567 1.00 49.44 363 CYS A CA 1
ATOM 2548 C C . CYS A 1 363 ? 6.187 23.140 -17.152 1.00 49.44 363 CYS A C 1
ATOM 2550 O O . CYS A 1 363 ? 6.774 24.209 -17.173 1.00 49.44 363 CYS A O 1
ATOM 2552 N N . SER A 1 364 ? 4.936 23.042 -17.603 1.00 50.78 364 SER A N 1
ATOM 2553 C CA . SER A 1 364 ? 4.198 24.203 -18.123 1.00 50.78 364 SER A CA 1
ATOM 2554 C C . SER A 1 364 ? 3.875 25.245 -17.045 1.00 50.78 364 SER A C 1
ATOM 2556 O O . SER A 1 364 ? 3.770 26.429 -17.353 1.00 50.78 364 SER A O 1
ATOM 2558 N N . GLU A 1 365 ? 3.784 24.817 -15.783 1.00 48.19 365 GLU A N 1
ATOM 2559 C CA . GLU A 1 365 ? 3.581 25.694 -14.625 1.00 48.19 365 GLU A CA 1
ATOM 2560 C C . GLU A 1 365 ? 4.902 26.257 -14.064 1.00 48.19 365 GLU A C 1
ATOM 2562 O O . GLU A 1 365 ? 4.911 27.353 -13.506 1.00 48.19 365 GLU A O 1
ATOM 2567 N N . ALA A 1 366 ? 6.023 25.534 -14.217 1.00 41.69 366 ALA A N 1
ATOM 2568 C CA . ALA A 1 366 ? 7.291 25.834 -13.536 1.00 41.69 366 ALA A CA 1
ATOM 2569 C C . ALA A 1 366 ? 8.498 26.155 -14.447 1.00 41.69 366 ALA A C 1
ATOM 2571 O O . ALA A 1 366 ? 9.492 26.697 -13.961 1.00 41.69 366 ALA A O 1
ATOM 2572 N N . LEU A 1 367 ? 8.466 25.823 -15.742 1.00 37.81 367 LEU A N 1
ATOM 2573 C CA . LEU A 1 367 ? 9.588 25.992 -16.674 1.00 37.81 367 LEU A CA 1
ATOM 2574 C C . LEU A 1 367 ? 9.300 27.045 -17.751 1.00 37.81 367 LEU A C 1
ATOM 2576 O O . LEU A 1 367 ? 8.185 27.148 -18.258 1.00 37.81 367 LEU A O 1
ATOM 2580 N N . PRO A 1 368 ? 10.330 27.789 -18.189 1.00 38.47 368 PRO A N 1
ATOM 2581 C CA . PRO A 1 368 ? 10.215 28.630 -19.365 1.00 38.47 368 PRO A CA 1
ATOM 2582 C C . PRO A 1 368 ? 9.945 27.768 -20.625 1.00 38.47 368 PRO A C 1
ATOM 2584 O O . PRO A 1 368 ? 10.520 26.680 -20.758 1.00 38.47 368 PRO A O 1
ATOM 2587 N N . PRO A 1 369 ? 9.149 28.275 -21.591 1.00 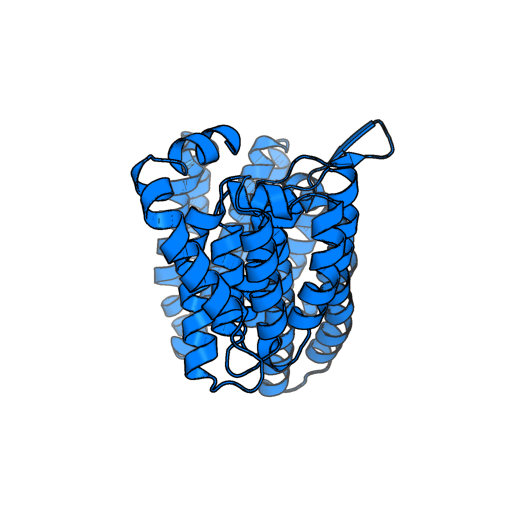40.53 369 PRO A N 1
ATOM 2588 C CA . PRO A 1 369 ? 8.717 27.576 -22.813 1.00 40.53 369 PRO A CA 1
ATOM 2589 C C . PRO A 1 369 ? 9.758 26.699 -23.549 1.00 40.53 369 PRO A C 1
ATOM 2591 O O . PRO A 1 369 ? 9.409 25.583 -23.936 1.00 40.53 369 PRO A O 1
ATOM 2594 N N . PRO A 1 370 ? 11.042 27.092 -23.707 1.00 38.50 370 PRO A N 1
ATOM 2595 C CA . PRO A 1 370 ? 12.017 26.286 -24.457 1.00 38.50 370 PRO A CA 1
ATOM 2596 C C . PRO A 1 370 ? 12.337 24.902 -23.860 1.00 38.50 370 PRO A C 1
ATOM 2598 O O . PRO A 1 370 ? 12.801 24.013 -24.580 1.00 38.50 370 PRO A O 1
ATOM 2601 N N . LEU A 1 371 ? 12.110 24.683 -22.559 1.00 38.50 371 LEU A N 1
ATOM 2602 C CA . LEU A 1 371 ? 12.346 23.381 -21.916 1.00 38.50 371 LEU A CA 1
ATOM 2603 C C . LEU A 1 371 ? 11.164 22.419 -22.106 1.00 38.50 371 LEU A C 1
ATOM 2605 O O . LEU A 1 371 ? 11.378 21.211 -22.222 1.00 38.50 371 LEU A O 1
ATOM 2609 N N . LEU A 1 372 ? 9.945 22.952 -22.238 1.00 41.38 372 LEU A N 1
ATOM 2610 C CA . LEU A 1 372 ? 8.759 22.190 -22.634 1.00 41.38 372 LEU A CA 1
ATOM 2611 C C . LEU A 1 372 ? 8.885 21.704 -24.086 1.00 41.38 372 LEU A C 1
ATOM 2613 O O . LEU A 1 372 ? 8.678 20.520 -24.355 1.00 41.38 372 LEU A O 1
ATOM 2617 N N . ASP A 1 373 ? 9.331 22.577 -24.993 1.00 42.69 373 ASP A N 1
ATOM 2618 C CA . ASP A 1 373 ? 9.618 22.220 -26.388 1.00 42.69 373 ASP A CA 1
ATOM 2619 C C . ASP A 1 373 ? 10.712 21.155 -26.490 1.00 42.69 373 ASP A C 1
ATOM 2621 O O . ASP A 1 373 ? 10.614 20.233 -27.297 1.00 42.69 373 ASP A O 1
ATOM 2625 N N . SER A 1 374 ? 11.733 21.234 -25.634 1.00 42.84 374 SER A N 1
ATOM 2626 C CA . SER A 1 374 ? 12.807 20.241 -25.580 1.00 42.84 374 SER A CA 1
ATOM 2627 C C . SER A 1 374 ? 12.309 18.888 -25.075 1.00 42.84 374 SER A C 1
ATOM 2629 O O . SER A 1 374 ? 12.651 17.874 -25.674 1.00 42.84 374 SER A O 1
ATOM 2631 N N . ALA A 1 375 ? 11.463 18.848 -24.038 1.00 42.44 375 ALA A N 1
ATOM 2632 C CA . ALA A 1 375 ? 10.866 17.610 -23.533 1.00 42.44 375 ALA A CA 1
ATOM 2633 C C . ALA A 1 375 ? 9.922 16.968 -24.564 1.00 42.44 375 ALA A C 1
ATOM 2635 O O . ALA A 1 375 ? 10.023 15.769 -24.829 1.00 42.44 375 ALA A O 1
ATOM 2636 N N . LEU A 1 376 ? 9.063 17.762 -25.212 1.00 46.78 376 LEU A N 1
ATOM 2637 C CA . LEU A 1 376 ? 8.179 17.301 -26.288 1.00 46.78 376 LEU A CA 1
ATOM 2638 C C . LEU A 1 376 ? 8.966 16.858 -27.529 1.00 46.78 376 LEU A C 1
ATOM 2640 O O . LEU A 1 376 ? 8.621 15.849 -28.144 1.00 46.78 376 LEU A O 1
ATOM 2644 N N . ALA A 1 377 ? 10.055 17.548 -27.875 1.00 46.03 377 ALA A N 1
ATOM 2645 C CA . ALA A 1 377 ? 10.959 17.152 -28.951 1.00 46.03 377 ALA A CA 1
ATOM 2646 C C . ALA A 1 377 ? 11.747 15.879 -28.613 1.00 46.03 377 ALA A C 1
ATOM 2648 O O . ALA A 1 377 ? 12.000 15.080 -29.513 1.00 46.03 377 ALA A O 1
ATOM 2649 N N . LEU A 1 378 ? 12.100 15.655 -27.342 1.00 43.19 378 LEU A N 1
ATOM 2650 C CA . LEU A 1 378 ? 12.743 14.426 -26.869 1.00 43.19 378 LEU A CA 1
ATOM 2651 C C . LEU A 1 378 ? 11.770 13.245 -26.944 1.00 43.19 378 LEU A C 1
ATOM 2653 O O . LEU A 1 378 ? 12.129 12.205 -27.484 1.00 43.19 378 LEU A O 1
ATOM 2657 N N . CYS A 1 379 ? 10.514 13.444 -26.528 1.00 43.03 379 CYS A N 1
ATOM 2658 C CA . CYS A 1 379 ? 9.430 12.473 -26.708 1.00 43.03 379 CYS A CA 1
ATOM 2659 C C . CYS A 1 379 ? 9.181 12.179 -28.193 1.00 43.03 379 CYS A C 1
ATOM 2661 O O . CYS A 1 379 ? 9.044 11.028 -28.594 1.00 43.03 379 CYS A O 1
ATOM 2663 N N . ALA A 1 380 ? 9.168 13.210 -29.038 1.00 41.03 380 ALA A N 1
ATOM 2664 C CA . ALA A 1 380 ? 8.992 13.053 -30.475 1.00 41.03 380 ALA A CA 1
ATOM 2665 C C . ALA A 1 380 ? 10.200 12.383 -31.153 1.00 41.03 380 ALA A C 1
ATOM 2667 O O . ALA A 1 380 ? 10.005 11.656 -32.120 1.00 41.03 380 ALA A O 1
ATOM 2668 N N . ARG A 1 381 ? 11.435 12.597 -30.673 1.00 42.31 381 ARG A N 1
ATOM 2669 C CA . ARG A 1 381 ? 12.645 11.904 -31.156 1.00 42.31 381 ARG A CA 1
ATOM 2670 C C . ARG A 1 381 ? 12.661 10.443 -30.739 1.00 42.31 381 ARG A C 1
ATOM 2672 O O . ARG A 1 381 ? 12.901 9.589 -31.583 1.00 42.31 381 ARG A O 1
ATOM 2679 N N . ALA A 1 382 ? 12.360 10.180 -29.475 1.00 37.00 382 ALA A N 1
ATOM 2680 C CA . ALA A 1 382 ? 12.196 8.850 -28.911 1.00 37.00 382 ALA A CA 1
ATOM 2681 C C . ALA A 1 382 ? 11.194 7.989 -29.685 1.00 37.00 382 ALA A C 1
ATOM 2683 O O . ALA A 1 382 ? 11.434 6.815 -29.920 1.00 37.00 382 ALA A O 1
ATOM 2684 N N . LEU A 1 383 ? 10.082 8.594 -30.108 1.00 36.25 383 LEU A N 1
ATOM 2685 C CA . LEU A 1 383 ? 9.020 7.927 -30.863 1.00 36.25 383 LEU A CA 1
ATOM 2686 C C . LEU A 1 383 ? 9.309 7.820 -32.375 1.00 36.25 383 LEU A C 1
ATOM 2688 O O . LEU A 1 383 ? 8.507 7.227 -33.095 1.00 36.25 383 LEU A O 1
ATOM 2692 N N . ARG A 1 384 ? 10.404 8.419 -32.872 1.00 34.62 384 ARG A N 1
ATOM 2693 C CA . ARG A 1 384 ? 10.767 8.491 -34.305 1.00 34.62 384 ARG A CA 1
ATOM 2694 C C . ARG A 1 384 ? 12.090 7.815 -34.666 1.00 34.62 384 ARG A C 1
ATOM 2696 O O . ARG A 1 384 ? 12.396 7.755 -35.856 1.00 34.62 384 ARG A O 1
ATOM 2703 N N . GLN A 1 385 ? 12.891 7.362 -33.702 1.00 27.80 385 GLN A N 1
ATOM 2704 C CA . GLN A 1 385 ? 14.081 6.568 -34.014 1.00 27.80 385 GLN A CA 1
ATOM 2705 C C . GLN A 1 385 ? 13.722 5.072 -34.018 1.00 27.80 385 GLN A C 1
ATOM 2707 O O . GLN A 1 385 ? 13.046 4.637 -33.087 1.00 27.80 385 GLN A O 1
ATOM 2712 N N . PRO A 1 386 ? 14.082 4.342 -35.093 1.00 33.31 386 PRO A N 1
ATOM 2713 C CA . PRO A 1 386 ? 13.652 2.965 -35.336 1.00 33.31 386 PRO A CA 1
ATOM 2714 C C . PRO A 1 386 ? 14.183 1.956 -34.320 1.00 33.31 386 PRO A C 1
ATOM 2716 O O . PRO A 1 386 ? 15.305 2.169 -33.802 1.00 33.31 386 PRO A O 1
#

Sequence (386 aa):
AAETSDAFADTAEQRALAPSVEAALSAACGVGDGAPPYLRAAALRCIAAFAPWLAPAERAQALQGCVQAVLRSLGDPSVGRHAASAFSAICCYGGCAWRLGTDATLQQLLPPLLAALEQEPLASDGEAAETARSACMRLVVLLPPASIAAALDAIASPILASLPALGATLAAADDAESIAAAGAAIAAALARLRSVARHLDSSPPLPQPGGGQAHPMVLLLGAAWPVLQPLAAPSARSAASFRALCDFFVLAMRAGGAAPLLPWLPQLLDTILAGLAAHNLAHALALASDGAVCALQTLARAVERFGPEEAATPLLSAALGRAAKYAVPNLAAALGASQDAAAPLADVCVAFLELLYRAALFCSEALPPPLLDSALALCARALRQP

Secondary structure (DSSP, 8-state):
-HHHHHHHS--HHHHHHHHHHHHHHHHHHT--TTS-HHHHHHHHHHHHHTHHHH-SGGGHHHHHHHHHHHHHHHT-TTTHHHHHHHHHHHHHSHHHHHHHTSHHHHHHHHHHHHHHHHSHHHHHSHHHHHHHHHHHHHHHTTS-HHHHHHHHHHHHHHHHHHHHHHHHHHHH--SHHHHHHHHHHHHHHHHHHHHHHTTGGGSPPEEPTTS-EE-HHHHHHHHHHHHHHHHHHHHTT-HHHHHHHHHHHHHHHHTTTHHHHTTTHHHHHHHHHHHHHHTTHHHHHHHHHHHHHHHHHHHHHHHHHHHHHHHTTHHHHHHHHHHHHHHHHHHHHHHT--HHHHHHHHHHHHHHHHHHHHHHHHHHHHS-HHHHHHHHHHHHHHTT--

pLDDT: mean 73.31, std 18.82, range [27.8, 97.62]